Protein AF-A0A4Y7T4E5-F1 (afdb_monomer)

Organism: Coprinellus micaceus (NCBI:txid71717)

Sequence (375 aa):
MSQVVVKQELKEEPVDPLIAFESVAPRQSSRLAEKKSRVTAKVEYQPHTNHEGANLGPVEEKHTAGASRKNKSGEKAVKKSKKEAKEEVRSQMTTLCRSRWDENGVALAGFDLDNTLRDVWDAERGGVARTWLASTYGGSFVDSIPIISMTKYQEHGFWGKYLYLGLDLQPLAPQTPGAPGIWFSVGYEGGYWNHGIVRAFTRIKENPKCLWQYQGQYEVRPTRSISVDEWKSLTTLVRNTWVTKLQTKPWGAWIRARIYGRKYWNLEAPTEEHVDTIIGRGLDTKITENEIHYAMNRGDDRLLVYTMKCIGYDYDFQRDLLVKATSTPVLKDGDEDKKKVEVEAKNAKKRESASESVAPKSKKRRVKKEEDGMV

Mean predicted aligned error: 13.96 Å

Solvent-accessible surface area (backbone atoms only — not comparable to full-atom values): 23465 Å² total; per-residue (Å²): 138,84,86,82,84,83,82,80,83,80,82,83,76,88,81,75,93,84,77,82,83,83,77,84,67,80,84,71,84,77,78,73,93,72,92,74,82,87,80,86,78,86,78,85,82,81,81,86,84,86,81,86,84,83,86,77,81,86,84,85,86,80,87,74,92,73,88,77,80,81,80,90,76,80,83,82,69,81,78,72,49,75,63,58,56,53,49,50,44,51,49,55,53,50,53,55,49,49,56,55,24,59,78,67,76,41,62,86,85,35,36,90,69,72,70,92,48,50,86,59,54,43,68,84,71,33,36,41,44,49,62,56,47,20,71,74,58,33,43,46,69,78,49,46,65,29,70,57,48,70,68,37,34,70,75,68,66,68,79,74,38,44,35,53,40,51,48,64,75,25,78,48,40,39,87,45,65,20,37,43,28,37,47,71,44,76,84,61,92,86,66,75,78,80,68,64,57,25,44,34,28,25,52,78,36,71,72,97,58,47,22,30,29,72,30,29,30,26,44,63,42,83,53,75,54,53,47,43,65,58,60,66,58,45,53,70,67,40,52,50,47,44,33,52,44,38,58,75,36,77,81,20,41,63,62,28,12,40,54,41,33,36,72,76,67,68,34,92,74,64,50,70,69,55,32,52,50,30,49,75,70,54,52,20,74,75,52,49,51,67,58,48,49,49,34,40,68,73,48,80,44,67,44,39,29,26,42,33,35,35,78,46,69,63,60,67,58,54,49,51,52,46,56,51,61,72,67,46,77,78,76,66,88,66,54,63,62,50,51,52,52,52,53,50,53,54,54,53,57,58,54,65,77,66,73,81,80,77,84,85,81,84,79,84,81,84,82,80,85,83,80,90,84,89,133

Radius of gyration: 31.88 Å; Cα contacts (8 Å, |Δi|>4): 407; chains: 1; bounding box: 102×109×100 Å

InterPro domains:
  IPR046520 Domain of unknown function DUF6697 [PF20411] (128-322)

Structure (mmCIF, N/CA/C/O backbone):
data_AF-A0A4Y7T4E5-F1
#
_entry.id   AF-A0A4Y7T4E5-F1
#
loop_
_atom_site.group_PDB
_atom_site.id
_atom_site.type_symbol
_atom_site.label_atom_id
_atom_site.label_alt_id
_atom_site.label_comp_id
_atom_site.label_asym_id
_atom_site.label_entity_id
_atom_site.label_seq_id
_atom_site.pdbx_PDB_ins_code
_atom_site.Cartn_x
_atom_site.Cartn_y
_atom_site.Cartn_z
_atom_site.occupancy
_atom_site.B_iso_or_equiv
_atom_site.auth_seq_id
_atom_site.auth_comp_id
_atom_site.auth_asym_id
_atom_site.auth_atom_id
_atom_site.pdbx_PDB_model_num
ATOM 1 N N . MET A 1 1 ? 25.924 -59.682 41.942 1.00 45.00 1 MET A N 1
ATOM 2 C CA . MET A 1 1 ? 26.322 -58.513 41.130 1.00 45.00 1 MET A CA 1
ATOM 3 C C . MET A 1 1 ? 25.103 -57.615 41.003 1.00 45.00 1 MET A C 1
ATOM 5 O O . MET A 1 1 ? 24.262 -57.865 40.153 1.00 45.00 1 MET A O 1
ATOM 9 N N . SER A 1 2 ? 24.953 -56.658 41.918 1.00 37.50 2 SER A N 1
ATOM 10 C CA . SER A 1 2 ? 23.795 -55.759 41.971 1.00 37.50 2 SER A CA 1
ATOM 11 C C . SER A 1 2 ? 24.180 -54.434 41.323 1.00 37.50 2 SER A C 1
ATOM 13 O O . SER A 1 2 ? 25.111 -53.780 41.789 1.00 37.50 2 SER A O 1
ATOM 15 N N . GLN A 1 3 ? 23.514 -54.071 40.227 1.00 45.28 3 GLN A N 1
ATOM 16 C CA . GLN A 1 3 ? 23.744 -52.800 39.544 1.00 45.28 3 GLN A CA 1
ATOM 17 C C . GLN A 1 3 ? 22.955 -51.683 40.233 1.00 45.28 3 GLN A C 1
ATOM 19 O O . GLN A 1 3 ? 21.739 -51.762 40.391 1.00 45.28 3 GLN A O 1
ATOM 24 N N . VAL A 1 4 ? 23.682 -50.649 40.648 1.00 45.47 4 VAL A N 1
ATOM 25 C CA . VAL A 1 4 ? 23.151 -49.395 41.181 1.00 45.47 4 VAL A CA 1
ATOM 26 C C . VAL A 1 4 ? 22.808 -48.495 39.996 1.00 45.47 4 VAL A C 1
ATOM 28 O O . VAL A 1 4 ? 23.690 -48.132 39.221 1.00 45.47 4 VAL A O 1
ATOM 31 N N . VAL A 1 5 ? 21.532 -48.139 39.848 1.00 50.44 5 VAL A N 1
ATOM 32 C CA . VAL A 1 5 ? 21.069 -47.148 38.868 1.00 50.44 5 VAL A CA 1
ATOM 33 C C . VAL A 1 5 ? 21.032 -45.785 39.553 1.00 50.44 5 VAL A C 1
ATOM 35 O O . VAL A 1 5 ? 20.203 -45.544 40.428 1.00 50.44 5 VAL A O 1
ATOM 38 N N . VAL A 1 6 ? 21.942 -44.895 39.160 1.00 50.84 6 VAL A N 1
ATOM 39 C CA . VAL A 1 6 ? 21.958 -43.490 39.584 1.00 50.84 6 VAL A CA 1
ATOM 40 C C . VAL A 1 6 ? 20.984 -42.715 38.696 1.00 50.84 6 VAL A C 1
ATOM 42 O O . VAL A 1 6 ? 21.200 -42.593 37.493 1.00 50.84 6 VAL A O 1
ATOM 45 N N . LYS A 1 7 ? 19.899 -42.198 39.280 1.00 49.59 7 LYS A N 1
ATOM 46 C CA . LYS A 1 7 ? 19.030 -41.203 38.637 1.00 49.59 7 LYS A CA 1
ATOM 47 C C . LYS A 1 7 ? 19.630 -39.815 38.863 1.00 49.59 7 LYS A C 1
ATOM 49 O O . LYS A 1 7 ? 19.727 -39.377 40.004 1.00 49.59 7 LYS A O 1
ATOM 54 N N . GLN A 1 8 ? 20.025 -39.136 37.788 1.00 44.78 8 GLN A N 1
ATOM 55 C CA . GLN A 1 8 ? 20.307 -37.700 37.806 1.00 44.78 8 GLN A CA 1
ATOM 56 C C . GLN A 1 8 ? 19.002 -36.935 37.557 1.00 44.78 8 GLN A C 1
ATOM 58 O O . GLN A 1 8 ? 18.396 -37.068 36.497 1.00 44.78 8 GLN A O 1
ATOM 63 N N . GLU A 1 9 ? 18.574 -36.146 38.541 1.00 49.94 9 GLU A N 1
ATOM 64 C CA . GLU A 1 9 ? 17.561 -35.104 38.364 1.00 49.94 9 GLU A CA 1
ATOM 65 C C . GLU A 1 9 ? 18.213 -33.881 37.710 1.00 49.94 9 GLU A C 1
ATOM 67 O O . GLU A 1 9 ? 19.099 -33.247 38.288 1.00 49.94 9 GLU A O 1
ATOM 72 N N . LEU A 1 10 ? 17.775 -33.552 36.495 1.00 43.62 10 LEU A N 1
ATOM 73 C CA . LEU A 1 10 ? 18.068 -32.279 35.844 1.00 43.62 10 LEU A CA 1
ATOM 74 C C . LEU A 1 10 ? 17.093 -31.232 36.386 1.00 43.62 10 LEU A C 1
ATOM 76 O O . LEU A 1 10 ? 15.888 -31.316 36.159 1.00 43.62 10 LEU A O 1
ATOM 80 N N . LYS A 1 11 ? 17.624 -30.256 37.125 1.00 44.00 11 LYS A N 1
ATOM 81 C CA . LYS A 1 11 ? 16.906 -29.025 37.457 1.00 44.00 11 LYS A CA 1
ATOM 82 C C . LYS A 1 11 ? 16.889 -28.139 36.215 1.00 44.00 11 LYS A C 1
ATOM 84 O O . LYS A 1 11 ? 17.943 -27.687 35.777 1.00 44.00 11 LYS A O 1
ATOM 89 N N . GLU A 1 12 ? 15.707 -27.910 35.657 1.00 49.88 12 GLU A N 1
ATOM 90 C CA . GLU A 1 12 ? 15.494 -26.873 34.649 1.00 49.88 12 GLU A CA 1
ATOM 91 C C . GLU A 1 12 ? 15.469 -25.508 35.348 1.00 49.88 12 GLU A C 1
ATOM 93 O O . GLU A 1 12 ? 14.634 -25.260 36.221 1.00 49.88 12 GLU A O 1
ATOM 98 N N . GLU A 1 13 ? 16.414 -24.635 34.997 1.00 52.88 13 GLU A N 1
ATOM 99 C CA . GLU A 1 13 ? 16.356 -23.224 35.376 1.00 52.88 13 GLU A CA 1
ATOM 100 C C . GLU A 1 13 ? 15.437 -22.447 34.418 1.00 52.88 13 GLU A C 1
ATOM 102 O O . GLU A 1 13 ? 15.398 -22.744 33.219 1.00 52.88 13 GLU A O 1
ATOM 107 N N . PRO A 1 14 ? 14.695 -21.442 34.917 1.00 45.00 14 PRO A N 1
ATOM 108 C CA . PRO A 1 14 ? 13.812 -20.634 34.091 1.00 45.00 14 PRO A CA 1
ATOM 109 C C . PRO A 1 14 ? 14.628 -19.754 33.137 1.00 45.00 14 PRO A C 1
ATOM 111 O O . PRO A 1 14 ? 15.413 -18.908 33.560 1.00 45.00 14 PRO A O 1
ATOM 114 N N . VAL A 1 15 ? 14.413 -19.944 31.836 1.00 46.03 15 VAL A N 1
ATOM 115 C CA . VAL A 1 15 ? 14.993 -19.103 30.785 1.00 46.03 15 VAL A CA 1
ATOM 116 C C . VAL A 1 15 ? 14.250 -17.764 30.752 1.00 46.03 15 VAL A C 1
ATOM 118 O O . VAL A 1 15 ? 13.050 -17.712 30.485 1.00 46.03 15 VAL A O 1
ATOM 121 N N . ASP A 1 16 ? 14.976 -16.684 31.033 1.00 43.91 16 ASP A N 1
ATOM 122 C CA . ASP A 1 16 ? 14.528 -15.293 30.920 1.00 43.91 16 ASP A CA 1
ATOM 123 C C . ASP A 1 16 ? 14.222 -14.949 29.439 1.00 43.91 16 ASP A C 1
ATOM 125 O O . ASP A 1 16 ? 15.099 -15.121 28.587 1.00 43.91 16 ASP A O 1
ATOM 129 N N . PRO A 1 17 ? 13.008 -14.485 29.071 1.00 42.81 17 PRO A N 1
ATOM 130 C CA . PRO A 1 17 ? 12.633 -14.241 27.673 1.00 42.81 17 PRO A CA 1
ATOM 131 C C . PRO A 1 17 ? 13.244 -12.960 27.071 1.00 42.81 17 PRO A C 1
ATOM 133 O O . PRO A 1 17 ? 12.898 -12.574 25.952 1.00 42.81 17 PRO A O 1
ATOM 136 N N . LEU A 1 18 ? 14.149 -12.285 27.779 1.00 43.84 18 LEU A N 1
ATOM 137 C CA . LEU A 1 18 ? 14.800 -11.055 27.342 1.00 43.84 18 LEU A CA 1
ATOM 138 C C . LEU A 1 18 ? 16.272 -11.289 26.977 1.00 43.84 18 LEU A C 1
ATOM 140 O O . LEU A 1 18 ? 17.131 -10.854 27.724 1.00 43.84 18 LEU A O 1
ATOM 144 N N . ILE A 1 19 ? 16.588 -11.900 25.823 1.00 39.16 19 ILE A N 1
ATOM 145 C CA . ILE A 1 19 ? 17.862 -11.666 25.100 1.00 39.16 19 ILE A CA 1
ATOM 146 C C . ILE A 1 19 ? 17.776 -12.113 23.619 1.00 39.16 19 ILE A C 1
ATOM 148 O O . ILE A 1 19 ? 17.450 -13.250 23.294 1.00 39.16 19 ILE A O 1
ATOM 152 N N . ALA A 1 20 ? 18.145 -11.165 22.748 1.00 37.28 20 ALA A N 1
ATOM 153 C CA . ALA A 1 20 ? 18.681 -11.295 21.386 1.00 37.28 20 ALA A CA 1
ATOM 154 C C . ALA A 1 20 ? 17.806 -11.882 20.256 1.00 37.28 20 ALA A C 1
ATOM 156 O O . ALA A 1 20 ? 18.071 -12.956 19.723 1.00 37.28 20 ALA A O 1
ATOM 157 N N . PHE A 1 21 ? 16.892 -11.059 19.731 1.00 33.84 21 PHE A N 1
ATOM 158 C CA . PHE A 1 21 ? 16.678 -11.011 18.279 1.00 33.84 21 PHE A CA 1
ATOM 159 C C . PHE A 1 21 ? 17.554 -9.892 17.700 1.00 33.84 21 PHE A C 1
ATOM 161 O O . PHE A 1 21 ? 17.162 -8.724 17.684 1.00 33.84 21 PHE A O 1
ATOM 168 N N . GLU A 1 22 ? 18.752 -10.235 17.226 1.00 31.73 22 GLU A N 1
ATOM 169 C CA . GLU A 1 22 ? 19.487 -9.357 16.314 1.00 31.73 22 GLU A CA 1
ATOM 170 C C . GLU A 1 22 ? 18.704 -9.278 15.000 1.00 31.73 22 GLU A C 1
ATOM 172 O O . GLU A 1 22 ? 18.700 -10.188 14.171 1.00 31.73 22 GLU A O 1
ATOM 177 N N . SER A 1 23 ? 17.969 -8.180 14.825 1.00 33.62 23 SER A N 1
ATOM 178 C CA . SER A 1 23 ? 17.259 -7.904 13.587 1.00 33.62 23 SER A CA 1
ATOM 179 C C . SER A 1 23 ? 18.268 -7.564 12.490 1.00 33.62 23 SER A C 1
ATOM 181 O O . SER A 1 23 ? 18.762 -6.436 12.414 1.00 33.62 23 SER A O 1
ATOM 183 N N . VAL A 1 24 ? 18.529 -8.502 11.583 1.00 32.88 24 VAL A N 1
ATOM 184 C CA . VAL A 1 24 ? 19.069 -8.168 10.261 1.00 32.88 24 VAL A CA 1
ATOM 185 C C . VAL A 1 24 ? 17.936 -7.506 9.474 1.00 32.88 24 VAL A C 1
ATOM 187 O O . VAL A 1 24 ? 17.158 -8.149 8.769 1.00 32.88 24 VAL A O 1
ATOM 190 N N . ALA A 1 25 ? 17.777 -6.198 9.668 1.00 31.31 25 ALA A N 1
ATOM 191 C CA . ALA A 1 25 ? 16.890 -5.393 8.847 1.00 31.31 25 ALA A CA 1
ATOM 192 C C . ALA A 1 25 ? 17.450 -5.338 7.411 1.00 31.31 25 ALA A C 1
ATOM 194 O O . ALA A 1 25 ? 18.653 -5.117 7.239 1.00 31.31 25 ALA A O 1
ATOM 195 N N . PRO A 1 26 ? 16.620 -5.496 6.365 1.00 33.09 26 PRO A N 1
ATOM 196 C CA . PRO A 1 26 ? 17.049 -5.186 5.010 1.00 33.09 26 PRO A CA 1
ATOM 197 C C . PRO A 1 26 ? 17.468 -3.714 4.969 1.00 33.09 26 PRO A C 1
ATOM 199 O O . PRO A 1 26 ? 16.746 -2.848 5.471 1.00 33.09 26 PRO A O 1
ATOM 202 N N . ARG A 1 27 ? 18.651 -3.440 4.403 1.00 33.38 27 ARG A N 1
ATOM 203 C CA . ARG A 1 27 ? 19.201 -2.091 4.214 1.00 33.38 27 ARG A CA 1
ATOM 204 C C . ARG A 1 27 ? 18.240 -1.259 3.363 1.00 33.38 27 ARG A C 1
ATOM 206 O O . ARG A 1 27 ? 18.390 -1.159 2.151 1.00 33.38 27 ARG A O 1
ATOM 213 N N . GLN A 1 28 ? 17.261 -0.622 3.995 1.00 35.62 28 GLN A N 1
ATOM 214 C CA . GLN A 1 28 ? 16.619 0.543 3.414 1.00 35.62 28 GLN A CA 1
ATOM 215 C C . GLN A 1 28 ? 17.662 1.656 3.419 1.00 35.62 28 GLN A C 1
ATOM 217 O O . GLN A 1 28 ? 18.214 2.003 4.462 1.00 35.62 28 GLN A O 1
ATOM 222 N N . SER A 1 29 ? 17.994 2.165 2.236 1.00 38.09 29 SER A N 1
ATOM 223 C CA . SER A 1 29 ? 19.000 3.202 2.051 1.00 38.09 29 SER A CA 1
ATOM 224 C C . SER A 1 29 ? 18.552 4.518 2.703 1.00 38.09 29 SER A C 1
ATOM 226 O O . SER A 1 29 ? 18.005 5.402 2.042 1.00 38.09 29 SER A O 1
ATOM 228 N N . SER A 1 30 ? 18.805 4.684 3.998 1.00 35.16 30 SER A N 1
ATOM 229 C CA . SER A 1 30 ? 18.835 5.997 4.633 1.00 35.16 30 SER A CA 1
ATOM 230 C C . SER A 1 30 ? 20.121 6.695 4.184 1.00 35.16 30 SER A C 1
ATOM 232 O O . SER A 1 30 ? 21.188 6.509 4.769 1.00 35.16 30 SER A O 1
ATOM 234 N N . ARG A 1 31 ? 20.053 7.463 3.091 1.00 38.34 31 ARG A N 1
ATOM 235 C CA . ARG A 1 31 ? 21.159 8.339 2.685 1.00 38.34 31 ARG A CA 1
ATOM 236 C C . ARG A 1 31 ? 21.263 9.496 3.679 1.00 38.34 31 ARG A C 1
ATOM 238 O O . ARG A 1 31 ? 20.501 10.456 3.598 1.00 38.34 31 ARG A O 1
ATOM 245 N N . LEU A 1 32 ? 22.232 9.392 4.589 1.00 34.25 32 LEU A N 1
ATOM 246 C CA . LEU A 1 32 ? 22.852 10.550 5.223 1.00 34.25 32 LEU A CA 1
ATOM 247 C C . LEU A 1 32 ? 23.525 11.415 4.148 1.00 34.25 32 LEU A C 1
ATOM 249 O O . LEU A 1 32 ? 24.075 10.917 3.164 1.00 34.25 32 LEU A O 1
ATOM 253 N N . ALA A 1 33 ? 23.466 12.724 4.360 1.00 42.16 33 ALA A N 1
ATOM 254 C CA . ALA A 1 33 ? 24.106 13.729 3.534 1.00 42.16 33 ALA A CA 1
ATOM 255 C C . ALA A 1 33 ? 25.638 13.611 3.610 1.00 42.16 33 ALA A C 1
ATOM 257 O O . ALA A 1 33 ? 26.258 14.107 4.547 1.00 42.16 33 ALA A O 1
ATOM 258 N N . GLU A 1 34 ? 26.255 13.015 2.591 1.00 35.88 34 GLU A N 1
ATOM 259 C CA . GLU A 1 34 ? 27.690 13.145 2.339 1.00 35.88 34 GLU A CA 1
ATOM 260 C C . GLU A 1 34 ? 27.938 14.146 1.207 1.00 35.88 34 GLU A C 1
ATOM 262 O O . GLU A 1 34 ? 27.557 13.944 0.051 1.00 35.88 34 GLU A O 1
ATOM 267 N N . LYS A 1 35 ? 28.611 15.246 1.562 1.00 43.59 35 LYS A N 1
ATOM 268 C CA . LYS A 1 35 ? 29.268 16.164 0.628 1.00 43.59 35 LYS A CA 1
ATOM 269 C C . LYS A 1 35 ? 30.237 15.364 -0.246 1.00 43.59 35 LYS A C 1
ATOM 271 O O . LYS A 1 35 ? 31.291 14.960 0.235 1.00 43.59 35 LYS A O 1
ATOM 276 N N . LYS A 1 36 ? 29.934 15.201 -1.535 1.00 36.47 36 LYS A N 1
ATOM 277 C CA . LYS A 1 36 ? 30.924 14.746 -2.519 1.00 36.47 36 LYS A CA 1
ATOM 278 C C . LYS A 1 36 ? 31.488 15.924 -3.299 1.00 36.47 36 LYS A C 1
ATOM 280 O O . LYS A 1 36 ? 30.758 16.688 -3.931 1.00 36.47 36 LYS A O 1
ATOM 285 N N . SER A 1 37 ? 32.810 16.051 -3.210 1.00 33.47 37 SER A N 1
ATOM 286 C CA . SER A 1 37 ? 33.627 16.879 -4.080 1.00 33.47 37 SER A CA 1
ATOM 287 C C . SER A 1 37 ? 33.474 16.406 -5.526 1.00 33.47 37 SER A C 1
ATOM 289 O O . SER A 1 37 ? 33.330 15.222 -5.834 1.00 33.47 37 SER A O 1
ATOM 291 N N . ARG A 1 38 ? 33.425 17.385 -6.421 1.00 31.16 38 ARG A N 1
ATOM 292 C CA . ARG A 1 38 ? 33.146 17.221 -7.840 1.00 31.16 38 ARG A CA 1
ATOM 293 C C . ARG A 1 38 ? 34.465 16.919 -8.553 1.00 31.16 38 ARG A C 1
ATOM 295 O O . ARG A 1 38 ? 35.232 17.839 -8.805 1.00 31.16 38 ARG A O 1
ATOM 302 N N . VAL A 1 39 ? 34.721 15.654 -8.881 1.00 32.22 39 VAL A N 1
ATOM 303 C CA . VAL A 1 39 ? 35.728 15.281 -9.887 1.00 32.22 39 VAL A CA 1
ATOM 304 C C . VAL A 1 39 ? 34.972 14.924 -11.161 1.00 32.22 39 VAL A C 1
ATOM 306 O O . VAL A 1 39 ? 34.311 13.894 -11.251 1.00 32.22 39 VAL A O 1
ATOM 309 N N . THR A 1 40 ? 34.994 15.836 -12.128 1.00 31.48 40 THR A N 1
ATOM 310 C CA . THR A 1 40 ? 34.438 15.635 -13.467 1.00 31.48 40 THR A CA 1
ATOM 311 C C . THR A 1 40 ? 35.421 14.830 -14.310 1.00 31.48 40 THR A C 1
ATOM 313 O O . THR A 1 40 ? 36.407 15.386 -14.787 1.00 31.48 40 THR A O 1
ATOM 316 N N . ALA A 1 41 ? 35.137 13.549 -14.536 1.00 31.98 41 ALA A N 1
ATOM 317 C CA . ALA A 1 41 ? 35.697 12.816 -15.665 1.00 31.98 41 ALA A CA 1
ATOM 318 C C . ALA A 1 41 ? 34.761 13.011 -16.868 1.00 31.98 41 ALA A C 1
ATOM 320 O O . ALA A 1 41 ? 33.601 12.596 -16.837 1.00 31.98 41 ALA A O 1
ATOM 321 N N . LYS A 1 42 ? 35.244 13.705 -17.904 1.00 31.62 42 LYS A N 1
ATOM 322 C CA . LYS A 1 42 ? 34.587 13.763 -19.214 1.00 31.62 42 LYS A CA 1
ATOM 323 C C . LYS A 1 42 ? 34.757 12.396 -19.872 1.00 31.62 42 LYS A C 1
ATOM 325 O O . LYS A 1 42 ? 35.873 12.031 -20.221 1.00 31.62 42 LYS A O 1
ATOM 330 N N . VAL A 1 43 ? 33.664 11.660 -20.036 1.00 33.53 43 VAL A N 1
ATOM 331 C CA . VAL A 1 43 ? 33.597 10.542 -20.980 1.00 33.53 43 VAL A CA 1
ATOM 332 C C . VAL A 1 43 ? 32.837 11.058 -22.191 1.00 33.53 43 VAL A C 1
ATOM 334 O O . VAL A 1 43 ? 31.657 11.396 -22.106 1.00 33.53 43 VAL A O 1
ATOM 337 N N . GLU A 1 44 ? 33.571 11.214 -23.283 1.00 31.41 44 GLU A N 1
ATOM 338 C CA . GLU A 1 44 ? 33.088 11.664 -24.579 1.00 31.41 44 GLU A CA 1
ATOM 339 C C . GLU A 1 44 ? 32.362 10.499 -25.262 1.00 31.41 44 GLU A C 1
ATOM 341 O O . GLU A 1 44 ? 32.949 9.456 -25.541 1.00 31.41 44 GLU A O 1
ATOM 346 N N . TYR A 1 45 ? 31.051 10.650 -25.447 1.00 39.94 45 TYR A N 1
ATOM 347 C CA . TYR A 1 45 ? 30.201 9.682 -26.131 1.00 39.94 45 TYR A CA 1
ATOM 348 C C . TYR A 1 45 ? 30.100 10.077 -27.605 1.00 39.94 45 TYR A C 1
ATOM 350 O O . TYR A 1 45 ? 29.569 11.140 -27.927 1.00 39.94 45 TYR A O 1
ATOM 358 N N . GLN A 1 46 ? 30.617 9.224 -28.488 1.00 33.19 46 GLN A N 1
ATOM 359 C CA . GLN A 1 46 ? 30.480 9.363 -29.936 1.00 33.19 46 GLN A CA 1
ATOM 360 C C . GLN A 1 46 ? 29.180 8.682 -30.398 1.00 33.19 46 GLN A C 1
ATOM 362 O O . GLN A 1 46 ? 28.994 7.494 -30.121 1.00 33.19 46 GLN A O 1
ATOM 367 N N . PRO A 1 47 ? 28.266 9.386 -31.087 1.00 38.44 47 PRO A N 1
ATOM 368 C CA . PRO A 1 47 ? 27.081 8.761 -31.654 1.00 38.44 47 PRO A CA 1
ATOM 369 C C . PRO A 1 47 ? 27.429 8.013 -32.947 1.00 38.44 47 PRO A C 1
ATOM 371 O O . PRO A 1 47 ? 27.922 8.598 -33.911 1.00 38.44 47 PRO A O 1
ATOM 374 N N . HIS A 1 48 ? 27.104 6.721 -32.988 1.00 38.34 48 HIS A N 1
ATOM 375 C CA . HIS A 1 48 ? 27.023 5.972 -34.237 1.00 38.34 48 HIS A CA 1
ATOM 376 C C . HIS A 1 48 ? 25.827 6.481 -35.048 1.00 38.34 48 HIS A C 1
ATOM 378 O O . HIS A 1 48 ? 24.678 6.374 -34.623 1.00 38.34 48 HIS A O 1
ATOM 384 N N . THR A 1 49 ? 26.113 7.041 -36.220 1.00 38.47 49 THR A N 1
ATOM 385 C CA . THR A 1 49 ? 25.129 7.296 -37.271 1.00 38.47 49 THR A CA 1
ATOM 386 C C . THR A 1 49 ? 25.224 6.160 -38.276 1.00 38.47 49 THR A C 1
ATOM 388 O O . THR A 1 49 ? 26.309 5.858 -38.754 1.00 38.47 49 THR A O 1
ATOM 391 N N . ASN A 1 50 ? 24.099 5.499 -38.541 1.00 35.19 50 ASN A N 1
ATOM 392 C CA . ASN A 1 50 ? 23.809 4.785 -39.781 1.00 35.19 50 ASN A CA 1
ATOM 393 C C . ASN A 1 50 ? 22.316 4.456 -39.782 1.00 35.19 50 ASN A C 1
ATOM 395 O O . ASN A 1 50 ? 21.854 3.734 -38.907 1.00 35.19 50 ASN A O 1
ATOM 399 N N . HIS A 1 51 ? 21.576 5.029 -40.731 1.00 34.97 51 HIS A N 1
ATOM 400 C CA . HIS A 1 51 ? 20.674 4.280 -41.606 1.00 34.97 51 HIS A CA 1
ATOM 401 C C . HIS A 1 51 ? 20.175 5.186 -42.743 1.00 34.97 51 HIS A C 1
ATOM 403 O O . HIS A 1 51 ? 19.452 6.157 -42.541 1.00 34.97 51 HIS A O 1
ATOM 409 N N . GLU A 1 52 ? 20.686 4.852 -43.926 1.00 36.44 52 GLU A N 1
ATOM 410 C CA . GLU A 1 52 ? 20.082 4.868 -45.261 1.00 36.44 52 GLU A CA 1
ATOM 411 C C . GLU A 1 52 ? 18.689 5.507 -45.395 1.00 36.44 52 GLU A C 1
ATOM 413 O O . GLU A 1 52 ? 17.667 4.947 -45.001 1.00 36.44 52 GLU A O 1
ATOM 418 N N . GLY A 1 53 ? 18.654 6.665 -46.059 1.00 32.94 53 GLY A N 1
ATOM 419 C CA . GLY A 1 53 ? 17.439 7.238 -46.624 1.00 32.94 53 GLY A CA 1
ATOM 420 C C . GLY A 1 53 ? 17.150 6.633 -47.997 1.00 32.94 53 GLY A C 1
ATOM 421 O O . GLY A 1 53 ? 17.807 6.977 -48.979 1.00 32.94 53 GLY A O 1
ATOM 422 N N . ALA A 1 54 ? 16.145 5.761 -48.072 1.00 39.19 54 ALA A N 1
ATOM 423 C CA . ALA A 1 54 ? 15.505 5.398 -49.330 1.00 39.19 54 ALA A CA 1
ATOM 424 C C . ALA A 1 54 ? 14.555 6.531 -49.752 1.00 39.19 54 ALA A C 1
ATOM 426 O O . ALA A 1 54 ? 13.585 6.858 -49.069 1.00 39.19 54 ALA A O 1
ATOM 427 N N . ASN A 1 55 ? 14.890 7.147 -50.880 1.00 37.69 55 ASN A N 1
ATOM 428 C CA . ASN A 1 55 ? 14.184 8.243 -51.526 1.00 37.69 55 ASN A CA 1
ATOM 429 C C . ASN A 1 55 ? 12.936 7.691 -52.247 1.00 37.69 55 ASN A C 1
ATOM 431 O O . ASN A 1 55 ? 13.068 6.999 -53.256 1.00 37.69 55 ASN A O 1
ATOM 435 N N . LEU A 1 56 ? 11.734 7.959 -51.726 1.00 40.53 56 LEU A N 1
ATOM 436 C CA . LEU A 1 56 ? 10.466 7.695 -52.416 1.00 40.53 56 LEU A CA 1
ATOM 437 C C . LEU A 1 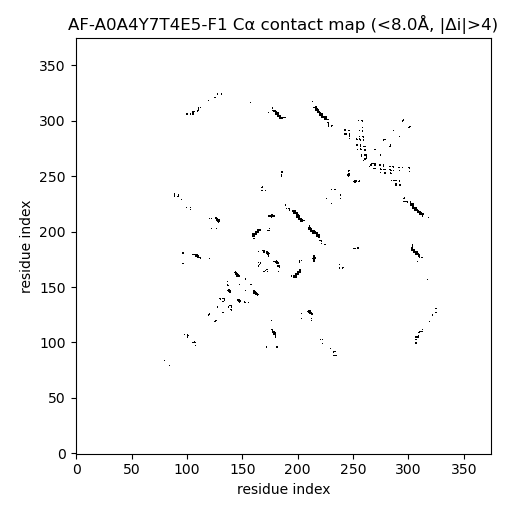56 ? 9.944 9.008 -53.010 1.00 40.53 56 LEU A C 1
ATOM 439 O O . LEU A 1 56 ? 9.779 9.999 -52.302 1.00 40.53 56 LEU A O 1
ATOM 443 N N . GLY A 1 57 ? 9.738 8.995 -54.329 1.00 44.47 57 GLY A N 1
ATOM 444 C CA . GLY A 1 57 ? 9.307 10.136 -55.133 1.00 44.47 57 GLY A CA 1
ATOM 445 C C . GLY A 1 57 ? 7.852 10.579 -54.905 1.00 44.47 57 GLY A C 1
ATOM 446 O O . GLY A 1 57 ? 7.108 9.958 -54.144 1.00 44.47 57 GLY A O 1
ATOM 447 N N . PRO A 1 58 ? 7.443 11.678 -55.562 1.00 44.59 58 PRO A N 1
ATOM 448 C CA . PRO A 1 58 ? 6.203 12.377 -55.261 1.00 44.59 58 PRO A CA 1
ATOM 449 C C . PRO A 1 58 ? 4.957 11.732 -55.889 1.00 44.59 58 PRO A C 1
ATOM 451 O O . PRO A 1 58 ? 4.877 11.490 -57.088 1.00 44.59 58 PRO A O 1
ATOM 454 N N . VAL A 1 59 ? 3.990 11.504 -55.003 1.00 40.69 59 VAL A N 1
ATOM 455 C CA . VAL A 1 59 ? 2.527 11.650 -55.099 1.00 40.69 59 VAL A CA 1
ATOM 456 C C . VAL A 1 59 ? 1.953 12.169 -56.434 1.00 40.69 59 VAL A C 1
ATOM 458 O O . VAL A 1 59 ? 2.119 13.336 -56.777 1.00 40.69 59 VAL A O 1
ATOM 461 N N . GLU A 1 60 ? 1.106 11.350 -57.068 1.00 43.25 60 GLU A N 1
ATOM 462 C CA . GLU A 1 60 ? -0.073 11.799 -57.828 1.00 43.25 60 GLU A CA 1
ATOM 463 C C . GLU A 1 60 ? -1.326 11.122 -57.240 1.00 43.25 60 GLU A C 1
ATOM 465 O O . GLU A 1 60 ? -1.630 9.966 -57.538 1.00 43.25 60 GLU A O 1
ATOM 470 N N . GLU A 1 61 ? -2.070 11.838 -56.392 1.00 46.16 61 GLU A N 1
ATOM 471 C CA . GLU A 1 61 ? -3.410 11.432 -55.952 1.00 46.16 61 GLU A CA 1
ATOM 472 C C . GLU A 1 61 ? -4.468 12.051 -56.873 1.00 46.16 61 GLU A C 1
ATOM 474 O O . GLU A 1 61 ? -4.716 13.257 -56.880 1.00 46.16 61 GLU A O 1
ATOM 479 N N . LYS A 1 62 ? -5.124 11.195 -57.661 1.00 51.16 62 LYS A N 1
ATOM 480 C CA . LYS A 1 62 ? -6.326 11.539 -58.422 1.00 51.16 62 LYS A CA 1
ATOM 481 C C . LYS A 1 62 ? -7.529 11.568 -57.479 1.00 51.16 62 LYS A C 1
ATOM 483 O O . LYS A 1 62 ? -7.961 10.536 -56.974 1.00 51.16 62 LYS A O 1
ATOM 488 N N . HIS A 1 63 ? -8.112 12.750 -57.297 1.00 41.31 63 HIS A N 1
ATOM 489 C CA . HIS A 1 63 ? -9.415 12.920 -56.663 1.00 41.31 63 HIS A CA 1
ATOM 490 C C . HIS A 1 63 ? -10.525 12.291 -57.522 1.00 41.31 63 HIS A C 1
ATOM 492 O O . HIS A 1 63 ? -10.938 12.855 -58.533 1.00 41.31 63 HIS A O 1
ATOM 498 N N . THR A 1 64 ? -11.067 11.152 -57.090 1.00 47.44 64 THR A N 1
ATOM 499 C CA . THR A 1 64 ? -12.368 10.648 -57.555 1.00 47.44 64 THR A CA 1
ATOM 500 C C . THR A 1 64 ? -13.427 10.917 -56.493 1.00 47.44 64 THR A C 1
ATOM 502 O O . THR A 1 64 ? -13.437 10.301 -55.427 1.00 47.44 64 THR A O 1
ATOM 505 N N . ALA A 1 65 ? -14.329 11.853 -56.792 1.00 47.56 65 ALA A N 1
ATOM 506 C CA . ALA A 1 65 ? -15.517 12.148 -56.004 1.00 47.56 65 ALA A CA 1
ATOM 507 C C . ALA A 1 65 ? -16.535 10.998 -56.125 1.00 47.56 65 ALA A C 1
ATOM 509 O O . ALA A 1 65 ? -17.314 10.933 -57.072 1.00 47.56 65 ALA A O 1
ATOM 510 N N . GLY A 1 66 ? -16.514 10.074 -55.162 1.00 43.34 66 GLY A N 1
ATOM 511 C CA . GLY A 1 66 ? -17.520 9.025 -54.999 1.00 43.34 66 GLY A CA 1
ATOM 512 C C . GLY A 1 66 ? -18.510 9.387 -53.895 1.00 43.34 66 GLY A C 1
ATOM 513 O O . GLY A 1 66 ? -18.163 9.391 -52.716 1.00 43.34 66 GLY A O 1
ATOM 514 N N . ALA A 1 67 ? -19.753 9.688 -54.271 1.00 52.59 67 ALA A N 1
ATOM 515 C CA . ALA A 1 67 ? -20.859 9.935 -53.353 1.00 52.59 67 ALA A CA 1
ATOM 516 C C . ALA A 1 67 ? -21.186 8.669 -52.536 1.00 52.59 67 ALA A C 1
ATOM 518 O O . ALA A 1 67 ? -21.873 7.763 -53.007 1.00 52.59 67 ALA A O 1
ATOM 519 N N . SER A 1 68 ? -20.698 8.611 -51.294 1.00 48.97 68 SER A N 1
ATOM 520 C CA . SER A 1 68 ? -20.990 7.514 -50.371 1.00 48.97 68 SER A CA 1
ATOM 521 C C . SER A 1 68 ? -22.326 7.745 -49.657 1.00 48.97 68 SER A C 1
ATOM 523 O O . SER A 1 68 ? -22.507 8.681 -48.870 1.00 48.97 68 SER A O 1
ATOM 525 N N . ARG A 1 69 ? -23.290 6.881 -49.982 1.00 52.72 69 ARG A N 1
ATOM 526 C CA . ARG A 1 69 ? -24.623 6.775 -49.378 1.00 52.72 69 ARG A CA 1
ATOM 527 C C . ARG A 1 69 ? -24.481 6.491 -47.878 1.00 52.72 69 ARG A C 1
ATOM 529 O O . ARG A 1 69 ? -23.974 5.449 -47.476 1.00 52.72 69 ARG A O 1
ATOM 536 N N . LYS A 1 70 ? -24.971 7.410 -47.041 1.00 46.41 70 LYS A N 1
ATOM 537 C CA . LYS A 1 70 ? -25.089 7.231 -45.585 1.00 46.41 70 LYS A CA 1
ATOM 538 C C . LYS A 1 70 ? -26.091 6.112 -45.269 1.00 46.41 70 LYS A C 1
ATOM 540 O O . LYS A 1 70 ? -27.289 6.373 -45.171 1.00 46.41 70 LYS A O 1
ATOM 545 N N . ASN A 1 71 ? -25.606 4.892 -45.051 1.00 45.53 71 ASN A N 1
ATOM 546 C CA . ASN A 1 71 ? -26.380 3.845 -44.384 1.00 45.53 71 ASN A CA 1
ATOM 547 C C . ASN A 1 71 ? -26.459 4.168 -42.885 1.00 45.53 71 ASN A C 1
ATOM 549 O O . ASN A 1 71 ? -25.533 3.931 -42.118 1.00 45.53 71 ASN A O 1
ATOM 553 N N . LYS A 1 72 ? -27.587 4.762 -42.486 1.00 51.69 72 LYS A N 1
ATOM 554 C CA . LYS A 1 72 ? -27.928 5.195 -41.121 1.00 51.69 72 LYS A CA 1
ATOM 555 C C . LYS A 1 72 ? -28.650 4.090 -40.328 1.00 51.69 72 LYS A C 1
ATOM 557 O O . LYS A 1 72 ? -29.591 4.362 -39.588 1.00 51.69 72 LYS A O 1
ATOM 562 N N . SER A 1 73 ? -28.247 2.835 -40.501 1.00 49.78 73 SER A N 1
ATOM 563 C CA . SER A 1 73 ? -28.894 1.678 -39.872 1.00 49.78 73 SER A CA 1
ATOM 564 C C . SER A 1 73 ? -27.842 0.760 -39.260 1.00 49.78 73 SER A C 1
ATOM 566 O O . SER A 1 73 ? -27.219 -0.020 -39.974 1.00 49.78 73 SER A O 1
ATOM 568 N N . GLY A 1 74 ? -27.642 0.847 -37.944 1.00 48.88 74 GLY A N 1
ATOM 569 C CA . GLY A 1 74 ? -26.846 -0.163 -37.243 1.00 48.88 74 GLY A CA 1
ATOM 570 C C . GLY A 1 74 ? -26.091 0.270 -35.994 1.00 48.88 74 GLY A C 1
ATOM 571 O O . GLY A 1 74 ? -25.328 -0.531 -35.482 1.00 48.88 74 GLY A O 1
ATOM 572 N N . GLU A 1 75 ? -26.283 1.475 -35.457 1.00 48.41 75 GLU A N 1
ATOM 573 C CA . GLU A 1 75 ? -25.600 1.889 -34.220 1.00 48.41 75 GLU A CA 1
ATOM 574 C C . GLU A 1 75 ? -26.540 1.821 -33.004 1.00 48.41 75 GLU A C 1
ATOM 576 O O . GLU A 1 75 ? -26.660 2.746 -32.207 1.00 48.41 75 GLU A O 1
ATOM 581 N N . LYS A 1 76 ? -27.219 0.678 -32.828 1.00 49.47 76 LYS A N 1
ATOM 582 C CA . LYS A 1 76 ? -27.694 0.259 -31.497 1.00 49.47 76 LYS A CA 1
ATOM 583 C C . LYS A 1 76 ? -26.519 -0.384 -30.755 1.00 49.47 76 LYS A C 1
ATOM 585 O O . LYS A 1 76 ? -26.566 -1.549 -30.376 1.00 49.47 76 LYS A O 1
ATOM 590 N N . ALA A 1 77 ? -25.436 0.376 -30.595 1.00 58.50 77 ALA A N 1
ATOM 591 C CA . ALA A 1 77 ? -24.342 0.002 -29.719 1.00 58.50 77 ALA A CA 1
ATOM 592 C C . ALA A 1 77 ? -24.889 -0.021 -28.288 1.00 58.50 77 ALA A C 1
ATOM 594 O O . ALA A 1 77 ? -25.415 0.973 -27.781 1.00 58.50 77 ALA A O 1
ATOM 595 N N . VAL A 1 78 ? -24.821 -1.203 -27.684 1.00 58.59 78 VAL A N 1
ATOM 596 C CA . VAL A 1 78 ? -25.274 -1.528 -26.334 1.00 58.59 78 VAL A CA 1
ATOM 597 C C . VAL A 1 78 ? -24.616 -0.565 -25.345 1.00 58.59 78 VAL A C 1
ATOM 599 O O . VAL A 1 78 ? -23.470 -0.744 -24.940 1.00 58.59 78 VAL A O 1
ATOM 602 N N . LYS A 1 79 ? -25.339 0.489 -24.950 1.00 70.31 79 LYS A N 1
ATOM 603 C CA . LYS A 1 79 ? -24.963 1.328 -23.811 1.00 70.31 79 LYS A CA 1
ATOM 604 C C . LYS A 1 79 ? -25.211 0.514 -22.546 1.00 70.31 79 LYS A C 1
ATOM 606 O O . LYS A 1 79 ? -26.248 0.668 -21.908 1.00 70.31 79 LYS A O 1
ATOM 611 N N . LYS A 1 80 ? -24.268 -0.370 -22.210 1.00 73.12 80 LYS A N 1
ATOM 612 C CA . LYS A 1 80 ? -24.212 -1.016 -20.896 1.00 73.12 80 LYS A CA 1
ATOM 613 C C . LYS A 1 80 ? -24.328 0.078 -19.839 1.00 73.12 80 LYS A C 1
ATOM 615 O O . LYS A 1 80 ? -23.640 1.103 -19.931 1.00 73.12 80 LYS A O 1
ATOM 620 N N . SER A 1 81 ? -25.240 -0.079 -18.885 1.00 86.81 81 SER A N 1
ATOM 621 C CA . SER A 1 81 ? -25.464 0.981 -17.906 1.00 86.81 81 SER A CA 1
ATOM 622 C C . SER A 1 81 ? -24.194 1.174 -17.062 1.00 86.81 81 SER A C 1
ATOM 624 O O . SER A 1 81 ? -23.474 0.223 -16.753 1.00 86.81 81 SER A O 1
ATOM 626 N N . LYS A 1 82 ? -23.886 2.414 -16.655 1.00 85.06 82 LYS A N 1
ATOM 627 C CA . LYS A 1 82 ? -22.722 2.714 -15.791 1.00 85.06 82 LYS A CA 1
ATOM 628 C C . LYS A 1 82 ? -22.712 1.855 -14.512 1.00 85.06 82 LYS A C 1
ATOM 630 O O . LYS A 1 82 ? -21.646 1.558 -13.975 1.00 85.06 82 LYS A O 1
ATOM 635 N N . LYS A 1 83 ? -23.900 1.463 -14.032 1.00 85.00 83 LYS A N 1
ATOM 636 C CA . LYS A 1 83 ? -24.098 0.578 -12.879 1.00 85.00 83 LYS A CA 1
ATOM 637 C C . LYS A 1 83 ? -23.596 -0.839 -13.168 1.00 85.00 83 LYS A C 1
ATOM 639 O O . LYS A 1 83 ? -22.774 -1.333 -12.405 1.00 85.00 83 LYS A O 1
ATOM 644 N N . GLU A 1 84 ? -24.016 -1.438 -14.281 1.00 87.38 84 GLU A N 1
ATOM 645 C CA . GLU A 1 84 ? -23.583 -2.781 -14.690 1.00 87.38 84 GLU A CA 1
ATOM 646 C C . GLU A 1 84 ? -22.070 -2.863 -14.902 1.00 87.38 84 GLU A C 1
ATOM 648 O O . GLU A 1 84 ? -21.446 -3.830 -14.481 1.00 87.38 84 GLU A O 1
ATOM 653 N N . ALA A 1 85 ? -21.453 -1.839 -15.503 1.00 83.75 85 ALA A N 1
ATOM 654 C CA . ALA A 1 85 ? -19.998 -1.803 -15.670 1.00 83.75 85 ALA A CA 1
ATOM 655 C C . ALA A 1 85 ? -19.260 -1.759 -14.318 1.00 83.75 85 ALA A C 1
ATOM 657 O O . ALA A 1 85 ? -18.248 -2.429 -14.128 1.00 83.75 85 ALA A O 1
ATOM 658 N N . LYS A 1 86 ? -19.775 -0.995 -13.343 1.00 83.06 86 LYS A N 1
ATOM 659 C CA . LYS A 1 86 ? -19.196 -0.932 -11.991 1.00 83.06 86 LYS A CA 1
ATOM 660 C C . LYS A 1 86 ? -19.347 -2.260 -11.244 1.00 83.06 86 LYS A C 1
ATOM 662 O O . LYS A 1 86 ? -18.442 -2.657 -10.513 1.00 83.06 86 LYS A O 1
ATOM 667 N N . GLU A 1 87 ? -20.487 -2.922 -11.403 1.00 87.56 87 GLU A N 1
ATOM 668 C CA . GLU A 1 87 ? -20.776 -4.210 -10.775 1.00 87.56 87 GLU A CA 1
ATOM 669 C C . GLU A 1 87 ? -19.936 -5.344 -11.371 1.00 87.56 87 GLU A C 1
ATOM 671 O O . GLU A 1 87 ? -19.370 -6.137 -10.624 1.00 87.56 87 GLU A O 1
ATOM 676 N N . GLU A 1 88 ? -19.750 -5.352 -12.691 1.00 87.12 88 GLU A N 1
ATOM 677 C CA . GLU A 1 88 ? -18.848 -6.278 -13.378 1.00 87.12 88 GLU A CA 1
ATOM 678 C C . GLU A 1 88 ? -17.401 -6.126 -12.900 1.00 87.12 88 GLU A C 1
ATOM 680 O O . GLU A 1 88 ? -16.779 -7.116 -12.524 1.00 87.12 88 GLU A O 1
ATOM 685 N N . VAL A 1 89 ? -16.880 -4.895 -12.825 1.00 83.06 89 VAL A N 1
ATOM 686 C CA . VAL A 1 89 ? -15.527 -4.652 -12.295 1.00 83.06 89 VAL A CA 1
ATOM 687 C C . VAL A 1 89 ? -15.413 -5.134 -10.847 1.00 83.06 89 VAL A C 1
ATOM 689 O O . VAL A 1 89 ? -14.430 -5.776 -10.481 1.00 83.06 89 VAL A O 1
ATOM 692 N N . ARG A 1 90 ? -16.427 -4.874 -10.009 1.00 83.94 90 ARG A N 1
ATOM 693 C CA . ARG A 1 90 ? -16.451 -5.361 -8.620 1.00 83.94 90 ARG A CA 1
ATOM 694 C C . ARG A 1 90 ? -16.464 -6.889 -8.559 1.00 83.94 90 ARG A C 1
ATOM 696 O O . ARG A 1 90 ? -15.777 -7.463 -7.716 1.00 83.94 90 ARG A O 1
ATOM 703 N N . SER A 1 91 ? -17.228 -7.538 -9.432 1.00 87.19 91 SER A N 1
ATOM 704 C CA . SER A 1 91 ? -17.307 -8.995 -9.532 1.00 87.19 91 SER A CA 1
ATOM 705 C C . SER A 1 91 ? -15.966 -9.598 -9.951 1.00 87.19 91 SER A C 1
ATOM 707 O O . SER A 1 91 ? -15.444 -10.444 -9.229 1.00 87.19 91 SER A O 1
ATOM 709 N N . GLN A 1 92 ? -15.346 -9.097 -11.025 1.00 84.06 92 GLN A N 1
ATOM 710 C CA . GLN A 1 92 ? -14.023 -9.543 -11.482 1.00 84.06 92 GLN A CA 1
ATOM 711 C C . GLN A 1 92 ? -12.970 -9.403 -10.381 1.00 84.06 92 GLN A C 1
ATOM 713 O O . GLN A 1 92 ? -12.215 -10.336 -10.108 1.00 84.06 92 GLN A O 1
ATOM 718 N N . MET A 1 93 ? -12.975 -8.265 -9.688 1.00 85.19 93 MET A N 1
ATOM 719 C CA . MET A 1 93 ? -12.054 -8.014 -8.589 1.00 85.19 93 MET A CA 1
ATOM 720 C C . MET A 1 93 ? -12.295 -8.958 -7.396 1.00 85.19 93 MET A C 1
ATOM 722 O O . MET A 1 93 ? -11.353 -9.407 -6.750 1.00 85.19 93 MET A O 1
ATOM 726 N N . THR A 1 94 ? -13.555 -9.306 -7.121 1.00 85.69 94 THR A N 1
ATOM 727 C CA . THR A 1 94 ? -13.910 -10.276 -6.073 1.00 85.69 94 THR A CA 1
ATOM 728 C C . THR A 1 94 ? -13.415 -11.677 -6.431 1.00 85.69 94 THR A C 1
ATOM 730 O O . THR A 1 94 ? -12.880 -12.372 -5.570 1.00 85.69 94 THR A O 1
ATOM 733 N N . THR A 1 95 ? -13.551 -12.085 -7.695 1.00 89.00 95 THR A N 1
ATOM 734 C CA . THR A 1 95 ? -13.036 -13.368 -8.195 1.00 89.00 95 THR A CA 1
ATOM 735 C C . THR A 1 95 ? -11.515 -13.442 -8.073 1.00 89.00 95 THR A C 1
ATOM 737 O O . THR A 1 95 ? -10.996 -14.442 -7.582 1.00 89.00 95 THR A O 1
ATOM 740 N N . LEU A 1 96 ? -10.813 -12.362 -8.432 1.00 87.06 96 LEU A N 1
ATOM 741 C CA . LEU A 1 96 ? -9.365 -12.235 -8.258 1.00 87.06 96 LEU A CA 1
ATOM 742 C C . LEU A 1 96 ? -8.938 -12.410 -6.792 1.00 87.06 96 LEU A C 1
ATOM 744 O O . LEU A 1 96 ? -7.993 -13.142 -6.500 1.00 87.06 96 LEU A O 1
ATOM 748 N N . CYS A 1 97 ? -9.630 -11.753 -5.858 1.00 90.06 97 CYS A N 1
ATOM 749 C CA . CYS A 1 97 ? -9.324 -11.918 -4.440 1.00 90.06 97 CYS A CA 1
ATOM 750 C C . CYS A 1 97 ? -9.497 -13.363 -3.983 1.00 90.06 97 CYS A C 1
ATOM 752 O O . CYS A 1 97 ? -8.610 -13.902 -3.328 1.00 90.06 97 CYS A O 1
ATOM 754 N N . ARG A 1 98 ? -10.617 -13.990 -4.362 1.00 92.12 98 ARG A N 1
ATOM 755 C CA . ARG A 1 98 ? -10.954 -15.362 -3.969 1.00 92.12 98 ARG A CA 1
ATOM 756 C C . ARG A 1 98 ? -9.881 -16.354 -4.377 1.00 92.12 98 ARG A C 1
ATOM 758 O O . ARG A 1 98 ? -9.365 -17.038 -3.507 1.00 92.12 98 ARG A O 1
ATOM 765 N N . SER A 1 99 ? -9.475 -16.360 -5.648 1.00 92.81 99 SER A N 1
ATOM 766 C CA . SER A 1 99 ? -8.472 -17.326 -6.110 1.00 92.81 99 SER A CA 1
ATOM 767 C C . SER A 1 99 ? -7.156 -17.195 -5.338 1.00 92.81 99 SER A C 1
ATOM 769 O O . SER A 1 99 ? -6.563 -18.191 -4.946 1.00 92.81 99 SER A O 1
ATOM 771 N N . ARG A 1 100 ? -6.716 -15.961 -5.057 1.00 93.69 100 ARG A N 1
ATOM 772 C CA . ARG A 1 100 ? -5.475 -15.705 -4.309 1.00 93.69 100 ARG A CA 1
ATOM 773 C C . ARG A 1 100 ? -5.590 -16.094 -2.839 1.00 93.69 100 ARG A C 1
ATOM 775 O O . ARG A 1 100 ? -4.623 -16.587 -2.261 1.00 93.69 100 ARG A O 1
ATOM 782 N N . TRP A 1 101 ? -6.747 -15.852 -2.230 1.00 94.56 101 TRP A N 1
ATOM 783 C CA . TRP A 1 101 ? -7.030 -16.270 -0.862 1.00 94.56 101 TRP A CA 1
ATOM 784 C C . TRP A 1 101 ? -7.077 -17.792 -0.740 1.00 94.56 101 TRP A C 1
ATOM 786 O O . TRP A 1 101 ? -6.439 -18.324 0.165 1.00 94.56 101 TRP A O 1
ATOM 796 N N . ASP A 1 102 ? -7.712 -18.482 -1.686 1.00 94.12 102 ASP A N 1
ATOM 797 C CA . ASP A 1 102 ? -7.759 -19.945 -1.740 1.00 94.12 102 ASP A CA 1
ATOM 798 C C . ASP A 1 102 ? -6.347 -20.538 -1.897 1.00 94.12 102 ASP A C 1
ATOM 800 O O . ASP A 1 102 ? -5.958 -21.406 -1.117 1.00 94.12 102 ASP A O 1
ATOM 804 N N . GLU A 1 103 ? -5.528 -19.992 -2.810 1.00 93.31 103 GLU A N 1
ATOM 805 C CA . GLU A 1 103 ? -4.110 -20.363 -2.996 1.00 93.31 103 GLU A CA 1
ATOM 806 C C . GLU A 1 103 ? -3.278 -20.239 -1.699 1.00 93.31 103 GLU A C 1
ATOM 808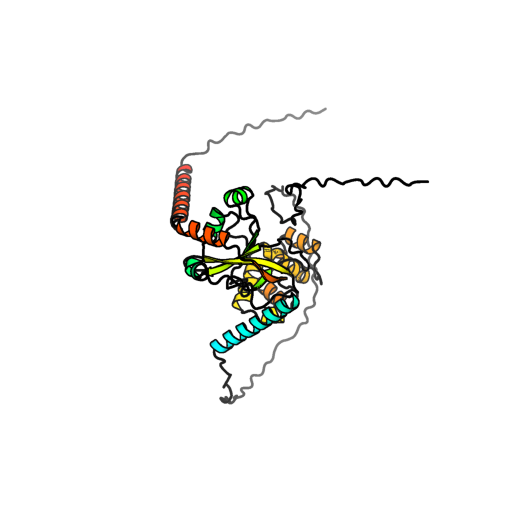 O O . GLU A 1 103 ? -2.287 -20.946 -1.532 1.00 93.31 103 GLU A O 1
ATOM 813 N N . ASN A 1 104 ? -3.661 -19.344 -0.779 1.00 93.12 104 ASN A N 1
ATOM 814 C CA . ASN A 1 104 ? -2.918 -19.039 0.453 1.00 93.12 104 ASN A CA 1
ATOM 815 C C . ASN A 1 104 ? -3.620 -19.510 1.740 1.00 93.12 104 ASN A C 1
ATOM 817 O O . ASN A 1 104 ? -3.181 -19.159 2.844 1.00 93.12 104 ASN A O 1
ATOM 821 N N . GLY A 1 105 ? -4.711 -20.278 1.625 1.00 94.38 105 GLY A N 1
ATOM 822 C CA . GLY A 1 105 ? -5.483 -20.766 2.771 1.00 94.38 105 GLY A CA 1
ATOM 823 C C . GLY A 1 105 ? -6.089 -19.645 3.628 1.00 94.38 105 GLY A C 1
ATOM 824 O O . GLY A 1 105 ? -6.103 -19.728 4.862 1.00 94.38 105 GLY A O 1
ATOM 825 N N . VAL A 1 106 ? -6.537 -18.559 2.996 1.00 94.12 106 VAL A N 1
ATOM 826 C CA . VAL A 1 106 ? -7.180 -17.416 3.655 1.00 94.12 106 VAL A CA 1
ATOM 827 C C . VAL A 1 106 ? -8.697 -17.555 3.534 1.00 94.12 106 VAL A C 1
ATOM 829 O O . VAL A 1 106 ? -9.253 -17.502 2.444 1.00 94.12 106 VAL A O 1
ATOM 832 N N . ALA A 1 107 ? -9.384 -17.721 4.663 1.00 92.00 107 ALA A N 1
ATOM 833 C CA . ALA A 1 107 ? -10.835 -17.870 4.674 1.00 92.00 107 ALA A CA 1
ATOM 834 C C . ALA A 1 107 ? -11.552 -16.551 4.337 1.00 92.00 107 ALA A C 1
ATOM 836 O O . ALA A 1 107 ? -11.240 -15.496 4.891 1.00 92.00 107 ALA A O 1
ATOM 837 N N . LEU A 1 108 ? -12.580 -16.637 3.489 1.00 89.06 108 LEU A N 1
ATOM 838 C CA . LEU A 1 108 ? -13.421 -15.501 3.091 1.00 89.06 108 LEU A CA 1
ATOM 839 C C . LEU A 1 108 ? -14.213 -14.873 4.238 1.00 89.06 108 LEU A C 1
ATOM 841 O O . LEU A 1 108 ? -14.491 -13.678 4.196 1.00 89.06 108 LEU A O 1
ATOM 845 N N . ALA A 1 109 ? -14.589 -15.678 5.234 1.00 88.44 109 ALA A N 1
ATOM 846 C CA . ALA A 1 109 ? -15.364 -15.219 6.383 1.00 88.44 109 ALA A CA 1
ATOM 847 C C . ALA A 1 109 ? -14.607 -14.176 7.227 1.00 88.44 109 ALA A C 1
ATOM 849 O O . ALA A 1 109 ? -15.236 -13.427 7.967 1.00 88.44 109 ALA A O 1
ATOM 850 N N . GLY A 1 110 ? -13.279 -14.091 7.073 1.00 89.31 110 GLY A N 1
ATOM 851 C CA . GLY A 1 110 ? -12.432 -13.226 7.882 1.00 89.31 110 GLY A CA 1
ATOM 852 C C . GLY A 1 110 ? -12.261 -13.746 9.306 1.00 89.31 110 GLY A C 1
ATOM 853 O O . GLY A 1 110 ? -12.470 -14.926 9.590 1.00 89.31 110 GLY A O 1
ATOM 854 N N . PHE A 1 111 ? -11.821 -12.853 10.181 1.00 90.12 111 PHE A N 1
ATOM 855 C CA . PHE A 1 111 ? -11.749 -13.084 11.615 1.00 90.12 111 PHE A CA 1
ATOM 856 C C . PHE A 1 111 ? -13.105 -12.761 12.246 1.00 90.12 111 PHE A C 1
ATOM 858 O O . PHE A 1 111 ? -13.643 -11.678 12.008 1.00 90.12 111 PHE A O 1
ATOM 865 N N . ASP A 1 112 ? -13.646 -13.694 13.031 1.00 90.69 112 ASP A N 1
ATOM 866 C CA . ASP A 1 112 ? -14.908 -13.485 13.737 1.00 90.69 112 ASP A CA 1
ATOM 867 C C . ASP A 1 112 ? -14.703 -12.474 14.862 1.00 90.69 112 ASP A C 1
ATOM 869 O O . ASP A 1 112 ? -13.863 -12.652 15.747 1.00 90.69 112 ASP A O 1
ATOM 873 N N . LEU A 1 113 ? -15.435 -11.373 14.783 1.00 87.62 113 LEU A N 1
ATOM 874 C CA . LEU A 1 113 ? -15.309 -10.286 15.729 1.00 87.62 113 LEU A CA 1
ATOM 875 C C . LEU A 1 113 ? -16.442 -10.357 16.735 1.00 87.62 113 LEU A C 1
ATOM 877 O O . LEU A 1 113 ? -17.609 -10.435 16.360 1.00 87.62 113 LEU A O 1
ATOM 881 N N . ASP A 1 114 ? -16.090 -10.220 18.010 1.00 85.88 114 ASP A N 1
ATOM 882 C CA . ASP A 1 114 ? -17.069 -10.046 19.072 1.00 85.88 114 ASP A CA 1
ATOM 883 C C . ASP A 1 114 ? -18.046 -8.898 18.744 1.00 85.88 114 ASP A C 1
ATOM 885 O O . ASP A 1 114 ? -17.680 -7.718 18.671 1.00 85.88 114 ASP A O 1
ATOM 889 N N . ASN A 1 115 ? -19.314 -9.271 18.547 1.00 80.19 115 ASN A N 1
ATOM 890 C CA . ASN A 1 115 ? -20.400 -8.360 18.204 1.00 80.19 115 ASN A CA 1
ATOM 891 C C . ASN A 1 115 ? -20.659 -7.306 19.289 1.00 80.19 115 ASN A C 1
ATOM 893 O O . ASN A 1 115 ? -21.272 -6.284 18.986 1.00 80.19 115 ASN A O 1
ATOM 897 N N . THR A 1 116 ? -20.183 -7.501 20.523 1.00 75.50 116 THR A N 1
ATOM 898 C CA . THR A 1 116 ? -20.307 -6.495 21.593 1.00 75.50 116 THR A CA 1
ATOM 899 C C . THR A 1 116 ? -19.562 -5.194 21.285 1.00 75.50 116 THR A C 1
ATOM 901 O O . THR A 1 116 ? -19.814 -4.173 21.921 1.00 75.50 116 THR A O 1
ATOM 904 N N . LEU A 1 117 ? -18.666 -5.196 20.291 1.00 69.38 117 LEU A N 1
ATOM 905 C CA . LEU A 1 117 ? -17.848 -4.042 19.916 1.00 69.38 117 LEU A CA 1
ATOM 906 C C . LEU A 1 117 ? -18.208 -3.464 18.547 1.00 69.38 117 LEU A C 1
ATOM 908 O O . LEU A 1 117 ? -17.479 -2.630 18.012 1.00 69.38 117 LEU A O 1
ATOM 912 N N . ARG A 1 118 ? -19.369 -3.836 18.000 1.00 73.19 118 ARG A N 1
ATOM 913 C CA . ARG A 1 118 ? -19.870 -3.273 16.739 1.00 73.19 118 ARG A CA 1
ATOM 914 C C . ARG A 1 118 ? -20.006 -1.751 16.806 1.00 73.19 118 ARG A C 1
ATOM 916 O O . ARG A 1 118 ? -19.490 -1.055 15.936 1.00 73.19 118 ARG A O 1
ATOM 923 N N . ASP A 1 119 ? -20.559 -1.248 17.909 1.00 69.69 119 ASP A N 1
ATOM 924 C CA . ASP A 1 119 ? -20.753 0.188 18.169 1.00 69.69 119 ASP A CA 1
ATOM 925 C C . ASP A 1 119 ? -19.430 0.973 18.248 1.00 69.69 119 ASP A C 1
ATOM 927 O O . ASP A 1 119 ? -19.393 2.197 18.100 1.00 69.69 119 ASP A O 1
ATOM 931 N N . VAL A 1 120 ? -18.327 0.264 18.499 1.00 68.69 120 VAL A N 1
ATOM 932 C CA . VAL A 1 120 ? -16.983 0.818 18.682 1.00 68.69 120 VAL A CA 1
ATOM 933 C C . VAL A 1 120 ? -16.279 1.016 17.334 1.00 68.69 120 VAL A C 1
ATOM 935 O O . VAL A 1 120 ? -15.382 1.854 17.229 1.00 68.69 120 VAL A O 1
ATOM 938 N N . TRP A 1 121 ? -16.672 0.288 16.283 1.00 69.50 121 TRP A N 1
ATOM 939 C CA . TRP A 1 121 ? -16.001 0.350 14.975 1.00 69.50 121 TRP A CA 1
ATOM 940 C C . TRP A 1 121 ? -16.842 0.940 13.857 1.00 69.50 121 TRP A C 1
ATOM 942 O O . TRP A 1 121 ? -16.356 0.993 12.727 1.00 69.50 121 TRP A O 1
ATOM 952 N N . ASP A 1 122 ? -18.049 1.426 14.139 1.00 69.88 122 ASP A N 1
ATOM 953 C CA . ASP A 1 122 ? -18.800 2.213 13.167 1.00 69.88 122 ASP A CA 1
ATOM 954 C C . ASP A 1 122 ? -17.917 3.338 12.613 1.00 69.88 122 ASP A C 1
ATOM 956 O O . ASP A 1 122 ? -17.316 4.110 13.362 1.00 69.88 122 ASP A O 1
ATOM 960 N N . ALA A 1 123 ? -17.790 3.386 11.283 1.00 58.94 123 ALA A N 1
ATOM 961 C CA . ALA A 1 123 ? -16.684 4.038 10.577 1.00 58.94 123 ALA A CA 1
ATOM 962 C C . ALA A 1 123 ? -16.432 5.504 10.983 1.00 58.94 123 ALA A C 1
ATOM 964 O O . ALA A 1 123 ? -15.286 5.949 10.992 1.00 58.94 123 ALA A O 1
ATOM 965 N N . GLU A 1 124 ? -17.464 6.265 11.358 1.00 62.12 124 GLU A N 1
ATOM 966 C CA . GLU A 1 124 ? -17.276 7.656 11.795 1.00 62.12 124 GLU A CA 1
ATOM 967 C C . GLU A 1 124 ? -16.739 7.793 13.225 1.00 62.12 124 GLU A C 1
ATOM 969 O O . GLU A 1 124 ? -16.029 8.756 13.505 1.00 62.12 124 GLU A O 1
ATOM 974 N N . ARG A 1 125 ? -17.027 6.835 14.114 1.00 70.00 125 ARG A N 1
ATOM 975 C CA . ARG A 1 125 ? -16.485 6.803 15.483 1.00 70.00 125 ARG A CA 1
ATOM 976 C C . ARG A 1 125 ? -15.158 6.055 15.549 1.00 70.00 125 ARG A C 1
ATOM 978 O O . ARG A 1 125 ? -14.280 6.457 16.295 1.00 70.00 125 ARG A O 1
ATOM 985 N N . GLY A 1 126 ? -15.004 5.012 14.733 1.00 79.06 126 GLY A N 1
ATOM 986 C CA . GLY A 1 126 ? -13.826 4.146 14.679 1.00 79.06 126 GLY A CA 1
ATOM 987 C C . GLY A 1 126 ? -12.599 4.746 13.982 1.00 79.06 126 GLY A C 1
ATOM 988 O O . GLY A 1 126 ? -11.520 4.157 14.037 1.00 79.06 126 GLY A O 1
ATOM 989 N N . GLY A 1 127 ? -12.765 5.866 13.272 1.00 91.31 127 GLY A N 1
ATOM 990 C CA . GLY A 1 127 ? -11.731 6.470 12.438 1.00 91.31 127 GLY A CA 1
ATOM 991 C C . GLY A 1 127 ? -10.906 7.541 13.151 1.00 91.31 127 GLY A C 1
ATOM 992 O O . GLY A 1 127 ? -11.453 8.429 13.796 1.00 91.31 127 GLY A O 1
ATOM 993 N N . VAL A 1 128 ? -9.589 7.532 12.945 1.00 94.38 128 VAL A N 1
ATOM 994 C CA . VAL A 1 128 ? -8.660 8.537 13.489 1.00 94.38 128 VAL A CA 1
ATOM 995 C C . VAL A 1 128 ? -7.774 9.151 12.410 1.00 94.38 128 VAL A C 1
ATOM 997 O O . VAL A 1 128 ? -7.518 8.550 11.364 1.00 94.38 128 VAL A O 1
ATOM 1000 N N . ALA A 1 129 ? -7.296 10.374 12.643 1.00 94.81 129 ALA A N 1
ATOM 1001 C CA . ALA A 1 129 ? -6.342 11.018 11.748 1.00 94.81 129 ALA A CA 1
ATOM 1002 C C . ALA A 1 129 ? -4.961 10.358 11.863 1.00 94.81 129 ALA A C 1
ATOM 1004 O O . ALA A 1 129 ? -4.496 10.027 12.953 1.00 94.81 129 ALA A O 1
ATOM 1005 N N . ARG A 1 130 ? -4.258 10.210 10.737 1.00 94.56 130 ARG A N 1
ATOM 1006 C CA . ARG A 1 130 ? -2.930 9.576 10.727 1.00 94.56 130 ARG A CA 1
ATOM 1007 C C . ARG A 1 130 ? -1.846 10.424 11.391 1.00 94.56 130 ARG A C 1
ATOM 1009 O O . ARG A 1 130 ? -0.918 9.878 11.973 1.00 94.56 130 ARG A O 1
ATOM 1016 N N . THR A 1 131 ? -1.966 11.748 11.312 1.00 95.00 131 THR A N 1
ATOM 1017 C CA . THR A 1 131 ? -1.095 12.690 12.034 1.00 95.00 131 THR A CA 1
ATOM 1018 C C . THR A 1 131 ? -1.234 12.518 13.543 1.00 95.00 131 THR A C 1
ATOM 1020 O O . THR A 1 131 ? -0.228 12.462 14.242 1.00 95.00 131 THR A O 1
ATOM 1023 N N . TRP A 1 132 ? -2.466 12.341 14.024 1.00 95.44 132 TRP A N 1
ATOM 1024 C CA . TRP A 1 132 ? -2.747 12.020 15.420 1.00 95.44 132 TRP A CA 1
ATOM 1025 C C . TRP A 1 132 ? -2.202 10.638 15.810 1.00 95.44 132 TRP A C 1
ATOM 1027 O O . TRP A 1 132 ? -1.501 10.526 16.807 1.00 95.44 132 TRP A O 1
ATOM 1037 N N . LEU A 1 133 ? -2.409 9.597 14.990 1.00 96.06 133 LEU A N 1
ATOM 1038 C CA . LEU A 1 133 ? -1.811 8.277 15.250 1.00 96.06 133 LEU A CA 1
ATOM 1039 C C . LEU A 1 133 ? -0.287 8.364 15.391 1.00 96.06 133 LEU A C 1
ATOM 1041 O O . LEU A 1 133 ? 0.274 7.785 16.318 1.00 96.06 133 LEU A O 1
ATOM 1045 N N . ALA A 1 134 ? 0.369 9.117 14.504 1.00 95.56 134 ALA A N 1
ATOM 1046 C CA . ALA A 1 134 ? 1.815 9.294 14.528 1.00 95.56 134 ALA A CA 1
ATOM 1047 C C . ALA A 1 134 ? 2.310 10.039 15.780 1.00 95.56 134 ALA A C 1
ATOM 1049 O O . ALA A 1 134 ? 3.369 9.705 16.307 1.00 95.56 134 ALA A O 1
ATOM 1050 N N . SER A 1 135 ? 1.568 11.029 16.287 1.00 95.56 135 SER A N 1
ATOM 1051 C CA . SER A 1 135 ? 1.957 11.748 17.507 1.00 95.56 135 SER A CA 1
ATOM 1052 C C . SER A 1 135 ? 1.680 10.939 18.780 1.00 95.56 135 SER A C 1
ATOM 1054 O O . SER A 1 135 ? 2.501 10.937 19.701 1.00 95.56 135 SER A O 1
ATOM 1056 N N . THR A 1 136 ? 0.559 10.215 18.824 1.00 95.81 136 THR A N 1
ATOM 1057 C CA . THR A 1 136 ? 0.139 9.423 19.985 1.00 95.81 136 THR A CA 1
ATOM 1058 C C . THR A 1 136 ? 0.939 8.130 20.108 1.00 95.81 136 THR A C 1
ATOM 1060 O O . THR A 1 136 ? 1.553 7.900 21.148 1.00 95.81 136 THR A O 1
ATOM 1063 N N . TYR A 1 137 ? 0.992 7.326 19.044 1.00 96.38 137 TYR A N 1
ATOM 1064 C CA . TYR A 1 137 ? 1.612 5.995 19.038 1.00 96.38 137 TYR A CA 1
ATOM 1065 C C . TYR A 1 137 ? 2.970 5.949 18.328 1.00 96.38 137 TYR A C 1
ATOM 1067 O O . TYR A 1 137 ? 3.605 4.904 18.287 1.00 96.38 137 TYR A O 1
ATOM 1075 N N . GLY A 1 138 ? 3.453 7.066 17.778 1.0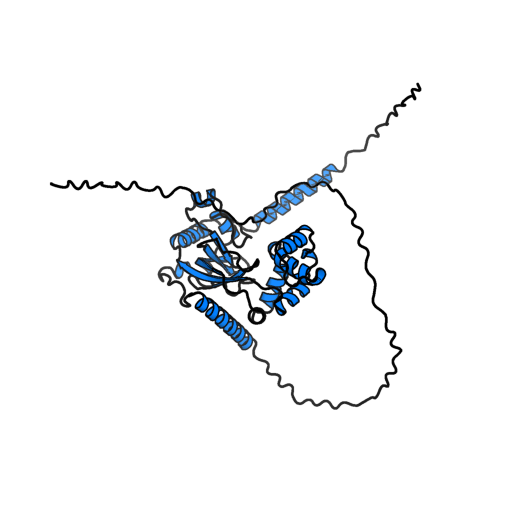0 95.62 138 GLY A N 1
ATOM 1076 C CA . GLY A 1 138 ? 4.720 7.116 17.050 1.00 95.62 138 GLY A CA 1
ATOM 1077 C C . GLY A 1 138 ? 4.613 6.718 15.577 1.00 95.62 138 GLY A C 1
ATOM 1078 O O . GLY A 1 138 ? 3.543 6.441 15.037 1.00 95.62 138 GLY A O 1
ATOM 1079 N N . GLY A 1 139 ? 5.764 6.679 14.905 1.00 93.75 139 GLY A N 1
ATOM 1080 C CA . GLY A 1 139 ? 5.858 6.342 13.487 1.00 93.75 139 GLY A CA 1
ATOM 1081 C C . GLY A 1 139 ? 5.809 7.555 12.563 1.00 93.75 139 GLY A C 1
ATOM 1082 O O . GLY A 1 139 ? 6.287 8.635 12.895 1.00 93.75 139 GLY A O 1
ATOM 1083 N N . SER A 1 140 ? 5.263 7.356 11.364 1.00 93.31 140 SER A N 1
ATOM 1084 C CA . SER A 1 140 ? 5.228 8.345 10.285 1.00 93.31 140 SER A CA 1
ATOM 1085 C C . SER A 1 140 ? 3.815 8.465 9.735 1.00 93.31 140 SER A C 1
ATOM 1087 O O . SER A 1 140 ? 3.122 7.471 9.505 1.00 93.31 140 SER A O 1
ATOM 1089 N N . PHE A 1 141 ? 3.394 9.705 9.489 1.00 92.44 141 PHE A N 1
ATOM 1090 C CA . PHE A 1 141 ? 2.107 9.998 8.864 1.00 92.44 141 PHE A CA 1
ATOM 1091 C C . PHE A 1 141 ? 2.135 9.821 7.336 1.00 92.44 141 PHE A C 1
ATOM 1093 O O . PHE A 1 141 ? 1.095 9.926 6.680 1.00 92.44 141 PHE A O 1
ATOM 1100 N N . VAL A 1 142 ? 3.309 9.536 6.761 1.00 92.12 142 VAL A N 1
ATOM 1101 C CA . VAL A 1 142 ? 3.510 9.347 5.318 1.00 92.12 142 VAL A CA 1
ATOM 1102 C C . VAL A 1 142 ? 3.755 7.874 4.992 1.00 92.12 142 VAL A C 1
ATOM 1104 O O . VAL A 1 142 ? 3.066 7.325 4.128 1.00 92.12 142 VAL A O 1
ATOM 1107 N N . ASP A 1 143 ? 4.660 7.211 5.713 1.00 93.50 143 ASP A N 1
ATOM 1108 C CA . ASP A 1 143 ? 5.179 5.885 5.348 1.00 93.50 143 ASP A CA 1
ATOM 1109 C C . ASP A 1 143 ? 4.173 4.768 5.579 1.00 93.50 143 ASP A C 1
ATOM 1111 O O . ASP A 1 143 ? 3.659 4.618 6.685 1.00 93.50 143 ASP A O 1
ATOM 1115 N N . SER A 1 144 ? 3.900 3.952 4.558 1.00 94.44 144 SER A N 1
ATOM 1116 C CA . SER A 1 144 ? 2.918 2.862 4.652 1.00 94.44 144 SER A CA 1
ATOM 1117 C C . SER A 1 144 ? 3.227 1.877 5.778 1.00 94.44 144 SER A C 1
ATOM 1119 O O . SER A 1 144 ? 2.299 1.356 6.379 1.00 94.44 144 SER A O 1
ATOM 1121 N N . ILE A 1 145 ? 4.507 1.646 6.083 1.00 94.69 145 ILE A N 1
ATOM 1122 C CA . ILE A 1 145 ? 4.958 0.765 7.166 1.00 94.69 145 ILE A CA 1
ATOM 1123 C C . ILE A 1 145 ? 5.952 1.545 8.027 1.00 94.69 145 ILE A C 1
ATOM 1125 O O . ILE A 1 145 ? 7.162 1.436 7.818 1.00 94.69 145 ILE A O 1
ATOM 1129 N N . PRO A 1 146 ? 5.478 2.405 8.939 1.00 95.38 146 PRO A N 1
ATOM 1130 C CA . PRO A 1 146 ? 6.378 3.226 9.721 1.00 95.38 146 PRO A CA 1
ATOM 1131 C C . PRO A 1 146 ? 7.079 2.404 10.801 1.00 95.38 146 PRO A C 1
ATOM 1133 O O . PRO A 1 146 ? 6.529 1.443 11.343 1.00 95.38 146 PRO A O 1
ATOM 1136 N N . ILE A 1 147 ? 8.289 2.834 11.149 1.00 92.62 147 ILE A N 1
ATOM 1137 C CA . ILE A 1 147 ? 9.019 2.326 12.308 1.00 92.62 147 ILE A CA 1
ATOM 1138 C C . ILE A 1 147 ? 8.570 3.138 13.522 1.00 92.62 147 ILE A C 1
ATOM 1140 O O . ILE A 1 147 ? 8.742 4.357 13.552 1.00 92.62 147 ILE A O 1
ATOM 1144 N N . ILE A 1 148 ? 7.990 2.473 14.515 1.00 94.44 148 ILE A N 1
ATOM 1145 C CA . ILE A 1 148 ? 7.659 3.097 15.798 1.00 94.44 148 ILE A CA 1
ATOM 1146 C C . ILE A 1 148 ? 8.909 3.065 16.689 1.00 94.44 148 ILE A C 1
ATOM 1148 O O . ILE A 1 148 ? 9.653 2.082 16.693 1.00 94.44 148 ILE A O 1
ATOM 1152 N N . SER A 1 149 ? 9.173 4.156 17.410 1.00 94.00 149 SER A N 1
ATOM 1153 C CA . SER A 1 149 ? 10.349 4.262 18.275 1.00 94.00 149 SER A CA 1
ATOM 1154 C C . SER A 1 149 ? 10.185 3.451 19.562 1.00 94.00 149 SER A C 1
ATOM 1156 O O . SER A 1 149 ? 9.077 3.283 20.068 1.00 94.00 149 SER A O 1
ATOM 1158 N N . MET A 1 150 ? 11.308 3.010 20.140 1.00 94.88 150 MET A N 1
ATOM 1159 C CA . MET A 1 150 ? 11.304 2.284 21.417 1.00 94.88 150 MET A CA 1
ATOM 1160 C C . MET A 1 150 ? 10.661 3.089 22.549 1.00 94.88 150 MET A C 1
ATOM 1162 O O . MET A 1 150 ? 9.889 2.541 23.327 1.00 94.88 150 MET A O 1
ATOM 1166 N N . THR A 1 151 ? 10.910 4.399 22.595 1.00 96.19 151 THR A N 1
ATOM 1167 C CA . THR A 1 151 ? 10.278 5.303 23.562 1.00 96.19 151 THR A CA 1
ATOM 1168 C C . THR A 1 151 ? 8.757 5.263 23.455 1.00 96.19 151 THR A C 1
ATOM 1170 O O . THR A 1 151 ? 8.081 5.108 24.465 1.00 96.19 151 THR A O 1
ATOM 1173 N N . LYS A 1 152 ? 8.204 5.320 22.235 1.00 95.44 152 LYS A N 1
ATOM 1174 C CA . LYS A 1 152 ? 6.753 5.241 22.041 1.00 95.44 152 LYS A CA 1
ATOM 1175 C C . LYS A 1 152 ? 6.202 3.889 22.470 1.00 95.44 152 LYS A C 1
ATOM 1177 O O . LYS A 1 152 ? 5.241 3.853 23.232 1.00 95.44 152 LYS A O 1
ATOM 1182 N N . TYR A 1 153 ? 6.872 2.796 22.110 1.00 94.44 153 TYR A N 1
ATOM 1183 C CA . TYR A 1 153 ? 6.485 1.471 22.594 1.00 94.44 153 TYR A CA 1
ATOM 1184 C C . TYR A 1 153 ? 6.457 1.379 24.123 1.00 94.44 153 TYR A C 1
ATOM 1186 O O . TYR A 1 153 ? 5.523 0.799 24.666 1.00 94.44 153 TYR A O 1
ATOM 1194 N N . GLN A 1 154 ? 7.433 1.964 24.819 1.00 95.62 154 GLN A N 1
ATOM 1195 C CA . GLN A 1 154 ? 7.459 1.993 26.284 1.00 95.62 154 GLN A CA 1
ATOM 1196 C C . GLN A 1 154 ? 6.318 2.836 26.876 1.00 95.62 154 GLN A C 1
ATOM 1198 O O . GLN A 1 154 ? 5.795 2.482 27.927 1.00 95.62 154 GLN A O 1
ATOM 1203 N N . GLU A 1 155 ? 5.901 3.914 26.204 1.00 95.31 155 GLU A N 1
ATOM 1204 C CA . GLU A 1 155 ? 4.793 4.773 26.650 1.00 95.31 155 GLU A CA 1
ATOM 1205 C C . GLU A 1 155 ? 3.426 4.077 26.574 1.00 95.31 155 GLU A C 1
ATOM 1207 O O . GLU A 1 155 ? 2.610 4.234 27.480 1.00 95.31 155 GLU A O 1
ATOM 1212 N N . HIS A 1 156 ? 3.139 3.350 25.487 1.00 94.69 156 HIS A N 1
ATOM 1213 C CA . HIS A 1 156 ? 1.799 2.795 25.242 1.00 94.69 156 HIS A CA 1
ATOM 1214 C C . HIS A 1 156 ? 1.709 1.265 25.303 1.00 94.69 156 HIS A C 1
ATOM 1216 O O . HIS A 1 156 ? 0.613 0.726 25.203 1.00 94.69 156 HIS A O 1
ATOM 1222 N N . GLY A 1 157 ? 2.822 0.537 25.402 1.00 94.81 157 GLY A N 1
ATOM 1223 C CA . GLY A 1 157 ? 2.860 -0.927 25.548 1.00 94.81 157 GLY A CA 1
ATOM 1224 C C . GLY A 1 157 ? 2.507 -1.745 24.295 1.00 94.81 157 GLY A C 1
ATOM 1225 O O . GLY A 1 157 ? 2.805 -2.934 24.225 1.00 94.81 157 GLY A O 1
ATOM 1226 N N . PHE A 1 158 ? 1.904 -1.140 23.270 1.00 92.88 158 PHE A N 1
ATOM 1227 C CA . PHE A 1 158 ? 1.544 -1.836 22.024 1.00 92.88 158 PHE A CA 1
ATOM 1228 C C . PHE A 1 158 ? 2.742 -2.084 21.093 1.00 92.88 158 PHE A C 1
ATOM 1230 O O . PHE A 1 158 ? 3.033 -1.285 20.205 1.00 92.88 158 PHE A O 1
ATOM 1237 N N . TRP A 1 159 ? 3.407 -3.227 21.242 1.00 88.06 159 TRP A N 1
ATOM 1238 C CA . TRP A 1 159 ? 4.470 -3.652 20.326 1.00 88.06 159 TRP A CA 1
ATOM 1239 C C . TRP A 1 159 ? 3.935 -4.061 18.950 1.00 88.06 159 TRP A C 1
ATOM 1241 O O . TRP A 1 159 ? 2.893 -4.711 18.853 1.00 88.06 159 TRP A O 1
ATOM 1251 N N . GLY A 1 160 ? 4.670 -3.752 17.881 1.00 86.88 160 GLY A N 1
ATOM 1252 C CA . GLY A 1 160 ? 4.430 -4.285 16.538 1.00 86.88 160 GLY A CA 1
ATOM 1253 C C . GLY A 1 160 ? 4.468 -3.223 15.446 1.00 86.88 160 GLY A C 1
ATOM 1254 O O . GLY A 1 160 ? 4.565 -2.029 15.710 1.00 86.88 160 GLY A O 1
ATOM 1255 N N . LYS A 1 161 ? 4.386 -3.664 14.190 1.00 94.12 161 LYS A N 1
ATOM 1256 C CA . LYS A 1 161 ? 4.466 -2.769 13.029 1.00 94.12 161 LYS A CA 1
ATOM 1257 C C . LYS A 1 161 ? 3.075 -2.345 12.583 1.00 94.12 161 LYS A C 1
ATOM 1259 O O . LYS A 1 161 ? 2.118 -3.112 12.692 1.00 94.12 161 LYS A O 1
ATOM 1264 N N . TYR A 1 162 ? 2.961 -1.124 12.076 1.00 96.62 162 TYR A N 1
ATOM 1265 C CA . TYR A 1 162 ? 1.712 -0.622 11.506 1.00 96.62 162 TYR A CA 1
ATOM 1266 C C . TYR A 1 162 ? 1.767 -0.733 9.984 1.00 96.62 162 TYR A C 1
ATOM 1268 O O . TYR A 1 162 ? 2.842 -0.632 9.396 1.00 96.62 162 TYR A O 1
ATOM 1276 N N . LEU A 1 163 ? 0.617 -0.940 9.348 1.00 97.56 163 LEU A N 1
ATOM 1277 C CA . LEU A 1 163 ? 0.471 -0.969 7.896 1.00 97.56 163 LEU A CA 1
ATOM 1278 C C . LEU A 1 163 ? -0.708 -0.084 7.484 1.00 97.56 163 LEU A C 1
ATOM 1280 O O . LEU A 1 163 ? -1.854 -0.403 7.772 1.00 97.56 163 LEU A O 1
ATOM 1284 N N . TYR A 1 164 ? -0.432 1.014 6.789 1.00 97.75 164 TYR A N 1
ATOM 1285 C CA . TYR A 1 164 ? -1.422 1.980 6.324 1.00 97.75 164 TYR A CA 1
ATOM 1286 C C . TYR A 1 164 ? -1.713 1.793 4.834 1.00 97.75 164 TYR A C 1
ATOM 1288 O O . TYR A 1 164 ? -0.838 1.971 3.985 1.00 97.75 164 TYR A O 1
ATOM 1296 N N . LEU A 1 165 ? -2.968 1.483 4.515 1.00 97.62 165 LEU A N 1
ATOM 1297 C CA . LEU A 1 165 ? -3.456 1.197 3.172 1.00 97.62 165 LEU A CA 1
ATOM 1298 C C . LEU A 1 165 ? -4.435 2.277 2.686 1.00 97.62 165 LEU A C 1
ATOM 1300 O O . LEU A 1 165 ? -5.567 2.399 3.158 1.00 97.62 165 LEU A O 1
ATOM 1304 N N . GLY A 1 166 ? -3.986 3.087 1.726 1.00 96.56 166 GLY A N 1
ATOM 1305 C CA . GLY A 1 166 ? -4.840 4.033 1.009 1.00 96.56 166 GLY A CA 1
ATOM 1306 C C . GLY A 1 166 ? -5.574 3.340 -0.136 1.00 96.56 166 GLY A C 1
ATOM 1307 O O . GLY A 1 166 ? -4.934 2.729 -0.990 1.00 96.56 166 GLY A O 1
ATOM 1308 N N . LEU A 1 167 ? -6.903 3.451 -0.180 1.00 95.25 167 LEU A N 1
ATOM 1309 C CA . LEU A 1 167 ? -7.740 2.761 -1.173 1.00 95.25 167 LEU A CA 1
ATOM 1310 C C . LEU A 1 167 ? -7.546 3.246 -2.623 1.00 95.25 167 LEU A C 1
ATOM 1312 O O . LEU A 1 167 ? -7.990 2.577 -3.551 1.00 95.25 167 LEU A O 1
ATOM 1316 N N . ASP A 1 168 ? -6.864 4.376 -2.834 1.00 95.12 168 ASP A N 1
ATOM 1317 C CA . ASP A 1 168 ? -6.490 4.876 -4.164 1.00 95.12 168 ASP A CA 1
ATOM 1318 C C . ASP A 1 168 ? -5.448 3.981 -4.850 1.00 95.12 168 ASP A C 1
ATOM 1320 O O . ASP A 1 168 ? -5.513 3.754 -6.057 1.00 95.12 168 ASP A O 1
ATOM 1324 N N . LEU A 1 169 ? -4.518 3.434 -4.065 1.00 95.75 169 LEU A N 1
ATOM 1325 C CA . LEU A 1 169 ? -3.516 2.469 -4.522 1.00 95.75 169 LEU A CA 1
ATOM 1326 C C . LEU A 1 169 ? -3.896 1.030 -4.161 1.00 95.75 169 LEU A C 1
ATOM 1328 O O . LEU A 1 169 ? -3.519 0.093 -4.858 1.00 95.75 169 LEU A O 1
ATOM 1332 N N . GLN A 1 170 ? -4.644 0.845 -3.078 1.00 97.00 170 GLN A N 1
ATOM 1333 C CA . GLN A 1 170 ? -4.941 -0.454 -2.479 1.00 97.00 170 GLN A CA 1
ATOM 1334 C C . GLN A 1 170 ? -6.452 -0.713 -2.496 1.00 97.00 170 GLN A C 1
ATOM 1336 O O . GLN A 1 170 ? -7.063 -0.822 -1.433 1.00 97.00 170 GLN A O 1
ATOM 1341 N N . PRO A 1 171 ? -7.095 -0.811 -3.677 1.00 95.69 171 PRO A N 1
ATOM 1342 C CA . PRO A 1 171 ? -8.552 -0.956 -3.770 1.00 95.69 171 PRO A CA 1
ATOM 1343 C C . PRO A 1 171 ? -9.076 -2.252 -3.133 1.00 95.69 171 PRO A C 1
ATOM 1345 O O . PRO A 1 171 ? -10.277 -2.391 -2.910 1.00 95.69 171 PRO A O 1
ATOM 1348 N N . LEU A 1 172 ? -8.173 -3.199 -2.865 1.00 95.94 172 LEU A N 1
ATOM 1349 C CA . LEU A 1 172 ? -8.450 -4.507 -2.288 1.00 95.94 172 LEU A CA 1
ATOM 1350 C C . LEU A 1 172 ? -7.930 -4.682 -0.859 1.00 95.94 172 LEU A C 1
ATOM 1352 O O . LEU A 1 172 ? -7.930 -5.800 -0.346 1.00 95.94 172 LEU A O 1
ATOM 1356 N N . ALA A 1 173 ? -7.506 -3.600 -0.205 1.00 97.12 173 ALA A N 1
ATOM 1357 C CA . ALA A 1 173 ? -7.208 -3.631 1.222 1.00 97.12 173 ALA A CA 1
ATOM 1358 C C . ALA A 1 173 ? -8.444 -4.069 2.039 1.00 97.12 173 ALA A C 1
ATOM 1360 O O . ALA A 1 173 ? -9.573 -3.897 1.564 1.00 97.12 173 ALA A O 1
ATOM 1361 N N . PRO A 1 174 ? -8.269 -4.577 3.274 1.00 96.50 174 PRO A N 1
ATOM 1362 C CA . PRO A 1 174 ? -9.388 -4.819 4.181 1.00 96.50 174 PRO A CA 1
ATOM 1363 C C . PRO A 1 174 ? -10.206 -3.537 4.382 1.00 96.50 174 PRO A C 1
ATOM 1365 O O . PRO A 1 174 ? -9.669 -2.516 4.810 1.00 96.50 174 PRO A O 1
ATOM 1368 N N . GLN A 1 175 ? -11.492 -3.568 4.032 1.00 93.94 175 GLN A N 1
ATOM 1369 C CA . GLN A 1 175 ? -12.415 -2.424 4.167 1.00 93.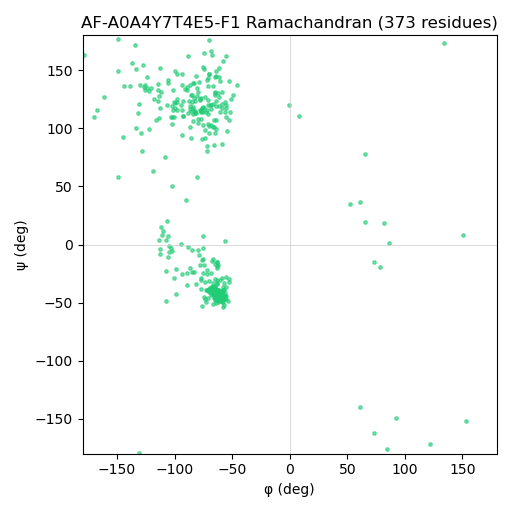94 175 GLN A CA 1
ATOM 1370 C C . GLN A 1 175 ? -13.363 -2.569 5.360 1.00 93.94 175 GLN A C 1
ATOM 1372 O O . GLN A 1 175 ? -14.192 -1.699 5.618 1.00 93.94 175 GLN A O 1
ATOM 1377 N N . THR A 1 176 ? -13.284 -3.695 6.054 1.00 93.38 176 THR A N 1
ATOM 1378 C CA . THR A 1 176 ? -14.075 -3.995 7.237 1.00 93.38 176 THR A CA 1
ATOM 1379 C C . THR A 1 176 ? -13.150 -4.679 8.231 1.00 93.38 176 THR A C 1
ATOM 1381 O O . THR A 1 176 ? -12.379 -5.549 7.807 1.00 93.38 176 THR A O 1
ATOM 1384 N N . PRO A 1 177 ? -13.209 -4.312 9.523 1.00 94.94 177 PRO A N 1
ATOM 1385 C CA . PRO A 1 177 ? -12.460 -5.000 10.559 1.00 94.94 177 PRO A CA 1
ATOM 1386 C C . PRO A 1 177 ? -12.581 -6.520 10.423 1.00 94.94 177 PRO A C 1
ATOM 1388 O O . PRO A 1 177 ? -13.658 -7.035 10.130 1.00 94.94 177 PRO A O 1
ATOM 1391 N N . GLY A 1 178 ? -11.474 -7.241 10.597 1.00 95.31 178 GLY A N 1
ATOM 1392 C CA . GLY A 1 178 ? -11.443 -8.704 10.504 1.00 95.31 178 GLY A CA 1
ATOM 1393 C C . GLY A 1 178 ? -11.432 -9.279 9.082 1.00 95.31 178 GLY A C 1
ATOM 1394 O O . GLY A 1 178 ? -11.024 -10.428 8.905 1.00 95.31 178 GLY A O 1
ATOM 1395 N N . ALA A 1 179 ? -11.838 -8.520 8.062 1.00 95.94 179 ALA A N 1
ATOM 1396 C CA . ALA A 1 179 ? -11.948 -9.033 6.699 1.00 95.94 179 ALA A CA 1
ATOM 1397 C C . ALA A 1 179 ? -10.570 -9.307 6.067 1.00 95.94 179 ALA A C 1
ATOM 1399 O O . ALA A 1 179 ? -9.615 -8.570 6.306 1.00 95.94 179 ALA A O 1
ATOM 1400 N N . PRO A 1 180 ? -10.433 -10.330 5.208 1.00 97.31 180 PRO A N 1
ATOM 1401 C CA . PRO A 1 180 ? -9.198 -10.526 4.462 1.00 97.31 180 PRO A CA 1
ATOM 1402 C C . PRO A 1 180 ? -8.982 -9.395 3.446 1.00 97.31 180 PRO A C 1
ATOM 1404 O O . PRO A 1 180 ? -9.900 -8.658 3.079 1.00 97.31 180 PRO A O 1
ATOM 1407 N N . GLY A 1 181 ? -7.752 -9.272 2.955 1.00 97.06 181 GLY A N 1
ATOM 1408 C CA . GLY A 1 181 ? -7.394 -8.245 1.979 1.00 97.06 181 GLY A CA 1
ATOM 1409 C C . GLY A 1 181 ? -6.287 -8.667 1.028 1.00 97.06 181 GLY A C 1
ATOM 1410 O O . GLY A 1 181 ? -5.714 -9.754 1.138 1.00 97.06 181 GLY A O 1
ATOM 1411 N N . ILE A 1 182 ? -5.989 -7.775 0.092 1.00 96.94 182 ILE A N 1
ATOM 1412 C CA . ILE A 1 182 ? -4.827 -7.827 -0.786 1.00 96.94 182 ILE A CA 1
ATOM 1413 C C . ILE A 1 182 ? -4.069 -6.510 -0.672 1.00 96.94 182 ILE A C 1
ATOM 1415 O O . ILE A 1 182 ? -4.655 -5.426 -0.689 1.00 96.94 182 ILE A O 1
ATOM 1419 N N . TRP A 1 183 ? -2.748 -6.624 -0.606 1.00 96.94 183 TRP A N 1
ATOM 1420 C CA . TRP A 1 183 ? -1.834 -5.497 -0.632 1.00 96.94 183 TRP A CA 1
ATOM 1421 C C . TRP A 1 183 ? -0.915 -5.584 -1.851 1.00 96.94 183 TRP A C 1
ATOM 1423 O O . TRP A 1 183 ? -0.233 -6.585 -2.070 1.00 96.94 183 TRP A O 1
ATOM 1433 N N . PHE A 1 184 ? -0.906 -4.521 -2.650 1.00 96.69 184 PHE A N 1
ATOM 1434 C CA . PHE A 1 184 ? 0.014 -4.337 -3.762 1.00 96.69 184 PHE A CA 1
ATOM 1435 C C . PHE A 1 184 ? 1.268 -3.602 -3.300 1.00 96.69 184 PHE A C 1
ATOM 1437 O O . PHE A 1 184 ? 1.188 -2.558 -2.645 1.00 96.69 184 PHE A O 1
ATOM 1444 N N . SER A 1 185 ? 2.429 -4.105 -3.700 1.00 95.38 185 SER A N 1
ATOM 1445 C CA . SER A 1 185 ? 3.717 -3.494 -3.389 1.00 95.38 185 SER A CA 1
ATOM 1446 C C . SER A 1 185 ? 4.618 -3.435 -4.620 1.00 95.38 185 SER A C 1
ATOM 1448 O O . SER A 1 185 ? 4.330 -3.997 -5.677 1.00 95.38 185 SER A O 1
ATOM 1450 N N . VAL A 1 186 ? 5.732 -2.736 -4.462 1.00 94.19 186 VAL A N 1
ATOM 1451 C CA . VAL A 1 186 ? 6.827 -2.659 -5.426 1.00 94.19 186 VAL A CA 1
ATOM 1452 C C . VAL A 1 186 ? 8.050 -3.346 -4.831 1.00 94.19 186 VAL A C 1
ATOM 1454 O O . VAL A 1 186 ? 8.216 -3.372 -3.613 1.00 94.19 186 VAL A O 1
ATOM 1457 N N . GLY A 1 187 ? 8.920 -3.887 -5.678 1.00 88.06 187 GLY A N 1
ATOM 1458 C CA . GLY A 1 187 ? 10.151 -4.528 -5.228 1.00 88.06 187 GLY A CA 1
ATOM 1459 C C . GLY A 1 187 ? 10.631 -5.601 -6.192 1.00 88.06 187 GLY A C 1
ATOM 1460 O O . GLY A 1 187 ? 10.382 -5.521 -7.401 1.00 88.06 187 GLY A O 1
ATOM 1461 N N . TYR A 1 188 ? 11.329 -6.584 -5.636 1.00 81.25 188 TYR A N 1
ATOM 1462 C CA . TYR A 1 188 ? 11.811 -7.773 -6.328 1.00 81.25 188 TYR A CA 1
ATOM 1463 C C . TYR A 1 188 ? 10.970 -8.997 -5.936 1.00 81.25 188 TYR A C 1
ATOM 1465 O O . TYR A 1 188 ? 10.550 -9.130 -4.782 1.00 81.25 188 TYR A O 1
ATOM 1473 N N . GLU A 1 189 ? 10.693 -9.872 -6.903 1.00 78.50 189 GLU A N 1
ATOM 1474 C CA . GLU A 1 189 ? 9.967 -11.121 -6.658 1.00 78.50 189 GLU A CA 1
ATOM 1475 C C . GLU A 1 189 ? 10.792 -12.042 -5.753 1.00 78.50 189 GLU A C 1
ATOM 1477 O O . GLU A 1 189 ? 11.976 -12.245 -5.976 1.00 78.50 189 GLU A O 1
ATOM 1482 N N . GLY A 1 190 ? 10.180 -12.590 -4.704 1.00 73.88 190 GLY A N 1
ATOM 1483 C CA . GLY A 1 190 ? 10.913 -13.356 -3.687 1.00 73.88 190 GLY A CA 1
ATOM 1484 C C . GLY A 1 190 ? 11.508 -12.501 -2.564 1.00 73.88 190 GLY A C 1
ATOM 1485 O O . GLY A 1 190 ? 12.101 -13.048 -1.638 1.00 73.88 190 GLY A O 1
ATOM 1486 N N . GLY A 1 191 ? 11.297 -11.178 -2.579 1.00 74.00 191 GLY A N 1
ATOM 1487 C CA . GLY A 1 191 ? 11.538 -10.339 -1.409 1.00 74.00 191 GLY A CA 1
ATOM 1488 C C . GLY A 1 191 ? 10.725 -10.841 -0.211 1.00 74.00 191 GLY A C 1
ATOM 1489 O O . GLY A 1 191 ? 9.491 -10.800 -0.220 1.00 74.00 191 GLY A O 1
ATOM 1490 N N . TYR A 1 192 ? 11.418 -11.330 0.819 1.00 71.81 192 TYR A N 1
ATOM 1491 C CA . TYR A 1 192 ? 10.778 -11.884 2.007 1.00 71.81 192 TYR A CA 1
ATOM 1492 C C . TYR A 1 192 ? 10.041 -10.789 2.781 1.00 71.81 192 TYR A C 1
ATOM 1494 O O . TYR A 1 192 ? 10.639 -9.819 3.252 1.00 71.81 192 TYR A O 1
ATOM 1502 N N . TRP A 1 193 ? 8.732 -10.967 2.963 1.00 82.19 193 TRP A N 1
ATOM 1503 C CA . TRP A 1 193 ? 7.996 -10.215 3.971 1.00 82.19 193 TRP A CA 1
ATOM 1504 C C . TRP A 1 193 ? 8.451 -10.679 5.356 1.00 82.19 193 TRP A C 1
ATOM 1506 O O . TRP A 1 193 ? 8.048 -11.736 5.831 1.00 82.19 193 TRP A O 1
ATOM 1516 N N . ASN A 1 194 ? 9.297 -9.886 6.013 1.00 83.38 194 ASN A N 1
ATOM 1517 C CA . ASN A 1 194 ? 9.837 -10.196 7.341 1.00 83.38 194 ASN A CA 1
ATOM 1518 C C . ASN A 1 194 ? 9.222 -9.328 8.451 1.00 83.38 194 ASN A C 1
ATOM 1520 O O . ASN A 1 194 ? 9.804 -9.132 9.519 1.00 83.38 194 ASN A O 1
ATOM 1524 N N . HIS A 1 195 ? 8.057 -8.740 8.189 1.00 85.19 195 HIS A N 1
ATOM 1525 C CA . HIS A 1 195 ? 7.432 -7.816 9.128 1.00 85.19 195 HIS A CA 1
ATOM 1526 C C . HIS A 1 195 ? 6.595 -8.507 10.205 1.00 85.19 195 HIS A C 1
ATOM 1528 O O . HIS A 1 195 ? 6.152 -7.822 11.124 1.00 85.19 195 HIS A O 1
ATOM 1534 N N . GLY A 1 196 ? 6.447 -9.834 10.132 1.00 91.75 196 GLY A N 1
ATOM 1535 C CA . GLY A 1 196 ? 5.623 -10.600 11.057 1.00 91.75 196 GLY A CA 1
ATOM 1536 C C . GLY A 1 196 ? 4.163 -10.159 10.983 1.00 91.75 196 GLY A C 1
ATOM 1537 O O . GLY A 1 196 ? 3.639 -9.891 9.897 1.00 91.75 196 GLY A O 1
ATOM 1538 N N . ILE A 1 197 ? 3.535 -10.079 12.154 1.00 95.56 197 ILE A N 1
ATOM 1539 C CA . ILE A 1 197 ? 2.160 -9.616 12.337 1.00 95.56 197 ILE A CA 1
ATOM 1540 C C . ILE A 1 197 ? 2.135 -8.084 12.338 1.00 95.56 197 ILE A C 1
ATOM 1542 O O . ILE A 1 197 ? 2.948 -7.443 13.009 1.00 95.56 197 ILE A O 1
ATOM 1546 N N . VAL A 1 198 ? 1.189 -7.492 11.606 1.00 97.06 198 VAL A N 1
ATOM 1547 C CA . VAL A 1 198 ? 1.041 -6.033 11.497 1.00 97.06 198 VAL A CA 1
ATOM 1548 C C . VAL A 1 198 ? -0.353 -5.556 11.889 1.00 97.06 198 VAL A C 1
ATOM 1550 O O . VAL A 1 198 ? -1.351 -6.190 11.554 1.00 97.06 198 VAL A O 1
ATOM 1553 N N . ARG A 1 199 ? -0.435 -4.381 12.522 1.00 97.75 199 ARG A N 1
ATOM 1554 C CA . ARG A 1 199 ? -1.700 -3.661 12.727 1.00 97.75 199 ARG A CA 1
ATOM 1555 C C . ARG A 1 199 ? -2.068 -2.930 11.447 1.00 97.75 199 ARG A C 1
ATOM 1557 O O . ARG A 1 199 ? -1.418 -1.943 11.093 1.00 97.75 199 ARG A O 1
ATOM 1564 N N . ALA A 1 200 ? -3.083 -3.417 10.743 1.00 98.00 200 ALA A N 1
ATOM 1565 C CA . ALA A 1 200 ? -3.505 -2.812 9.488 1.00 98.00 200 ALA A CA 1
ATOM 1566 C C . ALA A 1 200 ? -4.507 -1.679 9.725 1.00 98.00 200 ALA A C 1
ATOM 1568 O O . ALA A 1 200 ? -5.446 -1.809 10.509 1.00 98.00 200 ALA A O 1
ATOM 1569 N N . PHE A 1 201 ? -4.326 -0.586 8.996 1.00 98.00 201 PHE A N 1
ATOM 1570 C CA . PHE A 1 201 ? -5.221 0.557 8.945 1.00 98.00 201 PHE A CA 1
ATOM 1571 C C . PHE A 1 201 ? -5.599 0.838 7.501 1.00 98.00 201 PHE A C 1
ATOM 1573 O O . PHE A 1 201 ? -4.727 0.963 6.641 1.00 98.00 201 PHE A O 1
ATOM 1580 N N . THR A 1 202 ? -6.886 1.039 7.252 1.00 97.50 202 THR A N 1
ATOM 1581 C CA . THR A 1 202 ? -7.386 1.420 5.927 1.00 97.50 202 THR A CA 1
ATOM 1582 C C . THR A 1 202 ? -7.978 2.816 5.981 1.00 97.50 202 THR A C 1
ATOM 1584 O O . THR A 1 202 ? -8.668 3.177 6.939 1.00 97.50 202 THR A O 1
ATOM 1587 N N . ARG A 1 203 ? -7.703 3.625 4.954 1.00 96.44 203 ARG A N 1
ATOM 1588 C CA . ARG A 1 203 ? -8.307 4.954 4.826 1.00 96.44 203 ARG A CA 1
ATOM 1589 C C . ARG A 1 203 ? -9.783 4.814 4.461 1.00 96.44 203 ARG A C 1
ATOM 1591 O O . ARG A 1 203 ? -10.103 4.369 3.364 1.00 96.44 203 ARG A O 1
ATOM 1598 N N . ILE A 1 204 ? -10.663 5.252 5.356 1.00 94.69 204 ILE A N 1
ATOM 1599 C CA . ILE A 1 204 ? -12.124 5.188 5.187 1.00 94.69 204 ILE A CA 1
ATOM 1600 C C . ILE A 1 204 ? -12.726 6.516 4.713 1.00 94.69 204 ILE A C 1
ATOM 1602 O O . ILE A 1 204 ? -13.811 6.541 4.139 1.00 94.69 204 ILE A O 1
ATOM 1606 N N . LYS A 1 205 ? -12.014 7.630 4.918 1.00 93.38 205 LYS A N 1
ATOM 1607 C CA . LYS A 1 205 ? -12.431 8.969 4.489 1.00 93.38 205 LYS A CA 1
ATOM 1608 C C . LYS A 1 205 ? -11.213 9.763 4.053 1.00 93.38 205 LYS A C 1
ATOM 1610 O O . LYS A 1 205 ? -10.187 9.719 4.722 1.00 93.38 205 LYS A O 1
ATOM 1615 N N . GLU A 1 206 ? -11.319 10.476 2.939 1.00 91.25 206 GLU A N 1
ATOM 1616 C CA . GLU A 1 206 ? -10.237 11.331 2.433 1.00 91.25 206 GLU A CA 1
ATOM 1617 C C . GLU A 1 206 ? -10.456 12.800 2.805 1.00 91.25 206 GLU A C 1
ATOM 1619 O O . GLU A 1 206 ? -9.530 13.454 3.272 1.00 91.25 206 GLU A O 1
ATOM 1624 N N . ASN A 1 207 ? -11.696 13.289 2.678 1.00 89.00 207 ASN A N 1
ATOM 1625 C CA . ASN A 1 207 ? -12.057 14.695 2.868 1.00 89.00 207 ASN A CA 1
ATOM 1626 C C . ASN A 1 207 ? -13.315 14.856 3.751 1.00 89.00 207 ASN A C 1
ATOM 1628 O O . ASN A 1 207 ? -14.186 13.981 3.741 1.00 89.00 207 ASN A O 1
ATOM 1632 N N . PRO A 1 208 ? -13.460 15.968 4.501 1.00 85.62 208 PRO A N 1
ATOM 1633 C CA . PRO A 1 208 ? -12.451 17.013 4.719 1.00 85.62 208 PRO A CA 1
ATOM 1634 C C . PRO A 1 208 ? -11.335 16.576 5.680 1.00 85.62 208 PRO A C 1
ATOM 1636 O O . PRO A 1 208 ? -10.276 17.186 5.706 1.00 85.62 208 PRO A O 1
ATOM 1639 N N . LYS A 1 209 ? -11.566 15.517 6.464 1.00 87.06 209 LYS A N 1
ATOM 1640 C CA . LYS A 1 209 ? -10.569 14.916 7.353 1.00 87.06 209 LYS A CA 1
ATOM 1641 C C . LYS A 1 209 ? -10.236 13.516 6.860 1.00 87.06 209 LYS A C 1
ATOM 1643 O O . LYS A 1 209 ? -11.139 12.704 6.655 1.00 87.06 209 LYS A O 1
ATOM 1648 N N . CYS A 1 210 ? -8.945 13.254 6.696 1.00 92.81 210 CYS A N 1
ATOM 1649 C CA . CYS A 1 210 ? -8.431 11.953 6.303 1.00 92.81 210 CYS A CA 1
ATOM 1650 C C . CYS A 1 210 ? -8.489 10.999 7.507 1.00 92.81 210 CYS A C 1
ATOM 1652 O O . CYS A 1 210 ? -7.670 11.114 8.421 1.00 92.81 210 CYS A O 1
ATOM 1654 N N . LEU A 1 211 ? -9.478 10.100 7.528 1.00 94.56 211 LEU A N 1
ATOM 1655 C CA . LEU A 1 211 ? -9.713 9.163 8.630 1.00 94.56 211 LEU A CA 1
ATOM 1656 C C . LEU A 1 211 ? -9.278 7.748 8.259 1.00 94.56 211 LEU A C 1
ATOM 1658 O O . LEU A 1 211 ? -9.535 7.259 7.153 1.00 94.56 211 LEU A O 1
ATOM 1662 N N . TRP A 1 212 ? -8.649 7.096 9.227 1.00 96.50 212 TRP A N 1
ATOM 1663 C CA . TRP A 1 212 ? -8.085 5.760 9.137 1.00 96.50 212 TRP A CA 1
ATOM 1664 C C . TRP A 1 212 ? -8.714 4.877 10.199 1.00 96.50 212 TRP A C 1
ATOM 1666 O O . TRP A 1 212 ? -8.791 5.269 11.360 1.00 96.50 212 TRP A O 1
ATOM 1676 N N . GLN A 1 213 ? -9.148 3.690 9.798 1.00 96.06 213 GLN A N 1
ATOM 1677 C CA . GLN A 1 213 ? -9.780 2.723 10.684 1.00 96.06 213 GLN A CA 1
ATOM 1678 C C . GLN A 1 213 ? -8.860 1.522 10.854 1.00 96.06 213 GLN A C 1
ATOM 1680 O O . GLN A 1 213 ? -8.367 0.975 9.861 1.00 96.06 213 GLN A O 1
ATOM 1685 N N . TYR A 1 214 ? -8.655 1.119 12.104 1.00 96.94 214 TYR A N 1
ATOM 1686 C CA . TYR A 1 214 ? -7.968 -0.116 12.448 1.00 96.94 214 TYR A CA 1
ATOM 1687 C C . TYR A 1 214 ? -8.778 -1.325 11.967 1.00 96.94 214 TYR A C 1
ATOM 1689 O O . TYR A 1 214 ? -9.975 -1.421 12.218 1.00 96.94 214 TYR A O 1
ATOM 1697 N N . GLN A 1 215 ? -8.129 -2.234 11.244 1.00 97.00 215 GLN A N 1
ATOM 1698 C CA . GLN A 1 215 ? -8.774 -3.390 10.620 1.00 97.00 215 GLN A CA 1
ATOM 1699 C C . GLN A 1 215 ? -8.473 -4.707 11.351 1.00 97.00 215 GLN A C 1
ATOM 1701 O O . GLN A 1 215 ? -9.069 -5.730 11.012 1.00 97.00 215 GLN A O 1
ATOM 1706 N N . GLY A 1 216 ? -7.526 -4.717 12.299 1.00 96.81 216 GLY A N 1
ATOM 1707 C CA . GLY A 1 216 ? -7.065 -5.912 13.017 1.00 96.81 216 GLY A CA 1
ATOM 1708 C C . GLY A 1 216 ? -5.565 -6.199 12.883 1.00 96.81 216 GLY A C 1
ATOM 1709 O O . GLY A 1 216 ? -4.795 -5.399 12.341 1.00 96.81 216 GLY A O 1
ATOM 1710 N N . GLN A 1 217 ? -5.166 -7.367 13.387 1.00 97.81 217 GLN A N 1
ATOM 1711 C CA . GLN A 1 217 ? -3.815 -7.920 13.315 1.00 97.81 217 GLN A CA 1
ATOM 1712 C C . GLN A 1 217 ? -3.711 -8.851 12.111 1.00 97.81 217 GLN A C 1
ATOM 1714 O O . GLN A 1 217 ? -4.430 -9.847 12.029 1.00 97.81 217 GLN A O 1
ATOM 1719 N N . TYR A 1 218 ? -2.813 -8.544 11.181 1.00 97.88 218 TYR A N 1
ATOM 1720 C CA . TYR A 1 218 ? -2.695 -9.267 9.922 1.00 97.88 218 TYR A CA 1
ATOM 1721 C C . TYR A 1 218 ? -1.376 -10.000 9.808 1.00 97.88 218 TYR A C 1
ATOM 1723 O O . TYR A 1 218 ? -0.300 -9.431 9.991 1.00 97.88 218 TYR A O 1
ATOM 1731 N N . GLU A 1 219 ? -1.485 -11.253 9.396 1.00 96.56 219 GLU A N 1
ATOM 1732 C CA . GLU A 1 219 ? -0.410 -11.965 8.737 1.00 96.56 219 GLU A CA 1
ATOM 1733 C C . GLU A 1 219 ? -0.466 -11.641 7.239 1.00 96.56 219 GLU A C 1
ATOM 1735 O O . GLU A 1 219 ? -1.515 -11.749 6.595 1.00 96.56 219 GLU A O 1
ATOM 1740 N N . VAL A 1 220 ? 0.665 -11.221 6.678 1.00 96.19 220 VAL A N 1
ATOM 1741 C CA . VAL A 1 220 ? 0.780 -10.841 5.268 1.00 96.19 220 VAL A CA 1
ATOM 1742 C C . VAL A 1 220 ? 1.704 -11.842 4.587 1.00 96.19 220 VAL A C 1
ATOM 1744 O O . VAL A 1 220 ? 2.836 -12.041 5.023 1.00 96.19 220 VAL A O 1
ATOM 1747 N N . ARG A 1 221 ? 1.218 -12.490 3.527 1.00 94.75 221 ARG A N 1
ATOM 1748 C CA . ARG A 1 221 ? 1.962 -13.526 2.799 1.00 94.75 221 ARG A CA 1
ATOM 1749 C C . ARG A 1 221 ? 2.142 -13.141 1.337 1.00 94.75 221 ARG A C 1
ATOM 1751 O O . ARG A 1 221 ? 1.172 -12.681 0.730 1.00 94.75 221 ARG A O 1
ATOM 1758 N N . PRO A 1 222 ? 3.350 -13.294 0.768 1.00 94.69 222 PRO A N 1
ATOM 1759 C CA . PRO A 1 222 ? 3.552 -13.083 -0.657 1.00 94.69 222 PRO A CA 1
ATOM 1760 C C . PRO A 1 222 ? 2.774 -14.129 -1.461 1.00 94.69 222 PRO A C 1
ATOM 1762 O O . PRO A 1 222 ? 2.689 -15.290 -1.076 1.00 94.69 222 PRO A O 1
ATOM 1765 N N . THR A 1 223 ? 2.239 -13.712 -2.600 1.00 94.25 223 THR A N 1
ATOM 1766 C CA . THR A 1 223 ? 1.652 -14.581 -3.628 1.00 94.25 223 THR A CA 1
ATOM 1767 C C . THR A 1 223 ? 2.249 -14.180 -4.983 1.00 94.25 223 THR A C 1
ATOM 1769 O O . THR A 1 223 ? 3.099 -13.290 -5.061 1.00 94.25 223 THR A O 1
ATOM 1772 N N . ARG A 1 224 ? 1.835 -14.833 -6.070 1.00 94.38 224 ARG A N 1
ATOM 1773 C CA . ARG A 1 224 ? 2.266 -14.486 -7.428 1.00 94.38 224 ARG A CA 1
ATOM 1774 C C . ARG A 1 224 ? 2.042 -12.999 -7.712 1.00 94.38 224 ARG A C 1
ATOM 1776 O O . ARG A 1 224 ? 1.008 -12.445 -7.335 1.00 94.38 224 ARG A O 1
ATOM 1783 N N . SER A 1 225 ? 2.965 -12.348 -8.411 1.00 95.69 225 SER A N 1
ATOM 1784 C CA . SER A 1 225 ? 2.788 -10.959 -8.855 1.00 95.69 225 SER A CA 1
ATOM 1785 C C . SER A 1 225 ? 1.502 -10.777 -9.666 1.00 95.69 225 SER A C 1
ATOM 1787 O O . SER A 1 225 ? 0.892 -11.745 -10.138 1.00 95.69 225 SER A O 1
ATOM 1789 N N . ILE A 1 226 ? 1.052 -9.531 -9.809 1.00 95.88 226 ILE A N 1
ATOM 1790 C CA . ILE A 1 226 ? -0.160 -9.233 -10.572 1.00 95.88 226 ILE A CA 1
ATOM 1791 C C . ILE A 1 226 ? 0.045 -9.657 -12.030 1.00 95.88 226 ILE A C 1
ATOM 1793 O O . ILE A 1 226 ? 1.073 -9.349 -12.639 1.00 95.88 226 ILE A O 1
ATOM 1797 N N . SER A 1 227 ? -0.904 -10.405 -12.588 1.00 95.88 227 SER A N 1
ATOM 1798 C CA . SER A 1 227 ? -0.861 -10.763 -14.005 1.00 95.88 227 SER A CA 1
ATOM 1799 C C . SER A 1 227 ? -1.243 -9.563 -14.878 1.00 95.88 227 SER A C 1
ATOM 1801 O O . SER A 1 227 ? -1.814 -8.576 -14.406 1.00 95.88 227 SER A O 1
ATOM 1803 N N . VAL A 1 228 ? -0.956 -9.650 -16.178 1.00 97.00 228 VAL A N 1
ATOM 1804 C CA . VAL A 1 228 ? -1.364 -8.622 -17.147 1.00 97.00 228 VAL A CA 1
ATOM 1805 C C . VAL A 1 228 ? -2.885 -8.459 -17.171 1.00 97.00 228 VAL A C 1
ATOM 1807 O O . VAL A 1 228 ? -3.381 -7.334 -17.215 1.00 97.00 228 VAL A O 1
ATOM 1810 N N . ASP A 1 229 ? -3.628 -9.561 -17.104 1.00 95.25 229 ASP A N 1
ATOM 1811 C CA . ASP A 1 229 ? -5.091 -9.535 -17.137 1.00 95.25 229 ASP A CA 1
ATOM 1812 C C . ASP A 1 229 ? -5.674 -8.977 -15.840 1.00 95.25 229 ASP A C 1
ATOM 1814 O O . ASP A 1 229 ? -6.596 -8.164 -15.870 1.00 95.25 229 ASP A O 1
ATOM 1818 N N . GLU A 1 230 ? -5.082 -9.319 -14.695 1.00 95.31 230 GLU A N 1
ATOM 1819 C CA . GLU A 1 230 ? -5.465 -8.756 -13.400 1.00 95.31 230 GLU A CA 1
ATOM 1820 C C . GLU A 1 230 ? -5.203 -7.248 -13.362 1.00 95.31 230 GLU A C 1
ATOM 1822 O O . GLU A 1 230 ? -6.085 -6.474 -12.992 1.00 95.31 230 GLU A O 1
ATOM 1827 N N . TRP A 1 231 ? -4.039 -6.802 -13.838 1.00 96.50 231 TRP A N 1
ATOM 1828 C CA . TRP A 1 231 ? -3.729 -5.382 -13.999 1.00 96.50 231 TRP A CA 1
ATOM 1829 C C . TRP A 1 231 ? -4.741 -4.683 -14.919 1.00 96.50 231 TRP A C 1
ATOM 1831 O O . TRP A 1 231 ? -5.243 -3.597 -14.604 1.00 96.50 231 TRP A O 1
ATOM 1841 N N . LYS A 1 232 ? -5.104 -5.318 -16.038 1.00 95.06 232 LYS A N 1
ATOM 1842 C CA . LYS A 1 232 ? -6.121 -4.821 -16.977 1.00 95.06 232 LYS A CA 1
ATOM 1843 C C . LYS A 1 232 ? -7.545 -4.835 -16.400 1.00 95.06 232 LYS A C 1
ATOM 1845 O O . LYS A 1 232 ? -8.351 -3.993 -16.802 1.00 95.06 232 LYS A O 1
ATOM 1850 N N . SER A 1 233 ? -7.841 -5.685 -15.419 1.00 92.56 233 SER A N 1
ATOM 1851 C CA . SER A 1 233 ? -9.120 -5.673 -14.692 1.00 92.56 233 SER A CA 1
ATOM 1852 C C . SER A 1 233 ? -9.220 -4.570 -13.631 1.00 92.56 233 SER A C 1
ATOM 1854 O O . SER A 1 233 ? -10.325 -4.202 -13.227 1.00 92.56 233 SER A O 1
ATOM 1856 N N . LEU A 1 234 ? -8.093 -3.982 -13.197 1.00 93.62 234 LEU A N 1
ATOM 1857 C CA . LEU A 1 234 ? -8.133 -2.808 -12.323 1.00 93.62 234 LEU A CA 1
ATOM 1858 C C . LEU A 1 234 ? -8.848 -1.647 -13.028 1.00 93.62 234 LEU A C 1
ATOM 1860 O O . LEU A 1 234 ? -8.821 -1.509 -14.252 1.00 93.62 234 LEU A O 1
ATOM 1864 N N . THR A 1 235 ? -9.473 -0.756 -12.260 1.00 93.62 235 THR A N 1
ATOM 1865 C CA . THR A 1 235 ? -10.053 0.452 -12.864 1.00 93.62 235 THR A CA 1
ATOM 1866 C C . THR A 1 235 ? -8.953 1.324 -13.473 1.00 93.62 235 THR A C 1
ATOM 1868 O O . THR A 1 235 ? -7.836 1.392 -12.955 1.00 93.62 235 THR A O 1
ATOM 1871 N N . THR A 1 236 ? -9.276 2.054 -14.545 1.00 95.50 236 THR A N 1
ATOM 1872 C CA . THR A 1 236 ? -8.342 3.019 -15.149 1.00 95.50 236 THR A CA 1
ATOM 1873 C C . THR A 1 236 ? -7.842 4.041 -14.129 1.00 95.50 236 THR A C 1
ATOM 1875 O O . THR A 1 236 ? -6.665 4.374 -14.146 1.00 95.50 236 THR A O 1
ATOM 1878 N N . LEU A 1 237 ? -8.700 4.478 -13.197 1.00 95.00 237 LEU A N 1
ATOM 1879 C CA . LEU A 1 237 ? -8.300 5.380 -12.117 1.00 95.00 237 LEU A CA 1
ATOM 1880 C C . LEU A 1 237 ? -7.170 4.776 -11.274 1.00 95.00 237 LEU A C 1
ATOM 1882 O O . LEU A 1 237 ? -6.120 5.394 -11.162 1.00 95.00 237 LEU A O 1
ATOM 1886 N N . VAL A 1 238 ? -7.350 3.555 -10.758 1.00 95.88 238 VAL A N 1
ATOM 1887 C CA . VAL A 1 238 ? -6.333 2.869 -9.939 1.00 95.88 238 VAL A CA 1
ATOM 1888 C C . VAL A 1 238 ? -5.031 2.679 -10.718 1.00 95.88 238 VAL A C 1
ATOM 1890 O O . VAL A 1 238 ? -3.957 2.957 -10.188 1.00 95.88 238 VAL A O 1
ATOM 1893 N N . ARG A 1 239 ? -5.103 2.246 -11.984 1.00 97.69 239 ARG A N 1
ATOM 1894 C CA . ARG A 1 239 ? -3.904 2.085 -12.822 1.00 97.69 239 ARG A CA 1
ATOM 1895 C C . ARG A 1 239 ? -3.147 3.395 -13.006 1.00 97.69 239 ARG A C 1
ATOM 1897 O O . ARG A 1 239 ? -1.934 3.416 -12.822 1.00 97.69 239 ARG A O 1
ATOM 1904 N N . ASN A 1 240 ? -3.851 4.471 -13.349 1.00 98.12 240 ASN A N 1
ATOM 1905 C CA . ASN A 1 240 ? -3.243 5.785 -13.546 1.00 98.12 240 ASN A CA 1
ATOM 1906 C C . ASN A 1 240 ? -2.629 6.294 -12.237 1.00 98.12 240 ASN A C 1
ATOM 1908 O O . ASN A 1 240 ? -1.499 6.768 -12.238 1.00 98.12 240 ASN A O 1
ATOM 1912 N N . THR A 1 241 ? -3.320 6.120 -11.103 1.00 97.75 241 THR A N 1
ATOM 1913 C CA . THR A 1 241 ? -2.772 6.461 -9.785 1.00 97.75 241 THR A CA 1
ATOM 1914 C C . THR A 1 241 ? -1.476 5.701 -9.513 1.00 97.75 241 THR A C 1
ATOM 1916 O O . THR A 1 241 ? -0.488 6.324 -9.128 1.00 97.75 241 THR A O 1
ATOM 1919 N N . TRP A 1 242 ? -1.428 4.389 -9.760 1.00 98.31 242 TRP A N 1
ATOM 1920 C CA . TRP A 1 242 ? -0.192 3.614 -9.633 1.00 98.31 242 TRP A CA 1
ATOM 1921 C C . TRP A 1 242 ? 0.917 4.137 -10.536 1.00 98.31 242 TRP A C 1
ATOM 1923 O O . TRP A 1 242 ? 2.013 4.382 -10.044 1.00 98.31 242 TRP A O 1
ATOM 1933 N N . VAL A 1 243 ? 0.644 4.357 -11.821 1.00 98.56 243 VAL A N 1
ATOM 1934 C CA . VAL A 1 243 ? 1.643 4.855 -12.774 1.00 98.56 243 VAL A CA 1
ATO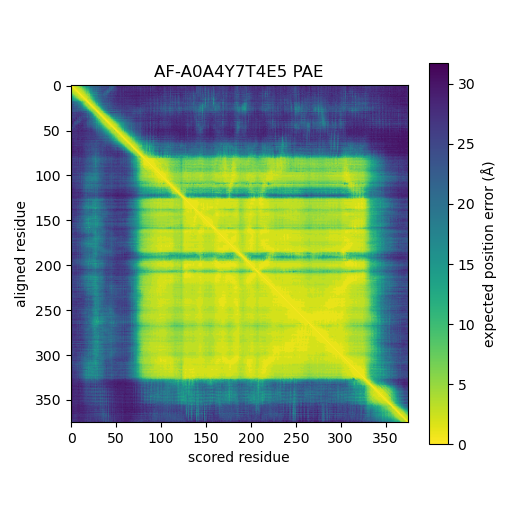M 1935 C C . VAL A 1 243 ? 2.207 6.208 -12.347 1.00 98.56 243 VAL A C 1
ATOM 1937 O O . VAL A 1 243 ? 3.426 6.357 -12.261 1.00 98.56 243 VAL A O 1
ATOM 1940 N N . THR A 1 244 ? 1.354 7.163 -11.977 1.00 98.38 244 THR A N 1
ATOM 1941 C CA . THR A 1 244 ? 1.801 8.474 -11.493 1.00 98.38 244 THR A CA 1
ATOM 1942 C C . THR A 1 244 ? 2.626 8.357 -10.217 1.00 98.38 244 THR A C 1
ATOM 1944 O O . THR A 1 244 ? 3.648 9.029 -10.061 1.00 98.38 244 THR A O 1
ATOM 1947 N N . LYS A 1 245 ? 2.240 7.491 -9.271 1.00 97.75 245 LYS A N 1
ATOM 1948 C CA . LYS A 1 245 ? 3.025 7.304 -8.042 1.00 97.75 245 LYS A CA 1
ATOM 1949 C C . LYS A 1 245 ? 4.349 6.588 -8.318 1.00 97.75 245 LYS A C 1
ATOM 1951 O O . LYS A 1 245 ? 5.363 6.990 -7.758 1.00 97.75 245 LYS A O 1
ATOM 1956 N N . LEU A 1 246 ? 4.374 5.611 -9.220 1.00 98.06 246 LEU A N 1
ATOM 1957 C CA . LEU A 1 246 ? 5.597 4.956 -9.684 1.00 98.06 246 LEU A CA 1
ATOM 1958 C C . LEU A 1 246 ? 6.535 5.920 -10.405 1.00 98.06 246 LEU A C 1
ATOM 1960 O O . LEU A 1 246 ? 7.745 5.774 -10.283 1.00 98.06 246 LEU A O 1
ATOM 1964 N N . GLN A 1 247 ? 6.010 6.912 -11.120 1.00 98.44 247 GLN A N 1
ATOM 1965 C CA . GLN A 1 247 ? 6.818 7.941 -11.769 1.00 98.44 247 GLN A CA 1
ATOM 1966 C C . GLN A 1 247 ? 7.387 8.936 -10.748 1.00 98.44 247 GLN A C 1
ATOM 1968 O O . GLN A 1 247 ? 8.582 9.221 -10.758 1.00 98.44 247 GLN A O 1
ATOM 1973 N N . THR A 1 248 ? 6.545 9.420 -9.833 1.00 97.31 248 THR A N 1
ATOM 1974 C CA . THR A 1 248 ? 6.880 10.553 -8.953 1.00 97.31 248 THR A CA 1
ATOM 1975 C C . THR A 1 248 ? 7.562 10.163 -7.644 1.00 97.31 248 THR A C 1
ATOM 1977 O O . THR A 1 248 ? 8.210 11.004 -7.019 1.00 97.31 248 THR A O 1
ATOM 1980 N N . LYS A 1 249 ? 7.381 8.930 -7.151 1.00 96.62 249 LYS A N 1
ATOM 1981 C CA . LYS A 1 249 ? 7.843 8.542 -5.810 1.00 96.62 249 LYS A CA 1
ATOM 1982 C C . LYS A 1 249 ? 9.189 7.813 -5.833 1.00 96.62 249 LYS A C 1
ATOM 1984 O O . LYS A 1 249 ? 9.458 7.045 -6.762 1.00 96.62 249 LYS A O 1
ATOM 1989 N N . PRO A 1 250 ? 10.027 7.993 -4.788 1.00 95.50 250 PRO A N 1
ATOM 1990 C CA . PRO A 1 250 ? 11.316 7.307 -4.683 1.00 95.50 250 PRO A CA 1
ATOM 1991 C C . PRO A 1 250 ? 11.203 5.780 -4.716 1.00 95.50 250 PRO A C 1
ATOM 1993 O O . PRO A 1 250 ? 11.990 5.128 -5.389 1.00 95.50 250 PRO A O 1
ATOM 1996 N N . TRP A 1 251 ? 10.185 5.203 -4.073 1.00 94.25 251 TRP A N 1
ATOM 1997 C CA . TRP A 1 251 ? 9.958 3.752 -4.084 1.00 94.25 251 TRP A CA 1
ATOM 1998 C C . TRP A 1 251 ? 9.615 3.196 -5.477 1.00 94.25 251 TRP A C 1
ATOM 2000 O O . TRP A 1 251 ? 9.762 2.003 -5.711 1.00 94.25 251 TRP A O 1
ATOM 2010 N N . GLY A 1 252 ? 9.215 4.043 -6.432 1.00 96.69 252 GLY A N 1
ATOM 2011 C CA . GLY A 1 252 ? 9.020 3.650 -7.829 1.00 96.69 252 GLY A CA 1
ATOM 2012 C C . GLY A 1 252 ? 10.316 3.538 -8.642 1.00 96.69 252 GLY A C 1
ATOM 2013 O O . GLY A 1 252 ? 10.278 3.042 -9.766 1.00 96.69 252 GLY A O 1
ATOM 2014 N N . ALA A 1 253 ? 11.463 3.966 -8.092 1.00 97.44 253 ALA A N 1
ATOM 2015 C CA . ALA A 1 253 ? 12.743 4.005 -8.808 1.00 97.44 253 ALA A CA 1
ATOM 2016 C C . ALA A 1 253 ? 13.174 2.636 -9.340 1.00 97.44 253 ALA A C 1
ATOM 2018 O O . ALA A 1 253 ? 13.689 2.551 -10.448 1.00 97.44 253 ALA A O 1
ATOM 2019 N N . TRP A 1 254 ? 12.898 1.563 -8.598 1.00 96.38 254 TRP A N 1
ATOM 2020 C CA . TRP A 1 254 ? 13.221 0.197 -9.012 1.00 96.38 254 TRP A CA 1
ATOM 2021 C C . TRP A 1 254 ? 12.497 -0.220 -10.295 1.00 96.38 254 TRP A C 1
ATOM 2023 O O . TRP A 1 254 ? 13.132 -0.695 -11.234 1.00 96.38 254 TRP A O 1
ATOM 2033 N N . ILE A 1 255 ? 11.184 0.018 -10.374 1.00 97.44 255 ILE A N 1
ATOM 2034 C CA . ILE A 1 255 ? 10.395 -0.275 -11.580 1.00 97.44 255 ILE A CA 1
ATOM 2035 C C . ILE A 1 255 ? 10.888 0.575 -12.752 1.00 97.44 255 ILE A C 1
ATOM 2037 O O . ILE A 1 255 ? 11.152 0.051 -13.834 1.00 97.44 255 ILE A O 1
ATOM 2041 N N . ARG A 1 256 ? 11.090 1.881 -12.535 1.00 98.31 256 ARG A N 1
ATOM 2042 C CA . ARG A 1 256 ? 11.619 2.771 -13.579 1.00 98.31 256 ARG A CA 1
ATOM 2043 C C . ARG A 1 256 ? 12.991 2.313 -14.077 1.00 98.31 256 ARG A C 1
ATOM 2045 O O . ARG A 1 256 ? 13.226 2.286 -15.279 1.00 98.31 256 ARG A O 1
ATOM 2052 N N . ALA A 1 25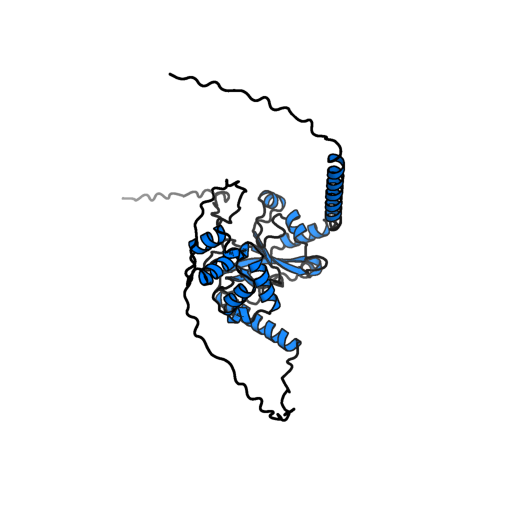7 ? 13.885 1.905 -13.183 1.00 97.88 257 ALA A N 1
ATOM 2053 C CA . ALA A 1 257 ? 15.215 1.443 -13.551 1.00 97.88 257 ALA A CA 1
ATOM 2054 C C . ALA A 1 257 ? 15.180 0.155 -14.382 1.00 97.88 257 ALA A C 1
ATOM 2056 O O . ALA A 1 257 ? 15.883 0.061 -15.387 1.00 97.88 257 ALA A O 1
ATOM 2057 N N . ARG A 1 258 ? 14.313 -0.807 -14.036 1.00 97.56 258 ARG A N 1
ATOM 2058 C CA . ARG A 1 258 ? 14.115 -2.010 -14.857 1.00 97.56 258 ARG A CA 1
ATOM 2059 C C . ARG A 1 258 ? 13.586 -1.666 -16.247 1.00 97.56 258 ARG A C 1
ATOM 2061 O O . ARG A 1 258 ? 14.127 -2.150 -17.236 1.00 97.56 258 ARG A O 1
ATOM 2068 N N . ILE A 1 259 ? 12.587 -0.787 -16.343 1.00 98.25 259 ILE A N 1
ATOM 2069 C CA . ILE A 1 259 ? 12.062 -0.308 -17.634 1.00 98.25 259 ILE A CA 1
ATOM 2070 C C . ILE A 1 259 ? 13.174 0.361 -18.455 1.00 98.25 259 ILE A C 1
ATOM 2072 O O . ILE A 1 259 ? 13.320 0.074 -19.643 1.00 98.25 259 ILE A O 1
ATOM 2076 N N . TYR A 1 260 ? 13.996 1.201 -17.820 1.00 98.56 260 TYR A N 1
ATOM 2077 C CA . TYR A 1 260 ? 15.136 1.848 -18.466 1.00 98.56 260 TYR A CA 1
ATOM 2078 C C . TYR A 1 260 ? 16.150 0.835 -19.002 1.00 98.56 260 TYR A C 1
ATOM 2080 O O . TYR A 1 260 ? 16.544 0.930 -20.163 1.00 98.56 260 TYR A O 1
ATOM 2088 N N . GLY A 1 261 ? 16.539 -0.148 -18.187 1.00 98.25 261 GLY A N 1
ATOM 2089 C CA . GLY A 1 261 ? 17.485 -1.192 -18.581 1.00 98.25 261 GLY A CA 1
ATOM 2090 C C . GLY A 1 261 ? 17.002 -1.982 -19.797 1.00 98.25 261 GLY A C 1
ATOM 2091 O O . GLY A 1 261 ? 17.763 -2.176 -20.743 1.00 98.25 261 GLY A O 1
ATOM 2092 N N . ARG A 1 262 ? 15.717 -2.356 -19.830 1.00 97.94 262 ARG A N 1
ATOM 2093 C CA . ARG A 1 262 ? 15.141 -3.050 -20.9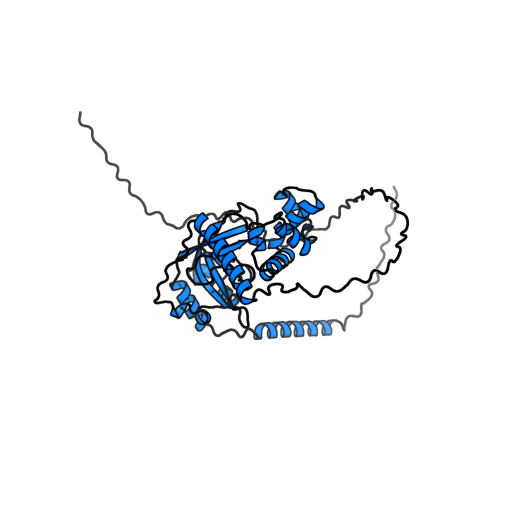94 1.00 97.94 262 ARG A CA 1
ATOM 2094 C C . ARG A 1 262 ? 15.126 -2.178 -22.243 1.00 97.94 262 ARG A C 1
ATOM 2096 O O . ARG A 1 262 ? 15.508 -2.634 -23.313 1.00 97.94 262 ARG A O 1
ATOM 2103 N N . LYS A 1 263 ? 14.709 -0.916 -22.110 1.00 97.88 263 LYS A N 1
ATOM 2104 C CA . LYS A 1 263 ? 14.525 -0.016 -23.255 1.00 97.88 263 LYS A CA 1
ATOM 2105 C C . LYS A 1 263 ? 15.835 0.506 -23.846 1.00 97.88 263 LYS A C 1
ATOM 2107 O O . LYS A 1 263 ? 15.954 0.589 -25.062 1.00 97.88 263 LYS A O 1
ATOM 2112 N N . TYR A 1 264 ? 16.773 0.936 -23.006 1.00 98.12 264 TYR A N 1
ATOM 2113 C CA . TYR A 1 264 ? 17.952 1.688 -23.451 1.00 98.12 264 TYR A CA 1
ATOM 2114 C C . TYR A 1 264 ? 19.244 0.878 -23.399 1.00 98.12 264 TYR A C 1
ATOM 2116 O O . TYR A 1 264 ? 20.193 1.227 -24.094 1.00 98.12 264 TYR A O 1
ATOM 2124 N N . TRP A 1 265 ? 19.303 -0.176 -22.580 1.00 98.12 265 TRP A N 1
ATOM 2125 C CA . TRP A 1 265 ? 20.456 -1.081 -22.509 1.00 98.12 265 TRP A CA 1
ATOM 2126 C C . TRP A 1 265 ? 20.172 -2.448 -23.144 1.00 98.12 265 TRP A C 1
ATOM 2128 O O . TRP A 1 265 ? 21.039 -3.313 -23.105 1.00 98.12 265 TRP A O 1
ATOM 2138 N N . ASN A 1 266 ? 18.987 -2.639 -23.743 1.00 97.44 266 ASN A N 1
ATOM 2139 C CA . ASN A 1 266 ? 18.556 -3.888 -24.383 1.00 97.44 266 ASN A CA 1
ATOM 2140 C C . ASN A 1 266 ? 18.697 -5.119 -23.470 1.00 97.44 266 ASN A C 1
ATOM 2142 O O . ASN A 1 266 ? 19.022 -6.212 -23.928 1.00 97.44 266 ASN A O 1
ATOM 2146 N N . LEU A 1 267 ? 18.472 -4.940 -22.166 1.00 96.69 267 LEU A N 1
ATOM 2147 C CA . LEU A 1 267 ? 18.496 -6.040 -21.206 1.00 96.69 267 LEU A CA 1
ATOM 2148 C C . LEU A 1 267 ? 17.173 -6.805 -21.256 1.00 96.69 267 LEU A C 1
ATOM 2150 O O . LEU A 1 267 ? 16.114 -6.198 -21.146 1.00 96.69 267 LEU A O 1
ATOM 2154 N N . GLU A 1 268 ? 17.209 -8.130 -21.338 1.00 95.00 268 GLU A N 1
ATOM 2155 C CA . GLU A 1 268 ? 15.991 -8.946 -21.231 1.00 95.00 268 GLU A CA 1
ATOM 2156 C C . GLU A 1 268 ? 15.478 -8.978 -19.776 1.00 95.00 268 GLU A C 1
ATOM 2158 O O . GLU A 1 268 ? 14.323 -8.643 -19.485 1.00 95.00 268 GLU A O 1
ATOM 2163 N N . ALA A 1 269 ? 16.383 -9.267 -18.835 1.00 94.12 269 ALA A N 1
ATOM 2164 C CA . ALA A 1 269 ? 16.123 -9.316 -17.399 1.00 94.12 269 ALA A CA 1
ATOM 2165 C C . ALA A 1 269 ? 17.162 -8.475 -16.627 1.00 94.12 269 ALA A C 1
ATOM 2167 O O . ALA A 1 269 ? 18.264 -8.951 -16.349 1.00 94.12 269 ALA A O 1
ATOM 2168 N N . PRO A 1 270 ? 16.851 -7.210 -16.281 1.00 95.31 270 PRO A N 1
ATOM 2169 C CA . PRO A 1 270 ? 17.753 -6.382 -15.484 1.00 95.31 270 PRO A CA 1
ATOM 2170 C C . PRO A 1 270 ? 18.010 -6.991 -14.095 1.00 95.31 270 PRO A C 1
ATOM 2172 O O . PRO A 1 270 ? 17.082 -7.151 -13.305 1.00 95.31 270 PRO A O 1
ATOM 2175 N N . THR A 1 271 ? 19.274 -7.306 -13.805 1.00 94.62 271 THR A N 1
ATOM 2176 C CA . THR A 1 271 ? 19.763 -7.728 -12.477 1.00 94.62 271 THR A CA 1
ATOM 2177 C C . THR A 1 271 ? 19.720 -6.580 -11.457 1.00 94.62 271 THR A C 1
ATOM 2179 O O . THR A 1 271 ? 19.591 -5.411 -11.832 1.00 94.62 271 THR A O 1
ATOM 2182 N N . GLU A 1 272 ? 19.873 -6.890 -10.165 1.00 93.62 272 GLU A N 1
ATOM 2183 C CA . GLU A 1 272 ? 19.944 -5.869 -9.104 1.00 93.62 272 GLU A CA 1
ATOM 2184 C C . GLU A 1 272 ? 21.098 -4.878 -9.326 1.00 93.62 272 GLU A C 1
ATOM 2186 O O . GLU A 1 272 ? 20.890 -3.672 -9.241 1.00 93.62 272 GLU A O 1
ATOM 2191 N N . GLU A 1 273 ? 22.279 -5.352 -9.737 1.00 96.06 273 GLU A N 1
ATOM 2192 C CA . GLU A 1 273 ? 23.430 -4.486 -10.041 1.00 96.06 273 GLU A CA 1
ATOM 2193 C C . GLU A 1 273 ? 23.145 -3.499 -11.183 1.00 96.06 273 GLU A C 1
ATOM 2195 O O . GLU A 1 273 ? 23.540 -2.327 -11.124 1.00 96.06 273 GLU A O 1
ATOM 2200 N N . HIS A 1 274 ? 22.427 -3.945 -12.222 1.00 97.44 274 HIS A N 1
ATOM 2201 C CA . HIS A 1 274 ? 21.982 -3.058 -13.295 1.00 97.44 274 HIS A CA 1
ATOM 2202 C C . HIS A 1 274 ? 21.022 -1.996 -12.756 1.00 97.44 274 HIS A C 1
ATOM 2204 O O . HIS A 1 274 ? 21.199 -0.811 -13.045 1.00 97.44 274 HIS A O 1
ATOM 2210 N N . VAL A 1 275 ? 20.031 -2.404 -11.956 1.00 96.38 275 VAL A N 1
ATOM 2211 C CA . VAL A 1 275 ? 19.054 -1.498 -11.336 1.00 96.38 275 VAL A CA 1
ATOM 2212 C C . VAL A 1 275 ? 19.756 -0.452 -10.470 1.00 96.38 275 VAL A C 1
ATOM 2214 O O . VAL A 1 275 ? 19.541 0.746 -10.671 1.00 96.38 275 VAL A O 1
ATOM 2217 N N . ASP A 1 276 ? 20.657 -0.874 -9.585 1.00 96.31 276 ASP A N 1
ATOM 2218 C CA . ASP A 1 276 ? 21.419 0.014 -8.707 1.00 96.31 276 ASP A CA 1
ATOM 2219 C C . ASP A 1 276 ? 22.313 0.974 -9.493 1.00 96.31 276 ASP A C 1
ATOM 2221 O O . ASP A 1 276 ? 22.392 2.162 -9.168 1.00 96.31 276 ASP A O 1
ATOM 2225 N N . THR A 1 277 ? 22.943 0.507 -10.574 1.00 98.12 277 THR A N 1
ATOM 2226 C CA . THR A 1 277 ? 23.753 1.364 -11.451 1.00 98.12 277 THR A CA 1
ATOM 2227 C C . THR A 1 277 ? 22.896 2.424 -12.146 1.00 98.12 277 THR A C 1
ATOM 2229 O O . THR A 1 277 ? 23.288 3.594 -12.216 1.00 98.12 277 THR A O 1
ATOM 2232 N N . ILE A 1 278 ? 21.718 2.046 -12.649 1.00 98.44 278 ILE A N 1
ATOM 2233 C CA . ILE A 1 278 ? 20.777 2.955 -13.319 1.00 98.44 278 ILE A CA 1
ATOM 2234 C C . ILE A 1 278 ? 20.263 4.014 -12.333 1.00 98.44 278 ILE A C 1
ATOM 2236 O O . ILE A 1 278 ? 20.315 5.207 -12.649 1.00 98.44 278 ILE A O 1
ATOM 2240 N N . ILE A 1 279 ? 19.840 3.603 -11.131 1.00 97.75 279 ILE A N 1
ATOM 2241 C CA . ILE A 1 279 ? 19.387 4.507 -10.059 1.00 97.75 279 ILE A CA 1
ATOM 2242 C C . ILE A 1 279 ? 20.537 5.406 -9.586 1.00 97.75 279 ILE A C 1
ATOM 2244 O O . ILE A 1 279 ? 20.372 6.616 -9.437 1.00 97.75 279 ILE A O 1
ATOM 2248 N N . GLY A 1 280 ? 21.733 4.847 -9.385 1.00 97.94 280 GLY A N 1
ATOM 2249 C CA . GLY A 1 280 ? 22.923 5.579 -8.948 1.00 97.94 280 GLY A CA 1
ATOM 2250 C C . GLY A 1 280 ? 23.349 6.679 -9.923 1.00 97.94 280 GLY A C 1
ATOM 2251 O O . GLY A 1 280 ? 23.846 7.721 -9.496 1.00 97.94 280 GLY A O 1
ATOM 2252 N N . ARG A 1 281 ? 23.093 6.478 -11.222 1.00 98.19 281 ARG A N 1
ATOM 2253 C CA . ARG A 1 281 ? 23.306 7.468 -12.290 1.00 98.19 281 ARG A CA 1
ATOM 2254 C C . ARG A 1 281 ? 22.100 8.390 -12.526 1.00 98.19 281 ARG A C 1
ATOM 2256 O O . ARG A 1 281 ? 22.179 9.264 -13.386 1.00 98.19 281 ARG A O 1
ATOM 2263 N N . GLY A 1 282 ? 20.992 8.199 -11.804 1.00 97.94 282 GLY A N 1
ATOM 2264 C CA . GLY A 1 282 ? 19.744 8.955 -11.965 1.00 97.94 282 GLY A CA 1
ATOM 2265 C C . GLY A 1 282 ? 19.053 8.738 -13.313 1.00 97.94 282 GLY A C 1
ATOM 2266 O O . GLY A 1 282 ? 18.262 9.576 -13.747 1.00 97.94 282 GLY A O 1
ATOM 2267 N N . LEU A 1 283 ? 19.372 7.648 -14.016 1.00 98.50 283 LEU A N 1
ATOM 2268 C CA . LEU A 1 283 ? 18.844 7.363 -15.351 1.00 98.50 283 LEU A CA 1
ATOM 2269 C C . LEU A 1 283 ? 17.386 6.888 -15.313 1.00 98.50 283 LEU A C 1
ATOM 2271 O O . LEU A 1 283 ? 16.652 7.106 -16.274 1.00 98.50 283 LEU A O 1
ATOM 2275 N N . ASP A 1 284 ? 16.945 6.317 -14.191 1.00 98.38 284 ASP A N 1
ATOM 2276 C CA . ASP A 1 284 ? 15.558 5.909 -13.948 1.00 98.38 284 ASP A CA 1
ATOM 2277 C C . ASP A 1 284 ? 14.570 7.086 -14.056 1.00 98.38 284 ASP A C 1
ATOM 2279 O O . ASP A 1 284 ? 13.418 6.905 -14.443 1.00 98.38 284 ASP A O 1
ATOM 2283 N N . THR A 1 285 ? 15.024 8.308 -13.766 1.00 98.06 285 THR A N 1
ATOM 2284 C CA . THR A 1 285 ? 14.203 9.530 -13.840 1.00 98.06 285 THR A CA 1
ATOM 2285 C C . THR A 1 285 ? 13.802 9.914 -15.267 1.00 98.06 285 THR A C 1
ATOM 2287 O O . THR A 1 285 ? 12.897 10.726 -15.448 1.00 98.06 285 THR A O 1
ATOM 2290 N N . LYS A 1 286 ? 14.439 9.319 -16.286 1.00 98.31 286 LYS A N 1
ATOM 2291 C CA . LYS A 1 286 ? 14.099 9.530 -17.702 1.00 98.31 286 LYS A CA 1
ATOM 2292 C C . LYS A 1 286 ? 12.839 8.776 -18.131 1.00 98.31 286 LYS A C 1
ATOM 2294 O O . LYS A 1 286 ? 12.331 9.044 -19.214 1.00 98.31 286 LYS A O 1
ATOM 2299 N N . ILE A 1 287 ? 12.361 7.836 -17.314 1.00 98.62 287 ILE A N 1
ATOM 2300 C CA . ILE A 1 287 ? 11.162 7.054 -17.608 1.00 98.62 287 ILE A CA 1
ATOM 2301 C C . ILE A 1 287 ? 9.899 7.876 -17.338 1.00 98.62 287 ILE A C 1
ATOM 2303 O O . ILE A 1 287 ? 9.677 8.395 -16.244 1.00 98.62 287 ILE A O 1
ATOM 2307 N N . THR A 1 288 ? 9.059 7.961 -18.362 1.00 98.62 288 THR A N 1
ATOM 2308 C CA . THR A 1 288 ? 7.778 8.669 -18.396 1.00 98.62 288 THR A CA 1
ATOM 2309 C C . THR A 1 288 ? 6.618 7.785 -17.933 1.00 98.62 288 THR A C 1
ATOM 2311 O O . THR A 1 288 ? 6.700 6.557 -17.950 1.00 98.62 288 THR A O 1
ATOM 2314 N N . GLU A 1 289 ? 5.485 8.398 -17.577 1.00 98.50 289 GLU A N 1
ATOM 2315 C CA . GLU A 1 289 ? 4.257 7.663 -17.234 1.00 98.50 289 GLU A CA 1
ATOM 2316 C C . GLU A 1 289 ? 3.783 6.740 -18.371 1.00 98.50 289 GLU A C 1
ATOM 2318 O O . GLU A 1 289 ? 3.381 5.607 -18.117 1.00 98.50 289 GLU A O 1
ATOM 2323 N N . ASN A 1 290 ? 3.886 7.179 -19.631 1.00 98.62 290 ASN A N 1
ATOM 2324 C CA . ASN A 1 290 ? 3.487 6.379 -20.795 1.00 98.62 290 ASN A CA 1
ATOM 2325 C C . ASN A 1 290 ? 4.332 5.108 -20.947 1.00 98.62 290 ASN A C 1
ATOM 2327 O O . ASN A 1 290 ? 3.801 4.048 -21.276 1.00 98.62 290 ASN A O 1
ATOM 2331 N N . GLU A 1 291 ? 5.638 5.194 -20.685 1.00 98.62 291 GLU A N 1
ATOM 2332 C CA . GLU A 1 291 ? 6.524 4.027 -20.709 1.00 98.62 291 GLU A CA 1
ATOM 2333 C C . GLU A 1 291 ? 6.190 3.046 -19.580 1.00 98.62 291 GLU A C 1
ATOM 2335 O O . GLU A 1 291 ? 6.176 1.839 -19.815 1.00 98.62 291 GLU A O 1
ATOM 2340 N N . ILE A 1 292 ? 5.844 3.545 -18.386 1.00 98.69 292 ILE A N 1
ATOM 2341 C CA . ILE A 1 292 ? 5.370 2.697 -17.281 1.00 98.69 292 ILE A CA 1
ATOM 2342 C C . ILE A 1 292 ? 4.042 2.032 -17.660 1.00 98.69 292 ILE A C 1
ATOM 2344 O O . ILE A 1 292 ? 3.907 0.820 -17.513 1.00 98.69 292 ILE A O 1
ATOM 2348 N N . HIS A 1 293 ? 3.077 2.783 -18.202 1.00 98.25 293 HIS A N 1
ATOM 2349 C CA . HIS A 1 293 ? 1.814 2.226 -18.693 1.00 98.25 293 HIS A CA 1
ATOM 2350 C C . HIS A 1 293 ? 2.041 1.089 -19.690 1.00 98.25 293 HIS A C 1
ATOM 2352 O O . HIS A 1 293 ? 1.438 0.023 -19.556 1.00 98.25 293 HIS A O 1
ATOM 2358 N N . TYR A 1 294 ? 2.905 1.314 -20.680 1.00 98.31 294 TYR A N 1
ATOM 2359 C CA . TYR A 1 294 ? 3.218 0.327 -21.703 1.00 98.31 294 TYR A CA 1
ATOM 2360 C C . TYR A 1 294 ? 3.856 -0.929 -21.097 1.00 98.31 294 TYR A C 1
ATOM 2362 O O . TYR A 1 294 ? 3.355 -2.028 -21.329 1.00 98.31 294 TYR A O 1
ATOM 2370 N N . ALA A 1 295 ? 4.879 -0.766 -20.251 1.00 98.19 295 ALA A N 1
ATOM 2371 C CA . ALA A 1 295 ? 5.560 -1.879 -19.591 1.00 98.19 295 ALA A CA 1
ATOM 2372 C C . ALA A 1 295 ? 4.600 -2.741 -18.751 1.00 98.19 295 ALA A C 1
ATOM 2374 O O . ALA A 1 295 ? 4.589 -3.965 -18.880 1.00 98.19 295 ALA A O 1
ATOM 2375 N N . MET A 1 296 ? 3.731 -2.110 -17.951 1.00 98.25 296 MET A N 1
ATOM 2376 C CA . MET A 1 296 ? 2.736 -2.812 -17.128 1.00 98.25 296 MET A CA 1
ATOM 2377 C C . MET A 1 296 ? 1.677 -3.529 -17.985 1.00 98.25 296 MET A C 1
ATOM 2379 O O . MET A 1 296 ? 1.274 -4.649 -17.682 1.00 98.25 296 MET A O 1
ATOM 2383 N N . ASN A 1 297 ? 1.237 -2.918 -19.092 1.00 98.19 297 ASN A N 1
ATOM 2384 C CA . ASN A 1 297 ? 0.227 -3.500 -19.987 1.00 98.19 297 ASN A CA 1
ATOM 2385 C C . ASN A 1 297 ? 0.742 -4.687 -20.814 1.00 98.19 297 ASN A C 1
ATOM 2387 O O . ASN A 1 297 ? -0.069 -5.517 -21.240 1.00 98.19 297 ASN A O 1
ATOM 2391 N N . ARG A 1 298 ? 2.056 -4.751 -21.062 1.00 97.62 298 ARG A N 1
ATOM 2392 C CA . ARG A 1 298 ? 2.723 -5.909 -21.672 1.00 97.62 298 ARG A CA 1
ATOM 2393 C C . ARG A 1 298 ? 3.145 -6.966 -20.655 1.00 97.62 298 ARG A C 1
ATOM 2395 O O . ARG A 1 298 ? 3.344 -8.114 -21.032 1.00 97.62 298 ARG A O 1
ATOM 2402 N N . GLY A 1 299 ? 3.259 -6.587 -19.383 1.00 96.50 299 GLY A N 1
ATOM 2403 C CA . GLY A 1 299 ? 3.747 -7.459 -18.317 1.00 96.50 299 GLY A CA 1
ATOM 2404 C C . GLY A 1 299 ? 5.268 -7.552 -18.233 1.00 96.50 299 GLY A C 1
ATOM 2405 O O . GLY A 1 299 ? 5.758 -8.499 -17.612 1.00 96.50 299 GLY A O 1
ATOM 2406 N N . ASP A 1 300 ? 5.987 -6.590 -18.826 1.00 96.25 300 ASP A N 1
ATOM 2407 C CA . ASP A 1 300 ? 7.442 -6.440 -18.674 1.00 96.25 300 ASP A CA 1
ATOM 2408 C C . ASP A 1 300 ? 7.809 -6.086 -17.227 1.00 96.25 300 ASP A C 1
ATOM 2410 O O . ASP A 1 300 ? 8.893 -6.407 -16.742 1.00 96.25 300 ASP A O 1
ATOM 2414 N N . ASP A 1 301 ? 6.901 -5.399 -16.535 1.00 96.00 301 ASP A N 1
ATOM 2415 C CA . ASP A 1 301 ? 6.989 -5.122 -15.109 1.00 96.00 301 ASP A CA 1
ATOM 2416 C C . ASP A 1 301 ? 5.627 -5.329 -14.440 1.00 96.00 301 ASP A C 1
ATOM 2418 O O . ASP A 1 301 ? 4.587 -5.340 -15.109 1.00 96.00 301 ASP A O 1
ATOM 2422 N N . ARG A 1 302 ? 5.640 -5.593 -13.131 1.00 96.69 302 ARG A N 1
ATOM 2423 C CA . ARG A 1 302 ? 4.478 -6.071 -12.373 1.00 96.69 302 ARG A CA 1
ATOM 2424 C C . ARG A 1 302 ? 4.548 -5.576 -10.935 1.00 96.69 302 ARG A C 1
ATOM 2426 O O . ARG A 1 302 ? 5.624 -5.411 -10.365 1.00 96.69 302 ARG A O 1
ATOM 2433 N N . LEU A 1 303 ? 3.380 -5.372 -10.331 1.00 96.88 303 LEU A N 1
ATOM 2434 C CA . LEU A 1 303 ? 3.282 -5.172 -8.888 1.00 96.88 303 LEU A CA 1
ATOM 2435 C C . LEU A 1 303 ? 3.386 -6.519 -8.175 1.00 96.88 303 LEU A C 1
ATOM 2437 O O . LEU A 1 303 ? 2.782 -7.508 -8.602 1.00 96.88 303 LEU A O 1
ATOM 2441 N N . LEU A 1 304 ? 4.101 -6.522 -7.055 1.00 95.88 304 LEU A N 1
ATOM 2442 C CA . LEU A 1 304 ? 4.068 -7.627 -6.110 1.00 95.88 304 LEU A CA 1
ATOM 2443 C C . LEU A 1 304 ? 2.704 -7.642 -5.429 1.00 95.88 304 LEU A C 1
ATOM 2445 O O . LEU A 1 304 ? 2.106 -6.588 -5.186 1.00 95.88 304 LEU A O 1
ATOM 2449 N N . VAL A 1 305 ? 2.220 -8.833 -5.101 1.00 95.69 305 VAL A N 1
ATOM 2450 C CA . VAL A 1 305 ? 0.919 -9.003 -4.462 1.00 95.69 305 VAL A CA 1
ATOM 2451 C C . VAL A 1 305 ? 1.091 -9.820 -3.198 1.00 95.69 305 VAL A C 1
ATOM 2453 O O . VAL 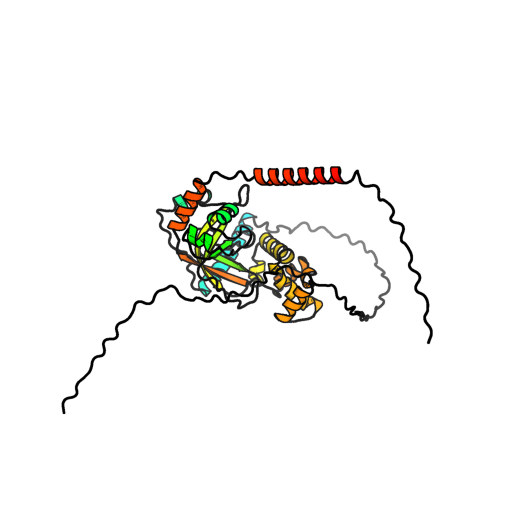A 1 305 ? 1.768 -10.846 -3.191 1.00 95.69 305 VAL A O 1
ATOM 2456 N N . TYR A 1 306 ? 0.441 -9.365 -2.137 1.00 96.19 306 TYR A N 1
ATOM 2457 C CA . TYR A 1 306 ? 0.407 -10.043 -0.857 1.00 96.19 306 TYR A CA 1
ATOM 2458 C C . TYR A 1 306 ? -1.040 -10.297 -0.450 1.00 96.19 306 TYR A C 1
ATOM 2460 O O . TYR A 1 306 ? -1.880 -9.398 -0.533 1.00 96.19 306 TYR A O 1
ATOM 2468 N N . THR A 1 307 ? -1.335 -11.506 0.020 1.00 97.00 307 THR A N 1
ATOM 2469 C CA . THR A 1 307 ? -2.601 -11.800 0.698 1.00 97.00 307 THR A CA 1
ATOM 2470 C C . THR A 1 307 ? -2.501 -11.394 2.157 1.00 97.00 307 THR A C 1
ATOM 2472 O O . THR A 1 307 ? -1.488 -11.653 2.808 1.00 97.00 307 THR A O 1
ATOM 2475 N N . MET A 1 308 ? -3.562 -10.793 2.680 1.00 97.88 308 MET A N 1
ATOM 2476 C CA . MET A 1 308 ? -3.660 -10.372 4.070 1.00 97.88 308 MET A CA 1
ATOM 2477 C C . MET A 1 308 ? -4.712 -11.218 4.784 1.00 97.88 308 MET A C 1
ATOM 2479 O O . MET A 1 308 ? -5.892 -11.158 4.434 1.00 97.88 308 MET A O 1
ATOM 2483 N N . LYS A 1 309 ? -4.289 -11.980 5.795 1.00 97.38 309 LYS A N 1
ATOM 2484 C CA . LYS A 1 309 ? -5.164 -12.766 6.669 1.00 97.38 309 LYS A CA 1
ATOM 2485 C C . LYS A 1 309 ? -5.245 -12.093 8.031 1.00 97.38 309 LYS A C 1
ATOM 2487 O O . LYS A 1 309 ? -4.221 -11.946 8.693 1.00 97.38 309 LYS A O 1
ATOM 2492 N N . CYS A 1 310 ? -6.446 -11.712 8.456 1.00 97.62 310 CYS A N 1
ATOM 2493 C CA . CYS A 1 310 ? -6.643 -11.270 9.829 1.00 97.62 310 CYS A CA 1
ATOM 2494 C C . CYS A 1 310 ? -6.533 -12.484 10.758 1.00 97.62 310 CYS A C 1
ATOM 2496 O O . CYS A 1 310 ? -7.214 -13.490 10.558 1.00 97.62 310 CYS A O 1
ATOM 2498 N N . ILE A 1 311 ? -5.636 -12.410 11.734 1.00 96.94 311 ILE A N 1
ATOM 2499 C CA . ILE A 1 311 ? -5.357 -13.489 12.693 1.00 96.94 311 ILE A CA 1
ATOM 2500 C C . ILE A 1 311 ? -5.773 -13.123 14.120 1.00 96.94 311 ILE A C 1
ATOM 2502 O O . ILE A 1 311 ? -5.648 -13.939 15.027 1.00 96.94 311 ILE A O 1
ATOM 2506 N N . GLY A 1 312 ? -6.233 -11.893 14.328 1.00 95.94 312 GLY A N 1
ATOM 2507 C CA . GLY A 1 312 ? -6.619 -11.396 15.634 1.00 95.94 312 GLY A CA 1
ATOM 2508 C C . GLY A 1 312 ? -7.133 -9.971 15.563 1.00 95.94 312 GLY A C 1
ATOM 2509 O O . GLY A 1 312 ? -6.870 -9.237 14.608 1.00 95.94 312 GLY A O 1
ATOM 2510 N N . TYR A 1 313 ? -7.823 -9.554 16.613 1.00 95.44 313 TYR A N 1
ATOM 2511 C CA . TYR A 1 313 ? -8.231 -8.172 16.788 1.00 95.44 313 TYR A CA 1
ATOM 2512 C C . TYR A 1 313 ? -7.859 -7.714 18.196 1.00 95.44 313 TYR A C 1
ATOM 2514 O O . TYR A 1 313 ? -8.259 -8.310 19.188 1.00 95.44 313 TYR A O 1
ATOM 2522 N N . ASP A 1 314 ? -7.032 -6.676 18.270 1.00 95.44 314 ASP A N 1
ATOM 2523 C CA . ASP A 1 314 ? -6.523 -6.129 19.532 1.00 95.44 314 ASP A CA 1
ATOM 2524 C C . ASP A 1 314 ? -7.537 -5.121 20.084 1.00 95.44 314 ASP A C 1
ATOM 2526 O O . ASP A 1 314 ? -7.570 -3.951 19.692 1.00 95.44 314 ASP A O 1
ATOM 2530 N N . TYR A 1 315 ? -8.442 -5.629 20.917 1.00 92.56 315 TYR A N 1
ATOM 2531 C CA . TYR A 1 315 ? -9.565 -4.873 21.460 1.00 92.56 315 TYR A CA 1
ATOM 2532 C C . TYR A 1 315 ? -9.132 -3.763 22.413 1.00 92.56 315 TYR A C 1
ATOM 2534 O O . TYR A 1 315 ? -9.712 -2.676 22.386 1.00 92.56 315 TYR A O 1
ATOM 2542 N N . ASP A 1 316 ? -8.102 -4.014 23.216 1.00 93.44 316 ASP A N 1
ATOM 2543 C CA . ASP A 1 316 ? -7.581 -3.032 24.163 1.00 93.44 316 ASP A CA 1
ATOM 2544 C C . ASP A 1 316 ? -6.899 -1.885 23.426 1.00 93.44 316 ASP A C 1
ATOM 2546 O O . ASP A 1 316 ? -7.159 -0.722 23.739 1.00 93.44 316 ASP A O 1
ATOM 2550 N N . PHE A 1 317 ? -6.142 -2.187 22.365 1.00 95.00 317 PHE A N 1
ATOM 2551 C CA . PHE A 1 317 ? -5.615 -1.160 21.469 1.00 95.00 317 PHE A CA 1
ATOM 2552 C C . PHE A 1 317 ? -6.725 -0.299 20.864 1.00 95.00 317 PHE A C 1
ATOM 2554 O O . PHE A 1 317 ? -6.638 0.927 20.881 1.00 95.00 317 PHE A O 1
ATOM 2561 N N . GLN A 1 318 ? -7.791 -0.917 20.351 1.00 93.25 318 GLN A N 1
ATOM 2562 C CA . GLN A 1 318 ? -8.883 -0.166 19.738 1.00 93.25 318 GLN A CA 1
ATOM 2563 C C . GLN A 1 318 ? -9.639 0.708 20.750 1.00 93.25 318 GLN A C 1
ATOM 2565 O O . GLN A 1 318 ? -10.017 1.831 20.422 1.00 93.25 318 GLN A O 1
ATOM 2570 N N . ARG A 1 319 ? -9.858 0.225 21.978 1.00 91.06 319 ARG A N 1
ATOM 2571 C CA . ARG A 1 319 ? -10.468 1.026 23.051 1.00 91.06 319 ARG A CA 1
ATOM 2572 C C . ARG A 1 319 ? -9.577 2.201 23.440 1.00 91.06 319 ARG A C 1
ATOM 2574 O O . ARG A 1 319 ? -10.067 3.326 23.508 1.00 91.06 319 ARG A O 1
ATOM 2581 N N . ASP A 1 320 ? -8.285 1.955 23.646 1.00 93.56 320 ASP A N 1
ATOM 2582 C CA . ASP A 1 320 ? -7.299 2.989 23.974 1.00 93.56 320 ASP A CA 1
ATOM 2583 C C . ASP A 1 320 ? -7.232 4.067 22.882 1.00 93.56 320 ASP A C 1
ATOM 2585 O O . ASP A 1 320 ? -7.281 5.263 23.181 1.00 93.56 320 ASP A O 1
ATOM 2589 N N . LEU A 1 321 ? -7.225 3.641 21.616 1.00 94.00 321 LEU A N 1
ATOM 2590 C CA . LEU A 1 321 ? -7.252 4.515 20.445 1.00 94.00 321 LEU A CA 1
ATOM 2591 C C . LEU A 1 321 ? -8.451 5.458 20.483 1.00 94.00 321 LEU A C 1
ATOM 2593 O O . LEU A 1 321 ? -8.291 6.663 20.290 1.00 94.00 321 LEU A O 1
ATOM 2597 N N . LEU A 1 322 ? -9.639 4.940 20.780 1.00 90.62 322 LEU A N 1
ATOM 2598 C CA . LEU A 1 322 ? -10.852 5.749 20.817 1.00 90.62 322 LEU A CA 1
ATOM 2599 C C . LEU A 1 322 ? -10.891 6.695 22.006 1.00 90.62 322 LEU A C 1
ATOM 2601 O O . LEU A 1 322 ? -11.158 7.880 21.820 1.00 90.62 322 LEU A O 1
ATOM 2605 N N . VAL A 1 323 ? -10.565 6.203 23.203 1.00 91.00 323 VAL A N 1
ATOM 2606 C CA . VAL A 1 323 ? -10.533 7.020 24.422 1.00 91.00 323 VAL A CA 1
ATOM 2607 C C . VAL A 1 323 ? -9.562 8.187 24.257 1.00 91.00 323 VAL A C 1
ATOM 2609 O O . VAL A 1 323 ? -9.914 9.336 24.548 1.00 91.00 323 VAL A O 1
ATOM 2612 N N . LYS A 1 324 ? -8.352 7.937 23.743 1.00 92.81 324 LYS A N 1
ATOM 2613 C CA . LYS A 1 324 ? -7.364 8.997 23.507 1.00 92.81 324 LYS A CA 1
ATOM 2614 C C . LYS A 1 324 ? -7.798 9.942 22.390 1.00 92.81 324 LYS A C 1
ATOM 2616 O O . LYS A 1 324 ? -7.614 11.153 22.533 1.00 92.81 324 LYS A O 1
ATOM 2621 N N . ALA A 1 325 ? -8.394 9.435 21.310 1.00 90.75 325 ALA A N 1
ATOM 2622 C CA . ALA A 1 325 ? -8.858 10.270 20.203 1.00 90.75 325 ALA A CA 1
ATOM 2623 C C . ALA A 1 325 ? -9.986 11.222 20.626 1.00 90.75 325 ALA A C 1
ATOM 2625 O O . ALA A 1 325 ? -9.994 12.375 20.202 1.00 90.75 325 ALA A O 1
ATOM 2626 N N . THR A 1 326 ? -10.898 10.781 21.499 1.00 87.69 326 THR A N 1
ATOM 2627 C CA . THR A 1 326 ? -11.972 11.635 22.032 1.00 87.69 326 THR A CA 1
ATOM 2628 C C . THR A 1 326 ? -11.493 12.603 23.109 1.00 87.69 326 THR A C 1
ATOM 2630 O O . THR A 1 326 ? -12.049 13.689 23.241 1.00 87.69 326 THR A O 1
ATOM 2633 N N . SER A 1 327 ? -10.470 12.222 23.882 1.00 86.06 327 SER A N 1
ATOM 2634 C CA . SER A 1 327 ? -9.957 13.038 24.994 1.00 86.06 327 SER A CA 1
ATOM 2635 C C . SER A 1 327 ? -8.967 14.109 24.542 1.00 86.06 327 SER A C 1
ATOM 2637 O O . SER A 1 327 ? -8.772 15.107 25.232 1.00 86.06 327 SER A O 1
ATOM 2639 N N . THR A 1 328 ? -8.320 13.915 23.390 1.00 77.25 328 THR A N 1
ATOM 2640 C CA . THR A 1 328 ? -7.393 14.906 22.845 1.00 77.25 328 THR A CA 1
ATOM 2641 C C . THR A 1 328 ? -8.211 16.046 22.235 1.00 77.25 328 THR A C 1
ATOM 2643 O O . THR A 1 328 ? -8.935 15.801 21.267 1.00 77.25 328 THR A O 1
ATOM 2646 N N . PRO A 1 329 ? -8.120 17.294 22.741 1.00 69.94 329 PRO A N 1
ATOM 2647 C CA . PRO A 1 329 ? -8.762 18.418 22.078 1.00 69.94 329 PRO A CA 1
ATOM 2648 C C . PRO A 1 329 ? -8.231 18.471 20.649 1.00 69.94 329 PRO A C 1
ATOM 2650 O O . PRO A 1 329 ? -7.019 18.510 20.439 1.00 69.94 329 PRO A O 1
ATOM 2653 N N . VAL A 1 330 ? -9.143 18.407 19.675 1.00 62.09 330 VAL A N 1
ATOM 2654 C CA . VAL A 1 330 ? -8.801 18.425 18.252 1.00 62.09 330 VAL A CA 1
ATOM 2655 C C . VAL A 1 330 ? -7.924 19.648 18.014 1.00 62.09 330 VAL A C 1
ATOM 2657 O O . VAL A 1 330 ? -8.416 20.779 18.058 1.00 62.09 330 VAL A O 1
ATOM 2660 N N . LEU A 1 331 ? -6.625 19.423 17.801 1.00 57.84 331 LEU A N 1
ATOM 2661 C CA . LEU A 1 331 ? -5.717 20.474 17.374 1.00 57.84 331 LEU A CA 1
ATOM 2662 C C . LEU A 1 331 ? -6.332 21.035 16.096 1.00 57.84 331 LEU A C 1
ATOM 2664 O O . LEU A 1 331 ? -6.594 20.300 15.144 1.00 57.84 331 LEU A O 1
ATOM 2668 N N . LYS A 1 332 ? -6.705 22.314 16.118 1.00 59.94 332 LYS A N 1
ATOM 2669 C CA . LYS A 1 332 ? -7.288 22.956 14.946 1.00 59.94 332 LYS A CA 1
ATOM 2670 C C . LYS A 1 332 ? -6.194 22.953 13.884 1.00 59.94 332 LYS A C 1
ATOM 2672 O O . LYS A 1 332 ? -5.263 23.746 13.983 1.00 59.94 332 LYS A O 1
ATOM 2677 N N . ASP A 1 333 ? -6.336 22.097 12.871 1.00 55.28 333 ASP A N 1
ATOM 2678 C CA . ASP A 1 333 ? -5.408 21.931 11.737 1.00 55.28 333 ASP A CA 1
ATOM 2679 C C . ASP A 1 333 ? -5.137 23.240 10.945 1.00 55.28 333 ASP A C 1
ATOM 2681 O O . ASP A 1 333 ? -4.432 23.229 9.947 1.00 55.28 333 ASP A O 1
ATOM 2685 N N . GLY A 1 334 ? -5.682 24.389 11.368 1.00 55.53 334 GLY A N 1
ATOM 2686 C CA . GLY A 1 334 ? -5.496 25.698 10.740 1.00 55.53 334 GLY A CA 1
ATOM 2687 C C . GLY A 1 334 ? -4.514 26.653 11.431 1.00 55.53 334 GLY A C 1
ATOM 2688 O O . GLY A 1 334 ? -4.272 27.725 10.877 1.00 55.53 334 GLY A O 1
ATOM 2689 N N . ASP A 1 335 ? -3.960 26.329 12.607 1.00 54.03 335 ASP A N 1
ATOM 2690 C CA . ASP A 1 335 ? -3.052 27.260 13.308 1.00 54.03 335 ASP A CA 1
ATOM 2691 C C . ASP A 1 335 ? -1.564 27.041 12.994 1.00 54.03 335 ASP A C 1
ATOM 2693 O O . ASP A 1 335 ? -0.790 28.001 13.047 1.00 54.03 335 ASP A O 1
ATOM 2697 N N . GLU A 1 336 ? -1.140 25.837 12.596 1.00 56.09 336 GLU A N 1
ATOM 2698 C CA . GLU A 1 336 ? 0.263 25.613 12.208 1.00 56.09 336 GLU A CA 1
ATOM 2699 C C . GLU A 1 336 ? 0.603 26.247 10.856 1.00 56.09 336 GLU A C 1
ATOM 2701 O O . GLU A 1 336 ? 1.651 26.884 10.732 1.00 56.09 336 GLU A O 1
ATOM 2706 N N . ASP A 1 337 ? -0.308 26.188 9.880 1.00 58.06 337 ASP A N 1
ATOM 2707 C CA . ASP A 1 337 ? -0.119 26.868 8.594 1.00 58.06 337 ASP A CA 1
ATOM 2708 C C . ASP A 1 337 ? -0.121 28.395 8.759 1.00 58.06 337 ASP A C 1
ATOM 2710 O O . ASP A 1 337 ? 0.700 29.085 8.151 1.00 58.06 337 ASP A O 1
ATOM 2714 N N . LYS A 1 338 ? -0.950 28.944 9.661 1.00 59.09 338 LYS A N 1
ATOM 2715 C CA . LYS A 1 338 ? -0.896 30.376 10.005 1.00 59.09 338 LYS A CA 1
ATOM 2716 C C . LYS A 1 338 ? 0.415 30.758 10.686 1.00 59.09 338 LYS A C 1
ATOM 2718 O O . LYS A 1 338 ? 1.007 31.768 10.311 1.00 59.09 338 LYS A O 1
ATOM 2723 N N . LYS A 1 339 ? 0.914 29.948 11.627 1.00 57.69 339 LYS A N 1
ATOM 2724 C CA . LYS A 1 339 ? 2.221 30.189 12.260 1.00 57.69 339 LYS A CA 1
ATOM 2725 C C . LYS A 1 339 ? 3.368 30.105 11.258 1.00 57.69 339 LYS A C 1
ATOM 2727 O O . LYS A 1 339 ? 4.285 30.918 11.335 1.00 57.69 339 LYS A O 1
ATOM 2732 N N . LYS A 1 340 ? 3.330 29.167 10.309 1.00 66.69 340 LYS A N 1
ATOM 2733 C CA . LYS A 1 340 ? 4.382 29.027 9.296 1.00 66.69 340 LYS A CA 1
ATOM 2734 C C . LYS A 1 340 ? 4.399 30.213 8.330 1.00 66.69 340 LYS A C 1
ATOM 2736 O O . LYS A 1 340 ? 5.469 30.767 8.089 1.00 66.69 340 LYS A O 1
ATOM 2741 N N . VAL A 1 341 ? 3.227 30.675 7.883 1.00 70.56 341 VAL A N 1
ATOM 2742 C CA . VAL A 1 341 ? 3.103 31.892 7.062 1.00 70.56 341 VAL A CA 1
ATOM 2743 C C . VAL A 1 341 ? 3.546 33.138 7.841 1.00 70.56 341 VAL A C 1
ATOM 2745 O O . VAL A 1 341 ? 4.236 33.992 7.289 1.00 70.56 341 VAL A O 1
ATOM 2748 N N . GLU A 1 342 ? 3.238 33.242 9.137 1.00 73.75 342 GLU A N 1
ATOM 2749 C CA . GLU A 1 342 ? 3.662 34.384 9.958 1.00 73.75 342 GLU A CA 1
ATOM 2750 C C . GLU A 1 342 ? 5.183 34.400 10.216 1.00 73.75 342 GLU A C 1
ATOM 2752 O O . GLU A 1 342 ? 5.811 35.462 10.198 1.00 73.75 342 GLU A O 1
ATOM 2757 N N . VAL A 1 343 ? 5.807 33.233 10.413 1.00 70.81 343 VAL A N 1
ATOM 2758 C CA . VAL A 1 343 ? 7.265 33.110 10.590 1.00 70.81 343 VAL A CA 1
ATOM 2759 C C . VAL A 1 343 ? 8.013 33.386 9.281 1.00 70.81 343 VAL A C 1
ATOM 2761 O O . VAL A 1 343 ? 9.037 34.074 9.302 1.00 70.81 343 VAL A O 1
ATOM 2764 N N . GLU A 1 344 ? 7.501 32.929 8.135 1.00 73.56 344 GLU A N 1
ATOM 2765 C CA . GLU A 1 344 ? 8.077 33.262 6.825 1.00 73.56 344 GLU A CA 1
ATOM 2766 C C . GLU A 1 344 ? 7.924 34.754 6.493 1.00 73.56 344 GLU A C 1
ATOM 2768 O O . GLU A 1 344 ? 8.898 35.383 6.071 1.00 73.56 344 GLU A O 1
ATOM 2773 N N . ALA A 1 345 ? 6.772 35.368 6.791 1.00 74.31 345 ALA A N 1
ATOM 2774 C CA . ALA A 1 345 ? 6.560 36.806 6.608 1.00 74.31 345 ALA A CA 1
ATOM 2775 C C . ALA A 1 345 ? 7.494 37.661 7.488 1.00 74.31 345 ALA A C 1
ATOM 2777 O O . ALA A 1 345 ? 8.043 38.666 7.025 1.00 74.31 345 ALA A O 1
ATOM 2778 N N . LYS A 1 346 ? 7.745 37.254 8.742 1.00 75.31 346 LYS A N 1
ATOM 2779 C CA . LYS A 1 346 ? 8.697 37.944 9.635 1.00 75.31 346 LYS A CA 1
ATOM 2780 C C . LYS A 1 346 ? 10.148 37.805 9.161 1.00 75.31 346 LYS A C 1
ATOM 2782 O O . LYS A 1 346 ? 10.913 38.767 9.250 1.00 75.31 346 LYS A O 1
ATOM 2787 N N . ASN A 1 347 ? 10.528 36.651 8.612 1.00 70.81 347 ASN A N 1
ATOM 2788 C CA . ASN A 1 347 ? 11.871 36.441 8.065 1.00 70.81 347 ASN A CA 1
ATOM 2789 C C . ASN A 1 347 ? 12.101 37.170 6.731 1.00 70.81 347 ASN A C 1
ATOM 2791 O O . ASN A 1 347 ? 13.215 37.635 6.490 1.00 70.81 347 ASN A O 1
ATOM 2795 N N . ALA A 1 348 ? 11.068 37.328 5.897 1.00 73.25 348 ALA A N 1
ATOM 2796 C CA . ALA A 1 348 ? 11.137 38.142 4.683 1.00 73.25 348 ALA A CA 1
ATOM 2797 C C . ALA A 1 348 ? 11.364 39.629 5.015 1.00 73.25 348 ALA A C 1
ATOM 2799 O O . ALA A 1 348 ? 12.295 40.241 4.494 1.00 73.25 348 ALA A O 1
ATOM 2800 N N . LYS A 1 349 ? 10.616 40.175 5.986 1.00 72.69 349 LYS A N 1
ATOM 2801 C CA . LYS A 1 349 ? 10.761 41.576 6.424 1.00 72.69 349 LYS A CA 1
ATOM 2802 C C . LYS A 1 349 ? 12.134 41.886 7.034 1.00 72.69 349 LYS A C 1
ATOM 2804 O O . LYS A 1 349 ? 12.670 42.970 6.838 1.00 72.69 349 LYS A O 1
ATOM 2809 N N . LYS A 1 350 ? 12.741 40.918 7.733 1.00 72.06 350 LYS A N 1
ATOM 2810 C CA . LYS A 1 350 ? 14.096 41.055 8.298 1.00 72.06 350 LYS A CA 1
ATOM 2811 C C . LYS A 1 350 ? 15.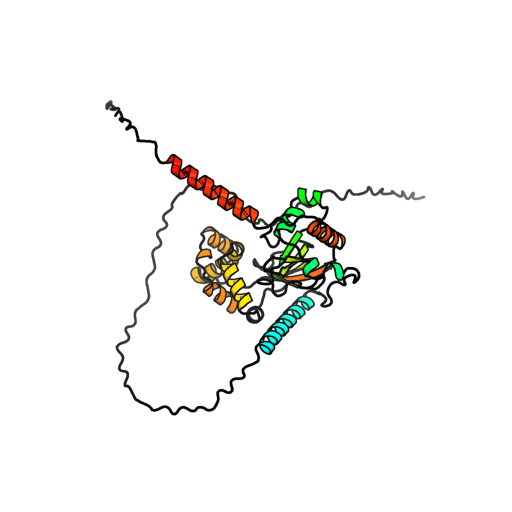202 41.027 7.231 1.00 72.06 350 LYS A C 1
ATOM 2813 O O . LYS A 1 350 ? 16.304 41.503 7.492 1.00 72.06 350 LYS A O 1
ATOM 2818 N N . ARG A 1 351 ? 14.938 40.467 6.042 1.00 69.31 351 ARG A N 1
ATOM 2819 C CA . ARG A 1 351 ? 15.894 40.456 4.922 1.00 69.31 351 ARG A CA 1
ATOM 2820 C C . ARG A 1 351 ? 15.893 41.765 4.134 1.00 69.31 351 ARG A C 1
ATOM 2822 O O . ARG A 1 351 ? 16.967 42.184 3.721 1.00 69.31 351 ARG A O 1
ATOM 2829 N N . GLU A 1 352 ? 14.750 42.435 3.998 1.00 64.31 352 GLU A N 1
ATOM 2830 C CA . GLU A 1 352 ? 14.684 43.765 3.366 1.00 64.31 352 GLU A CA 1
ATOM 2831 C C . GLU A 1 352 ? 15.366 44.851 4.209 1.00 64.31 352 GLU A C 1
ATOM 2833 O O . GLU A 1 352 ? 16.072 45.695 3.671 1.00 64.31 352 GLU A O 1
ATOM 2838 N N . SER A 1 353 ? 15.276 44.787 5.541 1.00 59.84 353 SER A N 1
ATOM 2839 C CA . SER A 1 353 ? 15.929 45.779 6.410 1.00 59.84 353 SER A CA 1
ATOM 2840 C C . SER A 1 353 ? 17.452 45.611 6.544 1.00 59.84 353 SER A C 1
ATOM 2842 O O . SER A 1 353 ? 18.090 46.389 7.246 1.00 59.84 353 SER A O 1
ATOM 2844 N N . ALA A 1 354 ? 18.046 44.578 5.936 1.00 58.16 354 ALA A N 1
ATOM 2845 C CA . ALA A 1 354 ? 19.483 44.300 6.015 1.00 58.16 354 ALA A CA 1
ATOM 2846 C C . ALA A 1 354 ? 20.252 44.660 4.728 1.00 58.16 354 ALA A C 1
ATOM 2848 O O . ALA A 1 354 ? 21.481 44.587 4.724 1.00 58.16 354 ALA A O 1
ATOM 2849 N N . SER A 1 355 ? 19.568 45.053 3.646 1.00 57.44 355 SER A N 1
ATOM 2850 C CA . SER A 1 355 ? 20.213 45.371 2.363 1.00 57.44 355 SER A CA 1
ATOM 2851 C C . SER A 1 355 ? 20.528 46.854 2.141 1.00 57.44 355 SER A C 1
ATOM 2853 O O . SER A 1 355 ? 21.086 47.183 1.100 1.00 57.44 355 SER A O 1
ATOM 2855 N N . GLU A 1 356 ? 20.227 47.752 3.087 1.00 58.03 356 GLU A N 1
ATOM 2856 C CA . GLU A 1 356 ? 20.304 49.204 2.837 1.00 58.03 356 GLU A CA 1
ATOM 2857 C C . GLU A 1 356 ? 21.503 49.936 3.476 1.00 58.03 356 GLU A C 1
ATOM 2859 O O . GLU A 1 356 ? 21.595 51.156 3.390 1.00 58.03 356 GLU A O 1
ATOM 2864 N N . SER A 1 357 ? 22.487 49.251 4.079 1.00 58.38 357 SER A N 1
ATOM 2865 C CA . SER A 1 357 ? 23.599 49.983 4.718 1.00 58.38 357 SER A CA 1
ATOM 2866 C C . SER A 1 357 ? 24.967 49.292 4.731 1.00 58.38 357 SER A C 1
ATOM 2868 O O . SER A 1 357 ? 25.556 49.140 5.797 1.00 58.38 357 SER A O 1
ATOM 2870 N N . VAL A 1 358 ? 25.546 48.922 3.581 1.00 53.41 358 VAL A N 1
ATOM 2871 C CA . VAL A 1 358 ? 27.015 48.743 3.502 1.00 53.41 358 VAL A CA 1
ATOM 2872 C C . VAL A 1 358 ? 27.547 49.174 2.133 1.00 53.41 358 VAL A C 1
ATOM 2874 O O . VAL A 1 358 ? 27.640 48.384 1.197 1.00 53.41 358 VAL A O 1
ATOM 2877 N N . ALA A 1 359 ? 27.957 50.439 2.027 1.00 63.12 359 ALA A N 1
ATOM 2878 C CA . ALA A 1 359 ? 28.815 50.896 0.938 1.00 63.12 359 ALA A CA 1
ATOM 2879 C C . ALA A 1 359 ? 30.201 50.209 1.036 1.00 63.12 359 ALA A C 1
ATOM 2881 O O . ALA A 1 359 ? 30.812 50.214 2.113 1.00 63.12 359 ALA A O 1
ATOM 2882 N N . PRO A 1 360 ? 30.735 49.615 -0.047 1.00 56.91 360 PRO A N 1
ATOM 2883 C CA . PRO A 1 360 ? 32.003 48.894 -0.000 1.00 56.91 360 PRO A CA 1
ATOM 2884 C C . PRO A 1 360 ? 33.200 49.856 0.047 1.00 56.91 360 PRO A C 1
ATOM 2886 O O . PRO A 1 360 ? 33.471 50.595 -0.898 1.00 56.91 360 PRO A O 1
ATOM 2889 N N . LYS A 1 361 ? 33.978 49.810 1.138 1.00 56.62 361 LYS A N 1
ATOM 2890 C CA . LYS A 1 361 ? 35.302 50.452 1.214 1.00 56.62 361 LYS A CA 1
ATOM 2891 C C . LYS A 1 361 ? 36.310 49.659 0.373 1.00 56.62 361 LYS A C 1
ATOM 2893 O O . LYS A 1 361 ? 36.662 48.527 0.706 1.00 56.62 361 LYS A O 1
ATOM 2898 N N . SER A 1 362 ? 36.804 50.275 -0.697 1.00 56.00 362 SER A N 1
ATOM 2899 C CA . SER A 1 362 ? 37.847 49.751 -1.583 1.00 56.00 362 SER A CA 1
ATOM 2900 C C . SER A 1 362 ? 39.165 49.508 -0.831 1.00 56.00 362 SER A C 1
ATOM 2902 O O . SER A 1 362 ? 39.825 50.454 -0.395 1.00 56.00 362 SER A O 1
ATOM 2904 N N . LYS A 1 363 ? 39.590 48.245 -0.703 1.00 63.53 363 LYS A N 1
ATOM 2905 C CA . LYS A 1 363 ? 40.933 47.894 -0.213 1.00 63.53 363 LYS A CA 1
ATOM 2906 C C . LYS A 1 363 ? 41.947 47.989 -1.358 1.00 63.53 363 LYS A C 1
ATOM 2908 O O . LYS A 1 363 ? 41.918 47.187 -2.287 1.00 63.53 363 LYS A O 1
ATOM 2913 N N . LYS A 1 364 ? 42.868 48.957 -1.262 1.00 56.72 364 LYS A N 1
ATOM 2914 C CA . LYS A 1 364 ? 44.084 49.050 -2.088 1.00 56.72 364 LYS A CA 1
ATOM 2915 C C . LYS A 1 364 ? 44.935 47.788 -1.900 1.00 56.72 364 LYS A C 1
ATOM 2917 O O . LYS A 1 364 ? 45.362 47.481 -0.788 1.00 56.72 364 LYS A O 1
ATOM 2922 N N . ARG A 1 365 ? 45.189 47.071 -2.994 1.00 59.66 365 ARG A N 1
ATOM 2923 C CA . ARG A 1 365 ? 46.049 45.884 -3.056 1.00 59.66 365 ARG A CA 1
ATOM 2924 C C . ARG A 1 365 ? 47.500 46.338 -3.254 1.00 59.66 365 ARG A C 1
ATOM 2926 O O . ARG A 1 365 ? 47.821 46.951 -4.266 1.00 59.66 365 ARG A O 1
ATOM 2933 N N . ARG A 1 366 ? 48.360 46.076 -2.267 1.00 60.66 366 ARG A N 1
ATOM 2934 C CA . ARG A 1 366 ? 49.807 46.340 -2.314 1.00 60.66 366 ARG A CA 1
ATOM 2935 C C . ARG A 1 366 ? 50.481 45.179 -3.051 1.00 60.66 366 ARG A C 1
ATOM 2937 O O . ARG A 1 366 ? 50.416 44.046 -2.585 1.00 60.66 366 ARG A O 1
ATOM 2944 N N . VAL A 1 367 ? 51.064 45.457 -4.214 1.00 58.66 367 VAL A N 1
ATOM 2945 C CA . VAL A 1 367 ? 51.862 44.501 -4.997 1.00 58.66 367 VAL A CA 1
ATOM 2946 C C . VAL A 1 367 ? 53.235 44.375 -4.337 1.00 58.66 367 VAL A C 1
ATOM 2948 O O . VAL A 1 367 ? 53.890 45.385 -4.083 1.00 58.66 367 VAL A O 1
ATOM 2951 N N . LYS A 1 368 ? 53.644 43.144 -4.020 1.00 60.59 368 LYS A N 1
ATOM 2952 C CA . LYS A 1 368 ? 54.991 42.807 -3.549 1.00 60.59 368 LYS A CA 1
ATOM 2953 C C . LYS A 1 368 ? 55.768 42.296 -4.764 1.00 60.59 368 LYS A C 1
ATOM 2955 O O . LYS A 1 368 ? 55.288 41.400 -5.449 1.00 60.59 368 LYS A O 1
ATOM 2960 N N . LYS A 1 369 ? 56.892 42.946 -5.060 1.00 57.28 369 LYS A N 1
ATOM 2961 C CA . LYS A 1 369 ? 57.824 42.616 -6.141 1.00 57.28 369 LYS A CA 1
ATOM 2962 C C . LYS A 1 369 ? 58.771 41.539 -5.595 1.00 57.28 369 LYS A C 1
ATOM 2964 O O . LYS A 1 369 ? 59.362 41.770 -4.543 1.00 57.28 369 LYS A O 1
ATOM 2969 N N . GLU A 1 370 ? 58.839 40.381 -6.240 1.00 61.44 370 GLU A N 1
ATOM 2970 C CA . GLU A 1 370 ? 59.903 39.394 -6.019 1.00 61.44 370 GLU A CA 1
ATOM 2971 C C . GLU A 1 370 ? 61.052 39.718 -6.979 1.00 61.44 370 GLU A C 1
ATOM 2973 O O . GLU A 1 370 ? 60.816 40.049 -8.143 1.00 61.44 370 GLU A O 1
ATOM 2978 N N . GLU A 1 371 ? 62.269 39.727 -6.440 1.00 61.78 371 GLU A N 1
ATOM 2979 C CA . GLU A 1 371 ? 63.523 39.886 -7.172 1.00 61.78 371 GLU A CA 1
ATOM 2980 C C . GLU A 1 371 ? 64.039 38.514 -7.608 1.00 61.78 371 GLU A C 1
ATOM 2982 O O . GLU A 1 371 ? 64.053 37.568 -6.819 1.00 61.78 371 GLU A O 1
ATOM 2987 N N . ASP A 1 372 ? 64.474 38.452 -8.865 1.00 56.69 372 ASP A N 1
ATOM 2988 C CA . ASP A 1 372 ? 65.259 37.369 -9.445 1.00 56.69 372 ASP A CA 1
ATOM 2989 C C . ASP A 1 372 ? 66.606 37.234 -8.723 1.00 56.69 372 ASP A C 1
ATOM 2991 O O . ASP A 1 372 ? 67.374 38.192 -8.615 1.00 56.69 372 ASP A O 1
ATOM 2995 N N . GLY A 1 373 ? 66.904 36.018 -8.266 1.00 55.53 373 GLY A N 1
ATOM 2996 C CA . GLY A 1 373 ? 68.211 35.606 -7.768 1.00 55.53 373 GLY A CA 1
ATOM 2997 C C . GLY A 1 373 ? 68.779 34.511 -8.663 1.00 55.53 373 GLY A C 1
ATOM 2998 O O . GLY A 1 373 ? 68.304 33.380 -8.647 1.00 55.53 373 GLY A O 1
ATOM 2999 N N . MET A 1 374 ? 69.786 34.889 -9.442 1.00 55.09 374 MET A N 1
ATOM 3000 C CA . MET A 1 374 ? 70.584 34.080 -10.358 1.00 55.09 374 MET A CA 1
ATOM 3001 C C . MET A 1 374 ? 71.832 33.574 -9.618 1.00 55.09 374 MET A C 1
ATOM 3003 O O . MET A 1 374 ? 72.584 34.417 -9.131 1.00 55.09 374 MET A O 1
ATOM 3007 N N . VAL A 1 375 ? 72.057 32.253 -9.560 1.00 57.78 375 VAL A N 1
ATOM 3008 C CA . VAL A 1 375 ? 73.383 31.586 -9.564 1.00 57.78 375 VAL A CA 1
ATOM 3009 C C . VAL A 1 375 ? 73.232 30.221 -10.221 1.00 57.78 375 VAL A C 1
ATOM 3011 O O . VAL A 1 375 ? 72.344 29.461 -9.772 1.00 57.78 375 VAL A O 1
#

pLDDT: mean 78.2, std 22.41, range [31.16, 98.69]

Nearest PDB structures (foldseek):
  8jdk-assembly1_AD  TM=2.227E-01  e=8.514E+00  Homo sapiens

Foldseek 3Di:
DDDDDDDDDDDDDDDDPDDDPPDPDDDPDPDDDDDDDDDDDDDDDDDDDDDDDDDDDDDDDDDDDDDDDPPPPDPPPPPDDPVNVVVVLVVVVVVVLVVQCVVVVFDQVFDDDDPVCVVLQPPVLQWDALVVCCVQQNFDSPDQWTDRDPVSCVVPVDDFIEGEAECLQFVFADPAARGKGKDWADDDPPPDPPRAKYFYWYFPDDPPGGIIGTRAIKDKAWDDFQDLVNLVSDDPSNNLSVLVCLLPDPRVLQVLQLLCCCPPVVDQGDDPVSSCVCVVVVVSNVDDSVSSVVCSNVVVDTITMIIIGHPGHDPVVSVVVSVCRVPDDPPPPPVVVVVVVVVVVVVVVVVVVPPPDDDDDDDDDDDDDDDDDDD

Secondary structure (DSSP, 8-state):
-PPP-------PPPPPS-S--------------------------PPPP--------------------------------HHHHHHHHHHHHHHHHHHHHHHTT--TT-PPP-GGGHHHH-HHHHEEEHHHHHHHH-S-SS-SSPPPPHHHHHHH---SEEEEE-TTT-TTS--STT--EEEEE-S-TT------EEEEEEEEE-SSS-EEEEEEEEEEEEEPPPPHHHHHHS-HHHHHHHHHHHHHSGGGHHHHHHHHHHHHS--SS--HHHHHHHHHTTGGGG--HHHHHHHHHHTSS--EEEEEEEEE--HHHHHHHHHHHHHS----TTHHHHHHHHHHHHHHHHHHTTSSS---------PPPPPP---